Protein 8H39 (pdb70)

Organism: Pseudomonas phage PaMx33 (NCBI:txid1815974)

B-factor: mean 44.81, std 13.88, range [17.38, 98.76]

Solvent-accessible surface area: 38962 Å² total; per-residue (Å²): 162,90,125,52,124,162,86,173,14,131,88,89,55,57,123,121,32,68,77,81,33,66,180,23,102,110,108,9,66,121,88,122,125,97,30,77,62,55,34,49,110,32,116,37,51,88,46,91,11,45,137,76,160,67,49,37,61,114,13,66,98,52,80,36,45,123,144,36,57,65,30,100,76,89,58,88,72,30,40,129,64,95,23,125,68,25,19,105,46,126,38,232,190,58,152,194,80,176,14,129,92,91,53,59,120,112,35,59,74,82,32,78,184,22,106,116,116,9,61,111,86,104,122,99,30,90,61,53,45,44,112,33,72,27,55,90,32,92,12,38,128,69,178,89,57,42,78,119,14,67,114,52,80,37,42,122,142,37,55,64,31,100,74,88,57,89,69,30,40,132,63,94,21,124,69,30,20,103,53,124,37,230,56,38,90,102,6,68,16,76,81,114,22,55,94,129,36,1,76,78,5,33,182,21,19,89,112,2,15,106,84,82,137,98,25,104,91,54,39,84,115,31,161,36,48,105,77,96,12,90,180,77,203,112,53,36,68,115,12,68,115,51,82,36,43,117,143,37,55,66,30,88,76,91,51,31,66,31,15,36,53,94,15,64,69,26,18,105,38,121,22,16,105,19,18,83,115,8,66,11,77,80,76,28,58,90,124,33,6,72,73,3,31,184,22,22,93,114,2,30,126,85,82,125,97,24,96,65,54,35,82,115,33,173,38,52,117,104,85,10,75,182,76,203,119,49,44,61,114,15,67,116,50,80,38,42,121,142,37,58,67,30,88,76,92,51,31,62,30,17,36,57,95,15,59,66,26,17,105,39,117,23,14,106,18,18,152,96,8,91,16,80,85,89,24,62,96,120,33,5,74,82,4,24,181,22,20,86,115,2,11,111,87,66,106,96,26,98,90,53,21,74,112,31,153,38,48,120,102,88,11,79,145,76,165,124,46,39,81,115,13,68,121,52,80,38,42,121,143,36,58,62,29,85,76,89,53,31,61,29,16,34,56,94,16,59,66,24,18,107,37,139,14,17,76,32,88,98,10,69,11,74,83,114,25,57,103,127,36,0,74,90,4,38,180,20,17,83,109,2,26,104,87,78,122,90,20,106,63,53,43,86,112,32,171,39,47,116,92,96,15,90,167,81,197,115,53,40,67,114,12,67,113,48,81,36,41,122,143,36,58,66,31,88,78,92,53,31,63,31,17,35,54,95,13,60,70,29,18,109,44,121,27,13

Secondary structure (DSSP, 8-state):
--GGGGSTT--PPPHHHHHHHHHHHHHHHHHHHHHHHHHHHHHHHHHHTTT-HHHHHHHHHH-HHHHHHHHHHHHHHHHHHHHHHHH--S--/-GGGSTT-----HHHHHHHHHHHHHHHHHHHHHHHHHHHHHHHHHHTTT-HHHHHHHHHH-HHHHHHHHHHHHHHHHHHHHHHHH--S--/--TTSTT-----HHHHHHHHHHHHHHHHHHHHHHHHHHHHHHHHHHTTT-HHHHHHHHHH-HHHHHHHHHHHHHHHHHHHHHHHH--S--/-GGGGSTT-----HHHHHHHHHHHHHHHHHHHHHHHHHHHHHHHHHHHTT-HHHHHHHHHH-HHHHHHHHHHHHHHHHHHHHHHHH--S--/-GGGTSTT--PPPHHHHHHHHHHHHHHHHHHHHHHHHHHHHHHHHHHTTT-HHHHHHHHHH-HHHHHHHHHHHHHHHHHHHHHHHH--S--/-GGGSTT--PPPHHHHHHHHHHHHHHHHHHHHHHHHHHHHHHHHHHTTT-HHHHHHHHHH-HHHHHHHHHHHHHHHHHHHHHHHH--S--

InterPro domains:
  IPR056098 Acb2/Tad1, hairpin domain [PF24729] (7-88)

Radius of gyration: 40.85 Å; Cα contacts (8 Å, |Δi|>4): 364; chains: 6; bounding box: 98×84×109 Å

Nearest PDB structures (foldseek):
  8h2j-assembly1_A  TM=1.008E+00  e=3.589E-13  Pseudomonas phage PaP2
  8h2j-assembly3_C  TM=1.008E+00  e=5.368E-13  Pseudomonas phage PaP2
  8iy2-assembly2_B  TM=1.006E+00  e=2.688E-12  Pseudomonas phage PaP2
  8h2x-assembly4_E  TM=1.002E+00  e=3.516E-12  Pseudomonas phage PaP2
  5fi4-assembly1_B  TM=4.941E-01  e=2.102E+00  Homo sapiens

Sequence (544 aa):
DNQHKKIKGYRDLSQEEIDMMNRVKELGSQFEKLIQDVSDHLRGQYNASLHNRDEITRIANAEPGRWLAIGKTDIQTGMMAIIRAIAQPDSFQHKKIKGYRDLSQEEIDMMNRVKELGSQFEKLIQDVSDHLRGQYNASLHNRDEITRIANAEPGRWLAIGKTDIQTGMMAIIRAIAQPDSFQHKKIKGYRDLSQEEIDMMNRVKELGSQFEKLIQDVSDHLRGQYNASLHNRDEITRIANAEPGRWLAIGKTDIQTGMMAIIRAIAQPDSFNQHKKIKGYRDLSQEEIDMMNRVKELGSQFEKLIQDVSDHLRGQYNASLHNRDEITRIANAEPGRWLAIGKTDIQTGMMAIIRAIAQPDSFNQHKKIKGYRDLSQEEIDMMNRVKELGSQFEKLIQDVSDHLRGQYNASLHNRDEITRIANAEPGRWLAIGKTDIQTGMMAIIRAIAQPDSFQHKKIKGYRDLSQEEIDMMNRVKELGSQFEKLIQDVSDHLRGQYNASLHNRDEITRIANAEPGRWLAIGKTDIQTGMMAIIRAIAQPDSF

Structure (mmCIF, N/CA/C/O backbone):
data_8H39
#
_entry.id   8H39
#
_cell.length_a   104.142
_cell.length_b   104.142
_cell.length_c   102.043
_cell.angle_alpha   90.000
_cell.angle_beta   90.000
_cell.angle_gamma   120.000
#
_symmetry.space_group_name_H-M   'P 3 2 1'
#
loop_
_entity.id
_entity.type
_entity.pdbx_description
1 polymer p26
2 non-polymer "(2R,3R,3aS,5R,7aR,9R,10R,10aS,12R,14aR)-2,9-bis(6-amino-9H-purin-9-yl)octahydro-2H,7H-difuro[3,2-d:3',2'-j][1,3,7,9,2,8 ]tetraoxadiphosphacyclododecine-3,5,10,12-tetrol 5,12-dioxide"
3 non-polymer 1,2-ETHANEDIOL
4 water water
#
loop_
_atom_site.group_PDB
_atom_site.id
_atom_site.type_symbol
_atom_site.label_atom_id
_atom_site.label_alt_id
_atom_site.label_comp_id
_atom_site.label_asym_id
_atom_site.label_entity_id
_atom_site.label_seq_id
_atom_site.pdbx_PDB_ins_code
_atom_site.Cartn_x
_atom_site.Cartn_y
_atom_site.Cartn_z
_atom_site.occupancy
_atom_site.B_iso_or_equiv
_atom_site.auth_seq_id
_atom_site.auth_comp_id
_atom_site.auth_asym_id
_atom_site.auth_atom_id
_atom_site.pdbx_PDB_model_num
ATOM 1 N N . ASP A 1 2 ? -20.084 28.225 46.539 1.00 55.57 2 ASP A N 1
ATOM 2 C CA . ASP A 1 2 ? -19.805 29.070 47.697 1.00 59.85 2 ASP A CA 1
ATOM 3 C C . ASP A 1 2 ? -19.901 28.278 48.995 1.00 55.63 2 ASP A C 1
ATOM 4 O O . ASP A 1 2 ? -20.894 27.589 49.233 1.00 54.64 2 ASP A O 1
ATOM 9 N N . ASN A 1 3 ? -18.864 28.400 49.829 1.00 53.73 3 ASN A N 1
ATOM 10 C CA . ASN A 1 3 ? -18.748 27.657 51.086 1.00 54.31 3 ASN A CA 1
ATOM 11 C C . ASN A 1 3 ? -19.065 26.176 50.878 1.00 39.70 3 ASN A C 1
ATOM 12 O O . ASN A 1 3 ? -19.844 25.567 51.614 1.00 35.14 3 ASN A O 1
ATOM 17 N N . GLN A 1 4 ? -18.437 25.593 49.854 1.00 35.61 4 GLN A N 1
ATOM 18 C CA . GLN A 1 4 ? -18.742 24.221 49.479 1.00 38.79 4 GLN A CA 1
ATOM 19 C C . GLN A 1 4 ? -18.390 23.217 50.570 1.00 29.36 4 GLN A C 1
ATOM 20 O O . GLN A 1 4 ? -18.959 22.119 50.579 1.00 34.66 4 GLN A O 1
ATOM 26 N N . HIS A 1 5 ? -17.497 23.564 51.510 1.00 29.92 5 HIS A N 1
ATOM 27 C CA . HIS A 1 5 ? -17.126 22.588 52.536 1.00 35.39 5 HIS A CA 1
ATOM 28 C C . HIS A 1 5 ? -18.293 22.247 53.447 1.00 36.45 5 HIS A C 1
ATOM 29 O O . HIS A 1 5 ? -18.356 21.127 53.970 1.00 32.54 5 HIS A O 1
ATOM 36 N N . LYS A 1 6 ? -19.229 23.176 53.632 1.00 30.90 6 LYS A N 1
ATOM 37 C CA . LYS A 1 6 ? -20.404 22.887 54.442 1.00 31.18 6 LYS A CA 1
ATOM 38 C C . LYS A 1 6 ? -21.330 21.882 53.776 1.00 27.58 6 LYS A C 1
ATOM 39 O O . LYS A 1 6 ? -22.244 21.380 54.440 1.00 31.43 6 LYS A O 1
ATOM 45 N N . LYS A 1 7 ? -21.114 21.579 52.493 1.00 26.36 7 LYS A N 1
ATOM 46 C CA . LYS A 1 7 ? -21.937 20.628 51.756 1.00 26.75 7 LYS A CA 1
ATOM 47 C C . LYS A 1 7 ? -21.350 19.224 51.719 1.00 35.21 7 LYS A C 1
ATOM 48 O O . LYS A 1 7 ? -22.047 18.291 51.309 1.00 31.29 7 LYS A O 1
ATOM 54 N N . ILE A 1 8 ? -20.096 19.049 52.124 1.00 28.55 8 ILE A N 1
ATOM 55 C CA . ILE A 1 8 ? -19.402 17.772 52.001 1.00 25.91 8 ILE A CA 1
ATOM 56 C C . ILE A 1 8 ? -19.336 17.100 53.366 1.00 28.67 8 ILE A C 1
ATOM 57 O O . ILE A 1 8 ? -18.902 17.708 54.354 1.00 28.40 8 ILE A O 1
ATOM 62 N N . LYS A 1 9 ? -19.773 15.844 53.416 1.00 26.75 9 LYS A N 1
ATOM 63 C CA . LYS A 1 9 ? -19.928 15.138 54.678 1.00 25.37 9 LYS A CA 1
ATOM 64 C C . LYS A 1 9 ? -18.599 15.039 55.417 1.00 29.46 9 LYS A C 1
ATOM 65 O O . LYS A 1 9 ? -17.576 14.655 54.841 1.00 28.38 9 LYS A O 1
ATOM 71 N N . GLY A 1 10 ? -18.616 15.404 56.699 1.00 32.13 10 GLY A N 1
ATOM 72 C CA . GLY A 1 10 ? -17.464 15.275 57.559 1.00 32.50 10 GLY A CA 1
ATOM 73 C C . GLY A 1 10 ? -16.510 16.451 57.559 1.00 27.10 10 GLY A C 1
ATOM 74 O O . GLY A 1 10 ? -15.696 16.564 58.480 1.00 29.84 10 GLY A O 1
ATOM 75 N N . TYR A 1 11 ? -16.577 17.327 56.561 1.00 24.45 11 TYR A N 1
ATOM 76 C CA . TYR A 1 11 ? -15.673 18.469 56.514 1.00 30.17 11 TYR A CA 1
ATOM 77 C C . TYR A 1 11 ? -16.099 19.531 57.521 1.00 32.32 11 TYR A C 1
ATOM 78 O O . TYR A 1 11 ? -17.276 19.647 57.873 1.00 32.25 11 TYR A O 1
ATOM 87 N N . ARG A 1 12 ? -15.130 20.321 57.977 1.00 27.30 12 ARG A N 1
ATOM 88 C CA . ARG A 1 12 ? -15.408 21.334 58.983 1.00 34.74 12 ARG A CA 1
ATOM 89 C C . ARG A 1 12 ? -14.687 22.634 58.644 1.00 33.13 12 ARG A C 1
ATOM 90 O O . ARG A 1 12 ? -13.864 22.705 57.724 1.00 27.37 12 ARG A O 1
ATOM 98 N N . ASP A 1 13 ? -15.032 23.678 59.394 1.00 30.02 13 ASP A N 1
ATOM 99 C CA . ASP A 1 13 ? -14.375 24.968 59.248 1.00 31.96 13 ASP A CA 1
ATOM 100 C C . ASP A 1 13 ? -12.962 24.887 59.801 1.00 30.50 13 ASP A C 1
ATOM 101 O O . ASP A 1 13 ? -12.755 24.455 60.939 1.00 32.12 13 ASP A O 1
ATOM 106 N N . LEU A 1 14 ? -11.991 25.311 59.002 1.00 29.32 14 LEU A N 1
ATOM 107 C CA . LEU A 1 14 ? -10.588 25.230 59.378 1.00 30.72 14 LEU A CA 1
ATOM 108 C C . LEU A 1 14 ? -10.081 26.592 59.829 1.00 34.79 14 LEU A C 1
ATOM 109 O O . LEU A 1 14 ? -10.455 27.624 59.264 1.00 32.50 14 LEU A O 1
ATOM 114 N N . SER A 1 15 ? -9.229 26.583 60.850 1.00 30.68 15 SER A N 1
ATOM 115 C CA . SER A 1 15 ? -8.555 27.794 61.285 1.00 33.80 15 SER A CA 1
ATOM 116 C C . SER A 1 15 ? -7.438 28.151 60.309 1.00 37.08 15 SER A C 1
ATOM 117 O O . SER A 1 15 ? -7.020 27.345 59.471 1.00 30.87 15 SER A O 1
ATOM 120 N N . GLN A 1 16 ? -6.945 29.385 60.425 1.00 31.72 16 GLN A N 1
ATOM 121 C CA . GLN A 1 16 ? -5.839 29.802 59.571 1.00 31.52 16 GLN A CA 1
ATOM 122 C C . GLN A 1 16 ? -4.602 28.950 59.823 1.00 31.00 16 GLN A C 1
ATOM 123 O O . GLN A 1 16 ? -3.853 28.635 58.890 1.00 31.49 16 GLN A O 1
ATOM 129 N N . GLU A 1 17 ? -4.384 28.552 61.078 1.00 31.27 17 GLU A N 1
ATOM 130 C CA . GLU A 1 17 ? -3.227 27.728 61.416 1.00 34.49 17 GLU A CA 1
ATOM 131 C C . GLU A 1 17 ? -3.303 26.364 60.735 1.00 33.08 17 GLU A C 1
ATOM 132 O O . GLU A 1 17 ? -2.299 25.863 60.203 1.00 29.86 17 GLU A O 1
ATOM 138 N N . GLU A 1 18 ? -4.492 25.754 60.730 1.00 29.16 18 GLU A N 1
ATOM 139 C CA . GLU A 1 18 ? -4.662 24.462 60.072 1.00 31.66 18 GLU A CA 1
ATOM 140 C C . GLU A 1 18 ? -4.430 24.574 58.570 1.00 29.72 18 GLU A C 1
ATOM 141 O O . GLU A 1 18 ? -3.742 23.732 57.976 1.00 29.60 18 GLU A O 1
ATOM 147 N N . ILE A 1 19 ? -4.994 25.610 57.940 1.00 24.12 19 ILE A N 1
ATOM 148 C CA . ILE A 1 19 ? -4.787 25.824 56.510 1.00 25.75 19 ILE A CA 1
ATOM 149 C C . ILE A 1 19 ? -3.305 26.010 56.205 1.00 28.90 19 ILE A C 1
ATOM 150 O O . ILE A 1 19 ? -2.785 25.472 55.217 1.00 30.46 19 ILE A O 1
ATOM 155 N N . ASP A 1 20 ? -2.605 26.778 57.045 1.00 28.39 20 ASP A N 1
ATOM 156 C CA . ASP A 1 20 ? -1.177 27.001 56.836 1.00 29.34 20 ASP A CA 1
ATOM 157 C C . ASP A 1 20 ? -0.391 25.696 56.911 1.00 26.02 20 ASP A C 1
ATOM 158 O O . ASP A 1 20 ? 0.502 25.451 56.090 1.00 27.51 20 ASP A O 1
ATOM 163 N N . MET A 1 21 ? -0.700 24.847 57.894 1.00 29.36 21 MET A N 1
ATOM 164 C CA . MET A 1 21 ? -0.001 23.566 57.998 1.00 28.76 21 MET A CA 1
ATOM 165 C C . MET A 1 21 ? -0.284 22.676 56.792 1.00 26.09 21 MET A C 1
ATOM 166 O O . MET A 1 21 ? 0.624 22.013 56.259 1.00 27.37 21 MET A O 1
ATOM 171 N N . MET A 1 22 ? -1.543 22.646 56.348 1.00 26.32 22 MET A N 1
ATOM 172 C CA . MET A 1 22 ? -1.877 21.865 55.162 1.00 24.25 22 MET A CA 1
ATOM 173 C C . MET A 1 22 ? -1.087 22.348 53.952 1.00 30.60 22 MET A C 1
ATOM 174 O O . MET A 1 22 ? -0.548 21.541 53.181 1.00 25.69 22 MET A O 1
ATOM 179 N N . ASN A 1 23 ? -1.012 23.670 53.770 1.00 25.94 23 ASN A N 1
ATOM 180 C CA . ASN A 1 23 ? -0.269 24.212 52.640 1.00 29.18 23 ASN A CA 1
ATOM 181 C C . ASN A 1 23 ? 1.221 23.925 52.757 1.00 27.43 23 ASN A C 1
ATOM 182 O O . ASN A 1 23 ? 1.891 23.737 51.737 1.00 29.79 23 ASN A O 1
ATOM 187 N N . ARG A 1 24 ? 1.759 23.891 53.977 1.00 24.75 24 ARG A N 1
ATOM 188 C CA . ARG A 1 24 ? 3.155 23.487 54.149 1.00 29.49 24 ARG A CA 1
ATOM 189 C C . ARG A 1 24 ? 3.374 22.061 53.649 1.00 29.50 24 ARG A C 1
ATOM 190 O O . ARG A 1 24 ? 4.355 21.776 52.943 1.00 29.76 24 ARG A O 1
ATOM 198 N N . VAL A 1 25 ? 2.455 21.155 53.996 1.00 26.47 25 VAL A N 1
ATOM 199 C CA . VAL A 1 25 ? 2.532 19.784 53.487 1.00 25.78 25 VAL A CA 1
ATOM 200 C C . VAL A 1 25 ? 2.509 19.781 51.961 1.00 29.66 25 VAL A C 1
ATOM 201 O O . VAL A 1 25 ? 3.318 19.110 51.304 1.00 23.81 25 VAL A O 1
ATOM 205 N N . LYS A 1 26 ? 1.589 20.548 51.372 1.00 27.81 26 LYS A N 1
ATOM 206 C CA . LYS A 1 26 ? 1.451 20.531 49.916 1.00 26.59 26 LYS A CA 1
ATOM 207 C C . LYS A 1 26 ? 2.662 21.150 49.210 1.00 30.73 26 LYS A C 1
ATOM 208 O O . LYS A 1 26 ? 3.042 20.702 48.120 1.00 27.45 26 LYS A O 1
ATOM 214 N N . GLU A 1 27 ? 3.305 22.145 49.826 1.00 31.46 27 GLU A N 1
ATOM 215 C CA . GLU A 1 27 ? 4.485 22.757 49.215 1.00 32.30 27 GLU A CA 1
ATOM 216 C C . GLU A 1 27 ? 5.695 21.827 49.285 1.00 29.22 27 GLU A C 1
ATOM 217 O O . GLU A 1 27 ? 6.449 21.692 48.305 1.00 30.56 27 GLU A O 1
ATOM 223 N N . LEU A 1 28 ? 5.902 21.179 50.438 1.00 28.80 28 LEU A N 1
ATOM 224 C CA . LEU A 1 28 ? 6.919 20.131 50.507 1.00 33.64 28 LEU A CA 1
ATOM 225 C C . LEU A 1 28 ? 6.655 19.048 49.464 1.00 32.02 28 LEU A C 1
ATOM 226 O O . LEU A 1 28 ? 7.590 18.530 48.831 1.00 33.99 28 LEU A O 1
ATOM 231 N N . GLY A 1 29 ? 5.379 18.706 49.257 1.00 34.30 29 GLY A N 1
ATOM 232 C CA . GLY A 1 29 ? 5.040 17.749 48.218 1.00 29.21 29 GLY A CA 1
ATOM 233 C C . GLY A 1 29 ? 5.428 18.227 46.832 1.00 33.85 29 GLY A C 1
ATOM 234 O O . GLY A 1 29 ? 5.864 17.437 45.993 1.00 32.50 29 GLY A O 1
ATOM 235 N N . SER A 1 30 ? 5.256 19.523 46.566 1.00 30.40 30 SER A N 1
ATOM 236 C CA . SER A 1 30 ? 5.695 20.068 45.282 1.00 33.96 30 SER A CA 1
ATOM 237 C C . SER A 1 30 ? 7.203 19.899 45.101 1.00 31.37 30 SER A C 1
ATOM 238 O O . SER A 1 30 ? 7.685 19.595 43.997 1.00 33.18 30 SER A O 1
ATOM 241 N N . GLN A 1 31 ? 7.965 20.095 46.179 1.00 29.73 31 GLN A N 1
ATOM 242 C CA . GLN A 1 31 ? 9.407 19.847 46.103 1.00 29.21 31 GLN A CA 1
ATOM 243 C C . GLN A 1 31 ? 9.700 18.388 45.757 1.00 34.37 31 GLN A C 1
ATOM 244 O O . GLN A 1 31 ? 10.602 18.088 44.955 1.00 30.41 31 GLN A O 1
ATOM 250 N N . PHE A 1 32 ? 8.948 17.463 46.358 1.00 28.60 32 PHE A N 1
ATOM 251 C CA . PHE A 1 32 ? 9.126 16.052 46.020 1.00 26.79 32 PHE A CA 1
ATOM 252 C C . PHE A 1 32 ? 8.759 15.782 44.564 1.00 28.54 32 PHE A C 1
ATOM 253 O O . PHE A 1 32 ? 9.380 14.941 43.904 1.00 28.57 32 PHE A O 1
ATOM 261 N N . GLU A 1 33 ? 7.739 16.474 44.052 1.00 26.88 33 GLU A N 1
ATOM 262 C CA . GLU A 1 33 ? 7.379 16.327 42.644 1.00 24.89 33 GLU A CA 1
ATOM 263 C C . GLU A 1 33 ? 8.540 16.715 41.741 1.00 26.18 33 GLU A C 1
ATOM 264 O O . GLU A 1 33 ? 8.845 16.016 40.764 1.00 27.24 33 GLU A O 1
ATOM 270 N N . LYS A 1 34 ? 9.197 17.834 42.057 1.00 29.00 34 LYS A N 1
ATOM 271 C CA . LYS A 1 34 ? 10.366 18.245 41.282 1.00 31.61 34 LYS A CA 1
ATOM 272 C C . LYS A 1 34 ? 11.460 17.180 41.332 1.00 29.25 34 LYS A C 1
ATOM 273 O O . LYS A 1 34 ? 12.050 16.824 40.300 1.00 29.57 34 LYS A O 1
ATOM 279 N N . LEU A 1 35 ? 11.747 16.662 42.531 1.00 28.54 35 LEU A N 1
ATOM 280 C CA . LEU A 1 35 ? 12.772 15.624 42.664 1.00 26.50 35 LEU A CA 1
ATOM 281 C C . LEU A 1 35 ? 12.435 14.386 41.834 1.00 27.06 35 LEU A C 1
ATOM 282 O O . LEU A 1 35 ? 13.309 13.810 41.170 1.00 27.58 35 LEU A O 1
ATOM 287 N N . ILE A 1 36 ? 11.172 13.958 41.867 1.00 26.31 36 ILE A N 1
ATOM 288 C CA . ILE A 1 36 ? 10.764 12.776 41.111 1.00 23.23 36 ILE A CA 1
ATOM 289 C C . ILE A 1 36 ? 10.918 13.022 39.615 1.00 25.88 36 ILE A C 1
ATOM 290 O O . ILE A 1 36 ? 11.335 12.131 38.861 1.00 24.22 36 ILE A O 1
ATOM 295 N N . GLN A 1 37 ? 10.604 14.241 39.160 1.00 26.40 37 GLN A N 1
ATOM 296 C CA . GLN A 1 37 ? 10.813 14.559 37.748 1.00 27.14 37 GLN A CA 1
ATOM 297 C C . GLN A 1 37 ? 12.292 14.485 37.381 1.00 30.45 37 GLN A C 1
ATOM 298 O O . GLN A 1 37 ? 12.653 13.994 36.301 1.00 34.44 37 GLN A O 1
ATOM 304 N N . ASP A 1 38 ? 13.163 14.958 38.275 1.00 30.75 38 ASP A N 1
ATOM 305 C CA . ASP A 1 38 ? 14.600 14.873 38.018 1.00 31.89 38 ASP A CA 1
ATOM 306 C C . ASP A 1 38 ? 15.065 13.423 37.920 1.00 32.07 38 ASP A C 1
ATOM 307 O O . ASP A 1 38 ? 15.885 13.078 37.056 1.00 31.24 38 ASP A O 1
ATOM 312 N N . VAL A 1 39 ? 14.557 12.560 38.803 1.00 28.89 39 VAL A N 1
ATOM 313 C CA . VAL A 1 39 ? 14.930 11.145 38.748 1.00 27.12 39 VAL A CA 1
ATOM 314 C C . VAL A 1 39 ? 14.445 10.517 37.446 1.00 27.99 39 VAL A C 1
ATOM 315 O O . VAL A 1 39 ? 15.148 9.708 36.825 1.00 27.45 39 VAL A O 1
ATOM 319 N N . SER A 1 40 ? 13.233 10.876 37.015 1.00 26.53 40 SER A N 1
ATOM 320 C CA . SER A 1 40 ? 12.711 10.340 35.762 1.00 28.68 40 SER A CA 1
ATOM 321 C C . SER A 1 40 ? 13.570 10.779 34.578 1.00 31.65 40 SER A C 1
ATOM 322 O O . SER A 1 40 ? 13.835 9.988 33.662 1.00 32.52 40 SER A O 1
ATOM 325 N N . ASP A 1 41 ? 14.021 12.037 34.586 1.00 28.77 41 ASP A N 1
ATOM 326 C CA . ASP A 1 41 ? 14.936 12.500 33.544 1.00 29.11 41 ASP A CA 1
ATOM 327 C C . ASP A 1 41 ? 16.239 11.711 33.571 1.00 30.64 41 ASP A C 1
ATOM 328 O O . ASP A 1 41 ? 16.784 11.353 32.517 1.00 34.24 41 ASP A O 1
ATOM 333 N N . HIS A 1 42 ? 16.759 11.442 34.770 1.00 32.11 42 HIS A N 1
ATOM 334 C CA . HIS A 1 42 ? 17.953 10.610 34.882 1.00 31.33 42 HIS A CA 1
ATOM 335 C C . HIS A 1 42 ? 17.730 9.238 34.263 1.00 34.15 42 HIS A C 1
ATOM 336 O O . HIS A 1 42 ? 18.596 8.723 33.548 1.00 33.04 42 HIS A O 1
ATOM 343 N N . LEU A 1 43 ? 16.583 8.621 34.547 1.00 25.51 43 LEU A N 1
ATOM 344 C CA . LEU A 1 43 ? 16.301 7.297 34.002 1.00 25.82 43 LEU A CA 1
ATOM 345 C C . LEU A 1 43 ? 16.229 7.332 32.481 1.00 34.29 43 LEU A C 1
ATOM 346 O O . LEU A 1 43 ? 16.754 6.437 31.802 1.00 30.00 43 LEU A O 1
ATOM 351 N N . ARG A 1 44 ? 15.581 8.359 31.927 1.00 31.31 44 ARG A N 1
ATOM 352 C CA . ARG A 1 44 ? 15.512 8.491 30.473 1.00 34.57 44 ARG A CA 1
ATOM 353 C C . ARG A 1 44 ? 16.905 8.623 29.871 1.00 32.33 44 ARG A C 1
ATOM 354 O O . ARG A 1 44 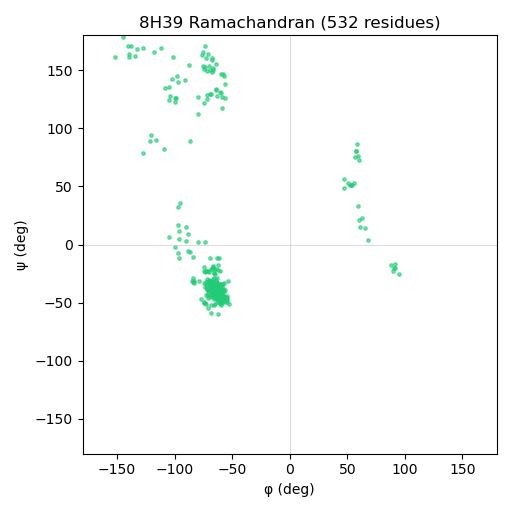? 17.227 7.974 28.867 1.00 39.35 44 ARG A O 1
ATOM 362 N N . GLY A 1 45 ? 17.747 9.468 30.471 1.00 33.92 45 GLY A N 1
ATOM 363 C CA . GLY A 1 45 ? 19.096 9.643 29.953 1.00 33.60 45 GLY A CA 1
ATOM 364 C C . GLY A 1 45 ? 19.936 8.385 30.067 1.00 41.38 45 GLY A C 1
ATOM 365 O O . GLY A 1 45 ? 20.714 8.062 29.167 1.00 38.25 45 GLY A O 1
ATOM 366 N N . GLN A 1 46 ? 19.792 7.660 31.176 1.00 38.38 46 GLN A N 1
ATOM 367 C CA . GLN A 1 46 ? 20.511 6.406 31.366 1.00 34.37 46 GLN A CA 1
ATOM 368 C C . GLN A 1 46 ? 20.108 5.382 30.309 1.00 39.57 46 GLN A C 1
ATOM 369 O O . GLN A 1 46 ? 20.964 4.748 29.671 1.00 42.55 46 GLN A O 1
ATOM 375 N N . TYR A 1 47 ? 18.798 5.231 30.090 1.00 38.18 47 TYR A N 1
ATOM 376 C CA . TYR A 1 47 ? 18.319 4.319 29.057 1.00 46.54 47 TYR A CA 1
ATOM 377 C C . TYR A 1 47 ? 18.833 4.723 27.680 1.00 49.71 47 TYR A C 1
ATOM 378 O O . TYR A 1 47 ? 19.250 3.864 26.892 1.00 55.19 47 TYR A O 1
ATOM 387 N N . ASN A 1 48 ? 18.812 6.024 27.370 1.00 51.28 48 ASN A N 1
ATOM 388 C CA . ASN A 1 48 ? 19.290 6.485 26.068 1.00 50.60 48 ASN A CA 1
ATOM 389 C C . ASN A 1 48 ? 20.769 6.181 25.888 1.00 51.83 48 ASN A C 1
ATOM 390 O O . ASN A 1 48 ? 21.182 5.621 24.866 1.00 55.52 48 ASN A O 1
ATOM 395 N N . ALA A 1 49 ? 21.586 6.548 26.876 1.00 46.57 49 ALA A N 1
ATOM 396 C CA . ALA A 1 49 ? 23.014 6.278 26.802 1.00 52.79 49 ALA A CA 1
ATOM 397 C C . ALA A 1 49 ? 23.315 4.789 26.748 1.00 54.72 49 ALA A C 1
ATOM 398 O O . ALA A 1 49 ? 24.421 4.407 26.354 1.00 61.30 49 ALA A O 1
ATOM 400 N N . SER A 1 50 ? 22.365 3.939 27.128 1.00 55.47 50 SER A N 1
ATOM 401 C CA . SER A 1 50 ? 22.596 2.504 27.124 1.00 56.02 50 SER A CA 1
ATOM 402 C C . SER A 1 50 ? 22.081 1.811 25.865 1.00 55.86 50 SER A C 1
ATOM 403 O O . SER A 1 50 ? 22.138 0.579 25.789 1.00 53.06 50 SER A O 1
ATOM 406 N N . LEU A 1 51 ? 21.580 2.563 24.884 1.00 55.03 51 LEU A N 1
ATOM 407 C CA . LEU A 1 51 ? 21.048 1.952 23.669 1.00 60.32 51 LEU A CA 1
ATOM 408 C C . LEU A 1 51 ? 22.092 1.063 23.002 1.00 60.68 51 LEU A C 1
ATOM 409 O O . LEU A 1 51 ? 23.272 1.416 22.914 1.00 60.15 51 LEU A O 1
ATOM 414 N N . HIS A 1 52 ? 21.644 -0.105 22.535 1.00 57.37 52 HIS A N 1
ATOM 415 C CA . HIS A 1 52 ? 22.501 -1.076 21.852 1.00 63.95 52 HIS A CA 1
ATOM 416 C C . HIS A 1 52 ? 23.657 -1.539 22.739 1.00 63.14 52 HIS A C 1
ATOM 417 O O . HIS A 1 52 ? 24.760 -1.814 22.258 1.00 65.48 52 HIS A O 1
ATOM 424 N N . ASN A 1 53 ? 23.408 -1.610 24.043 1.00 55.31 53 ASN A N 1
ATOM 425 C CA . ASN A 1 53 ? 24.247 -2.315 25.009 1.00 48.82 53 ASN A CA 1
ATOM 426 C C . ASN A 1 53 ? 23.308 -3.338 25.638 1.00 53.94 53 ASN A C 1
ATOM 427 O O . ASN A 1 53 ? 22.655 -3.052 26.644 1.00 51.62 53 ASN A O 1
ATOM 432 N N . ARG A 1 54 ? 23.240 -4.525 25.027 1.00 47.51 54 ARG A N 1
ATOM 433 C CA . ARG A 1 54 ? 22.214 -5.502 25.384 1.00 55.26 54 ARG A CA 1
ATOM 434 C C . ARG A 1 54 ? 22.222 -5.820 26.875 1.00 49.07 54 ARG A C 1
ATOM 435 O O . ARG A 1 54 ? 21.162 -5.870 27.512 1.00 47.74 54 ARG A O 1
ATOM 443 N N . ASP A 1 55 ? 23.410 -6.023 27.451 1.00 49.45 55 ASP A N 1
ATOM 444 C CA . ASP A 1 55 ? 23.500 -6.404 28.858 1.00 43.03 55 ASP A CA 1
ATOM 445 C C . ASP A 1 55 ? 22.993 -5.295 29.773 1.00 43.32 55 ASP A C 1
ATOM 446 O O . ASP A 1 55 ? 22.273 -5.562 30.742 1.00 40.71 55 ASP A O 1
ATOM 451 N N . GLU A 1 56 ? 23.346 -4.043 29.481 1.00 39.39 56 GLU A N 1
ATOM 452 C CA . GLU A 1 56 ? 22.928 -2.957 30.360 1.00 43.81 56 GLU A CA 1
ATOM 453 C C . GLU A 1 56 ? 21.442 -2.650 30.197 1.00 46.48 56 GLU A C 1
ATOM 454 O O . GLU A 1 56 ? 20.758 -2.330 31.180 1.00 41.19 56 GLU A O 1
ATOM 460 N N . ILE A 1 57 ? 20.922 -2.746 28.970 1.00 37.90 57 ILE A N 1
ATOM 461 C CA . ILE A 1 57 ? 19.483 -2.596 28.768 1.00 41.71 57 ILE A CA 1
ATOM 462 C C . ILE A 1 57 ? 18.726 -3.677 29.527 1.00 41.57 57 ILE A C 1
ATOM 463 O O . ILE A 1 57 ? 17.689 -3.411 30.150 1.00 36.61 57 ILE A O 1
ATOM 468 N N . THR A 1 58 ? 19.234 -4.912 29.492 1.00 36.93 58 THR A N 1
ATOM 469 C CA . THR A 1 58 ? 18.596 -5.996 30.233 1.00 38.29 58 THR A CA 1
ATOM 470 C C . THR A 1 58 ? 18.660 -5.749 31.736 1.00 32.03 58 THR A C 1
ATOM 471 O O . THR A 1 58 ? 17.692 -6.018 32.458 1.00 32.84 58 THR A O 1
ATOM 475 N N . ARG A 1 59 ? 19.792 -5.234 32.225 1.00 33.37 59 ARG A N 1
ATOM 476 C CA . ARG A 1 59 ? 19.905 -4.898 33.643 1.00 33.31 59 ARG A CA 1
ATOM 477 C C . ARG A 1 59 ? 18.870 -3.853 34.046 1.00 32.12 59 ARG A C 1
ATOM 478 O O . ARG A 1 59 ? 18.190 -3.993 35.073 1.00 31.29 59 ARG A O 1
ATOM 486 N N . ILE A 1 60 ? 18.745 -2.789 33.249 1.00 32.94 60 ILE A N 1
ATOM 487 C CA . ILE A 1 60 ? 17.763 -1.748 33.547 1.00 34.39 60 ILE A CA 1
ATOM 488 C C . ILE A 1 60 ? 16.358 -2.333 33.551 1.00 32.40 60 ILE A C 1
ATOM 489 O O . ILE A 1 60 ? 15.570 -2.096 34.474 1.00 35.85 60 ILE A O 1
ATOM 494 N N . ALA A 1 61 ? 16.024 -3.112 32.517 1.00 35.08 61 ALA A N 1
ATOM 495 C CA . ALA A 1 61 ? 14.694 -3.709 32.437 1.00 34.61 61 ALA A CA 1
ATOM 496 C C . ALA A 1 61 ? 14.410 -4.595 33.642 1.00 36.88 61 ALA A C 1
ATOM 497 O O . ALA A 1 61 ? 13.295 -4.589 34.180 1.00 32.54 61 ALA A O 1
ATOM 499 N N . ASN A 1 62 ? 15.409 -5.358 34.088 1.00 31.70 62 ASN A N 1
ATOM 500 C CA . ASN A 1 62 ? 15.212 -6.230 35.238 1.00 35.44 62 ASN A CA 1
ATOM 501 C C . ASN A 1 62 ? 15.036 -5.432 36.522 1.00 33.44 62 ASN A C 1
ATOM 502 O O . ASN A 1 62 ? 14.286 -5.853 37.410 1.00 33.21 62 ASN A O 1
ATOM 507 N N . ALA A 1 63 ? 15.714 -4.287 36.642 1.00 29.01 63 ALA A N 1
ATOM 508 C CA . ALA A 1 63 ? 15.584 -3.482 37.852 1.00 30.39 63 ALA A CA 1
ATOM 509 C C . ALA A 1 63 ? 14.232 -2.780 37.945 1.00 28.53 63 ALA A C 1
ATOM 510 O O . ALA A 1 63 ? 13.805 -2.423 39.049 1.00 29.34 63 ALA A O 1
ATOM 512 N N . GLU A 1 64 ? 13.558 -2.569 36.818 1.00 24.41 64 GLU A N 1
ATOM 513 C CA . GLU A 1 64 ? 12.252 -1.915 36.755 1.00 29.19 64 GLU A CA 1
ATOM 514 C C . GLU A 1 64 ? 12.247 -0.541 37.428 1.00 27.70 64 GLU A C 1
ATOM 515 O O . GLU A 1 64 ? 11.365 -0.272 38.254 1.00 26.58 64 GLU A O 1
ATOM 521 N N . PRO A 1 65 ? 13.176 0.362 37.096 1.00 26.38 65 PRO A N 1
ATOM 522 C CA . PRO A 1 65 ? 13.255 1.616 37.862 1.00 25.29 65 PRO A CA 1
ATOM 523 C C . PRO A 1 65 ? 12.054 2.536 37.684 1.00 26.30 65 PRO A C 1
ATOM 524 O O . PRO A 1 65 ? 11.707 3.258 38.625 1.00 25.24 65 PRO A O 1
ATOM 528 N N . GLY A 1 66 ? 11.424 2.555 36.509 1.00 23.51 66 GLY A N 1
ATOM 529 C CA . GLY A 1 66 ? 10.260 3.409 36.331 1.00 29.68 66 GLY A CA 1
ATOM 530 C C . GLY A 1 66 ? 9.081 2.964 37.177 1.00 26.56 66 GLY A C 1
ATOM 531 O O . GLY A 1 66 ? 8.335 3.791 37.713 1.00 24.60 66 GLY A O 1
ATOM 532 N N . ARG A 1 67 ? 8.907 1.649 37.323 1.00 25.42 67 ARG A N 1
ATOM 533 C CA . ARG A 1 67 ? 7.855 1.138 38.193 1.00 26.04 67 ARG A CA 1
ATOM 534 C C . ARG A 1 67 ? 8.128 1.498 39.650 1.00 23.06 67 ARG A C 1
ATOM 535 O O . ARG A 1 67 ? 7.207 1.876 40.386 1.00 26.00 67 ARG A O 1
ATOM 543 N N . TRP A 1 68 ? 9.390 1.415 40.080 1.00 24.33 68 TRP A N 1
ATOM 544 C CA . TRP A 1 68 ? 9.715 1.777 41.457 1.00 23.52 68 TRP A CA 1
ATOM 545 C C . TRP A 1 68 ? 9.543 3.273 41.693 1.00 20.07 68 TRP A C 1
ATOM 546 O O . TRP A 1 68 ? 9.103 3.692 42.772 1.00 21.50 68 TRP A O 1
ATOM 557 N N . LEU A 1 69 ? 9.858 4.094 40.690 1.00 20.58 69 LEU A N 1
ATOM 558 C CA . LEU A 1 69 ? 9.619 5.527 40.822 1.00 21.25 69 LEU A CA 1
ATOM 559 C C . LEU A 1 69 ? 8.125 5.829 40.925 1.00 21.92 69 LEU A C 1
ATOM 560 O O . LEU A 1 69 ? 7.713 6.698 41.702 1.00 24.60 69 LEU A O 1
ATOM 565 N N . ALA A 1 70 ? 7.294 5.107 40.163 1.00 22.97 70 ALA A N 1
ATOM 566 C CA . ALA A 1 70 ? 5.848 5.316 40.269 1.00 24.40 70 ALA A CA 1
ATOM 567 C C . ALA A 1 70 ? 5.317 4.884 41.635 1.00 22.26 70 ALA A C 1
ATOM 568 O O . ALA A 1 70 ? 4.457 5.563 42.220 1.00 21.22 70 ALA A O 1
ATOM 570 N N . ILE A 1 71 ? 5.809 3.756 42.157 1.00 22.45 71 ILE A N 1
ATOM 571 C CA . ILE A 1 71 ? 5.427 3.332 43.506 1.00 23.04 71 ILE A CA 1
ATOM 572 C C . ILE A 1 71 ? 5.802 4.403 44.527 1.00 20.94 71 ILE A C 1
ATOM 573 O O . ILE A 1 71 ? 5.013 4.747 45.420 1.00 23.23 71 ILE A O 1
ATOM 578 N N . GLY A 1 72 ? 7.024 4.932 44.422 1.00 23.76 72 GLY A N 1
ATOM 579 C CA . GLY A 1 72 ? 7.455 5.960 45.357 1.00 23.71 72 GLY A CA 1
ATOM 580 C C . GLY A 1 72 ? 6.610 7.218 45.280 1.00 20.84 72 GLY A C 1
ATOM 581 O O . GLY A 1 72 ? 6.253 7.802 46.307 1.00 22.11 72 GLY A O 1
ATOM 582 N N . LYS A 1 73 ? 6.286 7.656 44.061 1.00 23.02 73 LYS A N 1
ATOM 583 C CA . LYS A 1 73 ? 5.427 8.827 43.896 1.00 23.27 73 LYS A CA 1
ATOM 584 C C . LYS A 1 73 ? 4.074 8.608 44.565 1.00 24.21 73 LYS A C 1
ATOM 585 O O . LYS A 1 73 ? 3.577 9.476 45.300 1.00 24.27 73 LYS A O 1
ATOM 591 N N . THR A 1 74 ? 3.465 7.442 44.328 1.00 22.07 74 THR A N 1
ATOM 592 C CA . THR A 1 74 ? 2.169 7.162 44.946 1.00 24.17 74 THR A CA 1
ATOM 593 C C . THR A 1 74 ? 2.264 7.193 46.467 1.00 27.66 74 THR A C 1
ATOM 594 O O . THR A 1 74 ? 1.401 7.779 47.138 1.00 24.12 74 THR A O 1
ATOM 598 N N . ASP A 1 75 ? 3.310 6.573 47.028 1.00 22.30 75 ASP A N 1
ATOM 599 C CA . ASP A 1 75 ? 3.475 6.570 48.481 1.00 23.97 75 ASP A CA 1
ATOM 600 C C . ASP A 1 75 ? 3.641 7.981 49.034 1.00 24.80 75 ASP A C 1
ATOM 601 O O . ASP A 1 75 ? 3.078 8.311 50.085 1.00 23.54 75 ASP A O 1
ATOM 606 N N . ILE A 1 76 ? 4.427 8.823 48.358 1.00 23.59 76 ILE A N 1
ATOM 607 C CA . ILE A 1 76 ? 4.598 10.193 48.844 1.00 22.11 76 ILE A CA 1
ATOM 608 C C . ILE A 1 76 ? 3.259 10.924 48.839 1.00 24.57 76 ILE A C 1
ATOM 609 O O . ILE A 1 76 ? 2.910 11.631 49.798 1.00 24.25 76 ILE A O 1
ATOM 614 N N . GLN A 1 77 ? 2.483 10.758 47.766 1.00 20.07 77 GLN A N 1
ATOM 615 C CA . GLN A 1 77 ? 1.211 11.468 47.667 1.00 25.71 77 GLN A CA 1
ATOM 616 C C . GLN A 1 77 ? 0.219 11.004 48.732 1.00 22.30 77 GLN A C 1
ATOM 617 O O . GLN A 1 77 ? -0.443 11.830 49.379 1.00 23.76 77 GLN A O 1
ATOM 623 N N . THR A 1 78 ? 0.106 9.690 48.944 1.00 21.66 78 THR A N 1
ATOM 624 C CA . THR A 1 78 ? -0.832 9.206 49.956 1.00 20.17 78 THR A CA 1
ATOM 625 C C . THR A 1 78 ? -0.357 9.532 51.369 1.00 22.38 78 THR A C 1
ATOM 626 O O . THR A 1 78 ? -1.185 9.753 52.262 1.00 23.02 78 THR A O 1
ATOM 630 N N . GLY A 1 79 ? 0.961 9.580 51.598 1.00 20.47 79 GLY A N 1
ATOM 631 C CA . GLY A 1 79 ? 1.449 10.050 52.884 1.00 22.07 79 GLY A CA 1
ATOM 632 C C . GLY A 1 79 ? 1.073 11.494 53.143 1.00 21.94 79 GLY A C 1
ATOM 633 O O . GLY A 1 79 ? 0.674 11.858 54.255 1.00 22.11 79 GLY A O 1
ATOM 634 N N . MET A 1 80 ? 1.217 12.337 52.121 1.00 21.32 80 MET A N 1
ATOM 635 C CA . MET A 1 80 ? 0.759 13.716 52.214 1.00 22.51 80 MET A CA 1
ATOM 636 C C . MET A 1 80 ? -0.710 13.766 52.609 1.00 23.16 80 MET A C 1
ATOM 637 O O . MET A 1 80 ? -1.099 14.516 53.513 1.00 25.11 80 MET A O 1
ATOM 642 N N . MET A 1 81 ? -1.547 12.988 51.910 1.00 25.37 81 MET A N 1
ATOM 643 C CA . MET A 1 81 ? -2.977 12.988 52.212 1.00 21.16 81 MET A CA 1
ATOM 644 C C . MET A 1 81 ? -3.249 12.553 53.646 1.00 24.35 81 MET A C 1
ATOM 645 O O . MET A 1 81 ? -4.114 13.123 54.317 1.00 20.79 81 MET A O 1
ATOM 650 N N . ALA A 1 82 ? -2.505 11.561 54.146 1.00 20.55 82 ALA A N 1
ATOM 651 C CA . ALA A 1 82 ? -2.711 11.131 55.528 1.00 23.95 82 ALA A CA 1
ATOM 652 C C . ALA A 1 82 ? -2.312 12.222 56.525 1.00 24.15 82 ALA A C 1
ATOM 653 O O . ALA A 1 82 ? -2.997 12.431 57.537 1.00 23.14 82 ALA A O 1
ATOM 655 N N . ILE A 1 83 ? -1.215 12.938 56.259 1.00 21.17 83 ILE A N 1
ATOM 656 C CA . ILE A 1 83 ? -0.819 14.016 57.168 1.00 25.27 83 ILE A CA 1
ATOM 657 C C . ILE A 1 83 ? -1.845 15.147 57.138 1.00 23.46 83 ILE A C 1
ATOM 658 O O . ILE A 1 83 ? -2.201 15.723 58.180 1.00 25.51 83 ILE A O 1
ATOM 663 N N . ILE A 1 84 ? -2.335 15.483 55.944 1.00 21.51 84 ILE A N 1
ATOM 664 C CA . ILE A 1 84 ? -3.350 16.524 55.825 1.00 22.57 84 ILE A CA 1
ATOM 665 C C . ILE A 1 84 ? -4.624 16.106 56.549 1.00 26.27 84 ILE A C 1
ATOM 666 O O . ILE A 1 84 ? -5.308 16.937 57.155 1.00 24.62 84 ILE A O 1
ATOM 671 N N . ARG A 1 85 ? -4.953 14.810 56.522 1.00 23.43 85 ARG A N 1
ATOM 672 C CA . ARG A 1 85 ? -6.109 14.345 57.284 1.00 22.98 85 ARG A CA 1
ATOM 673 C C . ARG A 1 85 ? -5.865 14.470 58.784 1.00 22.21 85 ARG A C 1
ATOM 674 O O . ARG A 1 85 ? -6.783 14.804 59.543 1.00 22.35 85 ARG A O 1
ATOM 682 N N . ALA A 1 86 ? -4.635 14.195 59.229 1.00 19.48 86 ALA A N 1
ATOM 683 C CA . ALA A 1 86 ? -4.303 14.391 60.639 1.00 22.43 86 ALA A CA 1
ATOM 684 C C . ALA A 1 86 ? -4.499 15.844 61.058 1.00 23.71 86 ALA A C 1
ATOM 685 O O . ALA A 1 86 ? -4.919 16.127 62.187 1.00 24.18 86 ALA A O 1
ATOM 687 N N . ILE A 1 87 ? -4.190 16.781 60.165 1.00 20.66 87 ILE A N 1
ATOM 688 C CA . ILE A 1 87 ? -4.377 18.199 60.486 1.00 20.34 87 ILE A CA 1
ATOM 689 C C . ILE A 1 87 ? -5.858 18.581 60.446 1.00 27.20 87 ILE A C 1
ATOM 690 O O . ILE A 1 87 ? -6.381 19.210 61.373 1.00 28.90 87 ILE A O 1
ATOM 695 N N . ALA A 1 88 ? -6.554 18.211 59.372 1.00 24.38 88 ALA A N 1
ATOM 696 C CA . ALA A 1 88 ? -7.888 18.743 59.112 1.00 26.78 88 ALA A CA 1
ATOM 697 C C . ALA A 1 88 ? -8.978 17.994 59.866 1.00 28.50 88 ALA A C 1
ATOM 698 O O . ALA A 1 88 ? -10.007 18.592 60.205 1.00 26.44 88 ALA A O 1
ATOM 700 N N . GLN A 1 89 ? -8.792 16.693 60.108 1.00 21.71 89 GLN A N 1
ATOM 701 C CA . GLN A 1 89 ? -9.632 15.930 61.026 1.00 21.46 89 GLN A CA 1
ATOM 702 C C . GLN A 1 89 ? -11.099 15.921 60.605 1.00 25.51 89 GLN A C 1
ATOM 703 O O . GLN A 1 89 ? -11.937 16.576 61.242 1.00 25.75 89 GLN A O 1
ATOM 709 N N . PRO A 1 90 ? -11.452 15.186 59.553 1.00 24.13 90 PRO A N 1
ATOM 710 C CA . PRO A 1 90 ? -12.859 15.111 59.155 1.00 23.54 90 PRO A CA 1
ATOM 711 C C . PRO A 1 90 ? -13.698 14.447 60.233 1.00 28.79 90 PRO A C 1
ATOM 712 O O . PRO A 1 90 ? -13.210 13.675 61.062 1.00 28.40 90 PRO A O 1
ATOM 716 N N . ASP A 1 91 ? -14.983 14.781 60.216 1.00 30.11 91 ASP A N 1
ATOM 717 C CA . ASP A 1 91 ? -15.950 14.316 61.196 1.00 31.79 91 ASP A CA 1
ATOM 718 C C . ASP A 1 91 ? -16.629 13.018 60.786 1.00 37.35 91 ASP A C 1
ATOM 719 O O . ASP A 1 91 ? -17.660 12.660 61.368 1.00 39.10 91 ASP A O 1
ATOM 724 N N . SER A 1 92 ? -16.086 12.314 59.799 1.00 31.28 92 SER A N 1
ATOM 725 C CA . SER A 1 92 ? -16.743 11.153 59.222 1.00 31.06 92 SER A CA 1
ATOM 726 C C . SER A 1 92 ? -15.715 10.063 58.956 1.00 36.05 92 SER A C 1
ATOM 727 O O . SER A 1 92 ? -14.507 10.309 58.932 1.00 35.57 92 SER A O 1
ATOM 730 N N . PHE A 1 93 ? -16.215 8.850 58.754 1.00 32.09 93 PHE A N 1
ATOM 731 C CA . PHE A 1 93 ? -15.369 7.715 58.412 1.00 30.31 93 PHE A CA 1
ATOM 732 C C . PHE A 1 93 ? -14.674 7.937 57.065 1.00 35.78 93 PHE A C 1
ATOM 733 O O . PHE A 1 93 ? -13.470 7.707 56.932 1.00 31.78 93 PHE A O 1
ATOM 741 N N . GLN B 1 4 ? 13.642 -28.632 0.507 1.00 96.16 4 GLN B N 1
ATOM 742 C CA . GLN B 1 4 ? 12.338 -28.612 1.147 1.00 90.09 4 GLN B CA 1
ATOM 743 C C . GLN B 1 4 ? 11.347 -27.789 0.323 1.00 88.35 4 GLN B C 1
ATOM 744 O O . GLN B 1 4 ? 10.137 -27.869 0.529 1.00 82.24 4 GLN B O 1
ATOM 750 N N . HIS B 1 5 ? 11.886 -27.001 -0.621 1.00 88.58 5 HIS B N 1
ATOM 751 C CA . HIS B 1 5 ? 11.061 -26.119 -1.447 1.00 80.49 5 HIS B CA 1
ATOM 752 C C . HIS B 1 5 ? 10.031 -26.878 -2.277 1.00 80.13 5 HIS B C 1
ATOM 753 O O . HIS B 1 5 ? 9.036 -26.280 -2.697 1.00 76.51 5 HIS B O 1
ATOM 760 N N . LYS B 1 6 ? 10.252 -28.170 -2.541 1.00 84.88 6 LYS B N 1
ATOM 761 C CA . LYS B 1 6 ? 9.273 -28.954 -3.288 1.00 81.21 6 LYS B CA 1
ATOM 762 C C . LYS B 1 6 ? 7.985 -29.168 -2.503 1.00 81.22 6 LYS B C 1
ATOM 763 O O . LYS B 1 6 ? 6.946 -29.460 -3.108 1.00 79.11 6 LYS B O 1
ATOM 769 N N . LYS B 1 7 ? 8.029 -29.030 -1.177 1.00 76.87 7 LYS B N 1
ATOM 770 C CA . LYS B 1 7 ? 6.837 -29.156 -0.349 1.00 75.75 7 LYS B CA 1
ATOM 771 C C . LYS B 1 7 ? 6.037 -27.862 -0.260 1.00 70.21 7 LYS B C 1
ATOM 772 O O . LYS B 1 7 ? 4.909 -27.884 0.244 1.00 67.71 7 LYS B O 1
ATOM 778 N N . ILE B 1 8 ? 6.584 -26.747 -0.736 1.00 70.28 8 ILE B N 1
ATOM 779 C CA . ILE B 1 8 ? 5.893 -25.463 -0.739 1.00 62.14 8 ILE B CA 1
ATOM 780 C C . ILE B 1 8 ? 5.316 -25.245 -2.128 1.00 61.16 8 ILE B C 1
ATOM 781 O O . ILE B 1 8 ? 6.042 -25.322 -3.126 1.00 67.06 8 ILE B O 1
ATOM 786 N N . LYS B 1 9 ? 4.015 -24.974 -2.194 1.00 56.81 9 LYS B N 1
ATOM 787 C CA . LYS B 1 9 ? 3.339 -24.834 -3.479 1.00 53.80 9 LYS B CA 1
ATOM 788 C C . LYS B 1 9 ? 3.890 -23.648 -4.261 1.00 57.69 9 LYS B C 1
ATOM 789 O O . LYS B 1 9 ? 3.966 -22.528 -3.747 1.00 56.13 9 LYS B O 1
ATOM 795 N N . GLY B 1 10 ? 4.274 -23.900 -5.513 1.00 59.17 10 GLY B N 1
ATOM 796 C CA . GLY B 1 10 ? 4.738 -22.878 -6.419 1.00 57.49 10 GLY B CA 1
ATOM 797 C C . GLY B 1 10 ? 6.244 -22.714 -6.470 1.00 54.67 10 GLY B C 1
ATOM 798 O O . GLY B 1 10 ? 6.770 -22.245 -7.485 1.00 57.12 10 GLY B O 1
ATOM 799 N N . TYR B 1 11 ? 6.950 -23.085 -5.404 1.00 54.04 11 TYR B N 1
ATOM 800 C CA . TYR B 1 11 ? 8.393 -22.888 -5.365 1.00 56.13 11 TYR B CA 1
ATOM 801 C C . TYR B 1 11 ? 9.079 -23.829 -6.348 1.00 62.44 11 TYR B C 1
ATOM 802 O O . TYR B 1 11 ? 8.824 -25.038 -6.353 1.00 66.17 11 TYR B O 1
ATOM 811 N N . ARG B 1 12 ? 9.947 -23.272 -7.182 1.00 57.75 12 ARG B N 1
ATOM 812 C CA . ARG B 1 12 ? 10.673 -24.028 -8.189 1.00 60.55 12 ARG B CA 1
ATOM 813 C C . ARG B 1 12 ? 12.154 -24.085 -7.837 1.00 61.55 12 ARG B C 1
ATOM 814 O O . ARG B 1 12 ? 12.635 -23.388 -6.939 1.00 57.99 12 ARG B O 1
ATOM 822 N N . ASP B 1 13 ? 12.876 -24.943 -8.555 1.00 66.68 13 ASP B N 1
ATOM 823 C CA . ASP B 1 13 ? 14.320 -25.028 -8.391 1.00 65.86 13 ASP B CA 1
ATOM 824 C C . ASP B 1 13 ? 14.969 -23.753 -8.912 1.00 63.96 13 ASP B C 1
ATOM 825 O O . ASP B 1 13 ? 14.695 -23.320 -10.035 1.00 62.37 13 ASP B O 1
ATOM 830 N N . LEU B 1 14 ? 15.829 -23.152 -8.097 1.00 61.35 14 LEU B N 1
ATOM 831 C CA . LEU B 1 14 ? 16.414 -21.853 -8.394 1.00 64.42 14 LEU B CA 1
ATOM 832 C C . LEU B 1 14 ? 17.885 -22.011 -8.751 1.00 66.06 14 LEU B C 1
ATOM 833 O O . LEU B 1 14 ? 18.620 -22.734 -8.070 1.00 64.20 14 LEU B O 1
ATOM 838 N N . SER B 1 15 ? 18.306 -21.334 -9.817 1.00 62.74 15 SER B N 1
ATOM 839 C CA . SER B 1 15 ? 19.708 -21.317 -10.200 1.00 62.64 15 SER B CA 1
ATOM 840 C C . SER B 1 15 ? 20.515 -20.460 -9.229 1.00 61.15 15 SER B C 1
ATOM 841 O O . SER B 1 15 ? 19.979 -19.610 -8.516 1.00 63.04 15 SER B O 1
ATOM 844 N N . GLN B 1 16 ? 21.832 -20.689 -9.218 1.00 58.86 16 GLN B N 1
ATOM 845 C CA . GLN B 1 16 ? 22.704 -19.948 -8.313 1.00 62.18 16 GLN B CA 1
ATOM 846 C C . GLN B 1 16 ? 22.694 -18.455 -8.616 1.00 62.50 16 GLN B C 1
ATOM 847 O O . GLN B 1 16 ? 22.891 -17.638 -7.711 1.00 64.08 16 GLN B O 1
ATOM 853 N N . GLU B 1 17 ? 22.460 -18.079 -9.874 1.00 63.27 17 GLU B N 1
A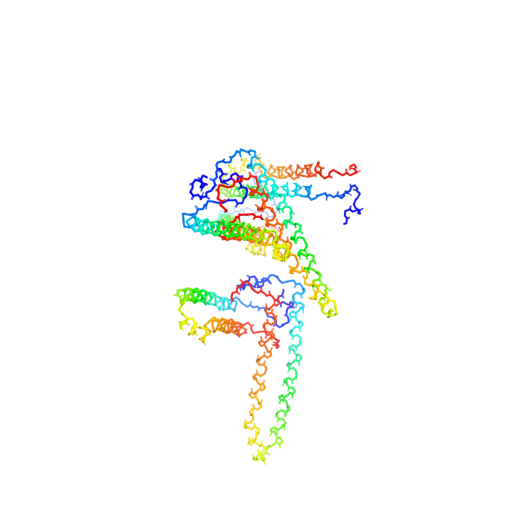TOM 854 C CA . GLU B 1 17 ? 22.381 -16.663 -10.221 1.00 62.97 17 GLU B CA 1
ATOM 855 C C . GLU B 1 17 ? 21.169 -16.003 -9.571 1.00 56.55 17 GLU B C 1
ATOM 856 O O . GLU B 1 17 ? 21.264 -14.885 -9.045 1.00 58.29 17 GLU B O 1
ATOM 862 N N . GLU B 1 18 ? 20.021 -16.683 -9.599 1.00 57.52 18 GLU B N 1
ATOM 863 C CA . GLU B 1 18 ? 18.830 -16.151 -8.946 1.00 57.10 18 GLU B CA 1
ATOM 864 C C . GLU B 1 18 ? 19.040 -16.035 -7.440 1.00 59.94 18 GLU B C 1
ATOM 865 O O . GLU B 1 18 ? 18.629 -15.042 -6.823 1.00 56.32 18 GLU B O 1
ATOM 871 N N . ILE B 1 19 ? 19.693 -17.032 -6.835 1.00 56.64 19 ILE B N 1
ATOM 872 C CA . ILE B 1 19 ? 20.002 -16.968 -5.409 1.00 55.19 19 ILE B CA 1
ATOM 873 C C . ILE B 1 19 ? 20.909 -15.781 -5.114 1.00 55.62 19 ILE B C 1
ATOM 874 O O . ILE B 1 19 ? 20.718 -15.068 -4.121 1.00 58.64 19 ILE B O 1
ATOM 879 N N . ASP B 1 20 ? 21.909 -15.550 -5.970 1.00 54.70 20 ASP B N 1
ATOM 880 C CA . ASP B 1 20 ? 22.817 -14.426 -5.765 1.00 56.99 20 ASP B CA 1
ATOM 881 C C . ASP B 1 20 ? 22.076 -13.097 -5.840 1.00 55.50 20 ASP B C 1
ATOM 882 O O . ASP B 1 20 ? 22.314 -12.195 -5.027 1.00 59.11 20 ASP B O 1
ATOM 887 N N . MET B 1 21 ? 21.169 -12.957 -6.808 1.00 51.57 21 MET B N 1
ATOM 888 C CA . MET B 1 21 ? 20.411 -11.713 -6.927 1.00 49.84 21 MET B CA 1
ATOM 889 C C . MET B 1 21 ? 19.510 -11.494 -5.714 1.00 48.26 21 MET B C 1
ATOM 890 O O . MET B 1 21 ? 19.431 -10.379 -5.171 1.00 47.92 21 MET B O 1
ATOM 895 N N . MET B 1 22 ? 18.821 -12.550 -5.274 1.00 52.94 22 MET B N 1
ATOM 896 C CA . MET B 1 22 ? 17.973 -12.434 -4.093 1.00 49.04 22 MET B CA 1
ATOM 897 C C . MET B 1 22 ? 18.792 -12.050 -2.867 1.00 48.41 22 MET B C 1
ATOM 898 O O . MET B 1 22 ? 18.378 -11.195 -2.073 1.00 47.73 22 MET B O 1
ATOM 903 N N . ASN B 1 23 ? 19.975 -12.651 -2.714 1.00 48.09 23 ASN B N 1
ATOM 904 C CA . ASN B 1 23 ? 20.835 -12.313 -1.587 1.00 52.01 23 ASN B CA 1
ATOM 905 C C . ASN B 1 23 ? 21.322 -10.873 -1.674 1.00 53.51 23 ASN B C 1
ATOM 906 O O . ASN B 1 23 ? 21.460 -10.200 -0.649 1.00 56.77 23 ASN B O 1
ATOM 911 N N . ARG B 1 24 ? 21.600 -10.387 -2.886 1.00 51.73 24 ARG B N 1
ATOM 912 C CA . ARG B 1 24 ? 21.950 -8.980 -3.059 1.00 46.74 24 ARG B CA 1
ATOM 913 C C . ARG B 1 24 ? 20.835 -8.082 -2.538 1.00 52.78 24 ARG B C 1
ATOM 914 O O . ARG B 1 24 ? 21.084 -7.099 -1.820 1.00 55.45 24 ARG B O 1
ATOM 922 N N . VAL B 1 25 ? 19.591 -8.413 -2.893 1.00 49.92 25 VAL B N 1
ATOM 923 C CA . VAL B 1 25 ? 18.451 -7.644 -2.396 1.00 51.15 25 VAL B CA 1
ATOM 924 C C . VAL B 1 25 ? 18.403 -7.685 -0.871 1.00 50.55 25 VAL B C 1
ATOM 925 O O . VAL B 1 25 ? 18.179 -6.660 -0.211 1.00 49.69 25 VAL B O 1
ATOM 929 N N . LYS B 1 26 ? 18.636 -8.864 -0.286 1.00 51.13 26 LYS B N 1
ATOM 930 C CA . LYS B 1 26 ? 18.559 -8.994 1.170 1.00 49.31 26 LYS B CA 1
ATOM 931 C C . LYS B 1 26 ? 19.651 -8.186 1.871 1.00 54.14 26 LYS B C 1
ATOM 932 O O . LYS B 1 26 ? 19.408 -7.585 2.925 1.00 51.88 26 LYS B O 1
ATOM 938 N N . GLU B 1 27 ? 20.861 -8.152 1.304 1.00 53.71 27 GLU B N 1
ATOM 939 C CA . GLU B 1 27 ? 21.943 -7.399 1.940 1.00 53.55 27 GLU B CA 1
ATOM 940 C C . GLU B 1 27 ? 21.722 -5.893 1.815 1.00 54.06 27 GLU B C 1
ATOM 941 O O . GLU B 1 27 ? 22.008 -5.136 2.758 1.00 51.66 27 GLU B O 1
ATOM 947 N N . LEU B 1 28 ? 21.216 -5.431 0.661 1.00 53.08 28 LEU B N 1
ATOM 948 C CA . LEU B 1 28 ? 20.794 -4.032 0.568 1.00 50.19 28 LEU B CA 1
ATOM 949 C C . LEU B 1 28 ? 19.726 -3.721 1.614 1.00 52.23 28 LEU B C 1
ATOM 950 O O . LEU B 1 28 ? 19.733 -2.644 2.231 1.00 51.02 28 LEU B O 1
ATOM 955 N N . GLY B 1 29 ? 18.808 -4.665 1.843 1.00 49.08 29 GLY B N 1
ATOM 956 C CA . GLY B 1 29 ? 17.820 -4.482 2.894 1.00 51.17 29 GLY B CA 1
ATOM 957 C C . GLY B 1 29 ? 18.442 -4.377 4.274 1.00 52.72 29 GLY B C 1
ATOM 958 O O . GLY B 1 29 ? 17.971 -3.617 5.119 1.00 51.44 29 GLY B O 1
ATOM 959 N N . SER B 1 30 ? 19.503 -5.147 4.524 1.00 50.77 30 SER B N 1
ATOM 960 C CA . SER B 1 30 ? 20.198 -5.050 5.807 1.00 50.38 30 SER B CA 1
ATOM 961 C C . SER B 1 30 ? 20.838 -3.675 5.988 1.00 51.32 30 SER B C 1
ATOM 962 O O . SER B 1 30 ? 20.825 -3.106 7.091 1.00 53.12 30 SER B O 1
ATOM 965 N N . GLN B 1 31 ? 21.417 -3.129 4.918 1.00 47.90 31 GLN B N 1
ATOM 966 C CA . GLN B 1 31 ? 21.923 -1.759 4.992 1.00 50.27 31 GLN B CA 1
ATOM 967 C C . GLN B 1 31 ? 20.802 -0.767 5.299 1.00 51.12 31 GLN B C 1
ATOM 968 O O . GLN B 1 31 ? 20.979 0.160 6.107 1.00 49.02 31 GLN B O 1
ATOM 974 N N . PHE B 1 32 ? 19.633 -0.958 4.682 1.00 50.06 32 PHE B N 1
ATOM 975 C CA . PHE B 1 32 ? 18.482 -0.122 5.023 1.00 46.36 32 PHE B CA 1
ATOM 976 C C . PHE B 1 32 ? 18.067 -0.297 6.481 1.00 45.51 32 PHE B C 1
ATOM 977 O O . PHE B 1 32 ? 17.608 0.658 7.117 1.00 45.89 32 PHE B O 1
ATOM 985 N N . GLU B 1 33 ? 18.206 -1.511 7.015 1.00 47.25 33 GLU B N 1
ATOM 986 C CA . GLU B 1 33 ? 17.907 -1.757 8.424 1.00 50.02 33 GLU B CA 1
ATOM 987 C C . GLU B 1 33 ? 18.819 -0.936 9.324 1.00 49.70 33 GLU B C 1
ATOM 988 O O . GLU B 1 33 ? 18.369 -0.326 10.303 1.00 48.66 33 GLU B O 1
ATOM 994 N N . LYS B 1 34 ? 20.116 -0.926 9.010 1.00 50.82 34 LYS B N 1
ATOM 995 C CA . LYS B 1 34 ? 21.056 -0.092 9.757 1.00 50.99 34 LYS B CA 1
ATOM 996 C C . LYS B 1 34 ? 20.649 1.379 9.695 1.00 52.13 34 LYS B C 1
ATOM 997 O O . LYS B 1 34 ? 20.652 2.085 10.715 1.00 50.49 34 LYS B O 1
ATOM 1003 N N . LEU B 1 35 ? 20.294 1.860 8.499 1.00 50.26 35 LEU B N 1
ATOM 1004 C CA . LEU B 1 35 ? 19.890 3.260 8.363 1.00 47.99 35 LEU B CA 1
ATOM 1005 C C . LEU B 1 35 ? 18.649 3.567 9.199 1.00 48.19 35 LEU B C 1
ATOM 1006 O O . LEU B 1 35 ? 18.575 4.613 9.858 1.00 44.52 35 LEU B O 1
ATOM 1011 N N . ILE B 1 36 ? 17.663 2.668 9.183 1.00 45.43 36 ILE B N 1
ATOM 1012 C CA . ILE B 1 36 ? 16.436 2.898 9.939 1.00 44.38 36 ILE B CA 1
ATOM 1013 C C . ILE B 1 36 ? 16.724 2.905 11.436 1.00 47.38 36 ILE B C 1
ATOM 1014 O O . ILE B 1 36 ? 16.156 3.708 12.186 1.00 44.73 36 ILE B O 1
ATOM 1019 N N . GLN B 1 37 ? 17.614 2.021 11.894 1.00 47.57 37 GLN B N 1
ATOM 1020 C CA . GLN B 1 37 ? 17.988 2.024 13.306 1.00 50.01 37 GLN B CA 1
ATOM 1021 C C . GLN B 1 37 ? 18.669 3.333 13.689 1.00 49.95 37 GLN B C 1
ATOM 1022 O O . GLN B 1 37 ? 18.420 3.883 14.770 1.00 52.14 37 GLN B O 1
ATOM 1028 N N . ASP B 1 38 ? 19.520 3.860 12.803 1.00 49.49 38 ASP B N 1
ATOM 1029 C CA . ASP B 1 38 ? 20.153 5.148 13.075 1.00 49.88 38 ASP B CA 1
ATOM 1030 C C . ASP B 1 38 ? 19.119 6.268 13.152 1.00 51.35 38 ASP B C 1
ATOM 1031 O O . ASP B 1 38 ? 19.210 7.154 14.014 1.00 47.58 38 ASP B O 1
ATOM 1036 N N . VAL B 1 39 ? 18.121 6.240 12.265 1.00 47.77 39 VAL B N 1
ATOM 1037 C CA . VAL B 1 39 ? 17.074 7.262 12.307 1.00 47.20 39 VAL B CA 1
ATOM 1038 C C . VAL B 1 39 ? 16.270 7.150 13.598 1.00 44.62 39 VAL B C 1
ATOM 1039 O O . VAL B 1 39 ? 15.884 8.161 14.199 1.00 43.20 39 VAL B O 1
ATOM 1043 N N . SER B 1 40 ? 16.007 5.921 14.045 1.00 43.87 40 SER B N 1
ATOM 1044 C CA . SER B 1 40 ? 15.284 5.732 15.299 1.00 47.17 40 SER B CA 1
ATOM 1045 C C . SER B 1 40 ? 16.084 6.273 16.478 1.00 44.89 40 SER B C 1
ATOM 1046 O O . SER B 1 40 ? 15.524 6.909 17.380 1.00 46.13 40 SER B O 1
ATOM 1049 N N . ASP B 1 41 ? 17.397 6.027 16.487 1.00 45.74 41 ASP B N 1
ATOM 1050 C CA . ASP B 1 41 ? 18.246 6.590 17.533 1.00 47.65 41 ASP B CA 1
ATOM 1051 C C . ASP B 1 41 ? 18.204 8.113 17.506 1.00 51.04 41 ASP B C 1
ATOM 1052 O O . ASP B 1 41 ? 18.163 8.763 18.560 1.00 47.74 41 ASP B O 1
ATOM 1057 N N . HIS B 1 42 ? 18.213 8.700 16.306 1.00 49.49 42 HIS B N 1
ATOM 1058 C CA . HIS B 1 42 ? 18.107 10.152 16.199 1.00 46.53 42 HIS B CA 1
ATOM 1059 C C . HIS B 1 42 ? 16.788 10.652 16.774 1.00 48.80 42 HIS B C 1
ATOM 1060 O O . HIS B 1 42 ? 16.753 11.675 17.467 1.00 49.32 42 HIS B O 1
ATOM 1067 N N . LEU B 1 43 ? 15.690 9.950 16.485 1.00 46.86 43 LEU B N 1
ATOM 1068 C CA . LEU B 1 43 ? 14.392 10.355 17.017 1.00 45.93 43 LEU B CA 1
ATOM 1069 C C . LEU B 1 43 ? 14.373 10.269 18.537 1.00 48.85 43 LEU B C 1
ATOM 1070 O O . LEU B 1 43 ? 13.819 11.146 19.211 1.00 48.95 43 LEU B O 1
ATOM 1075 N N . ARG B 1 44 ? 14.975 9.215 19.091 1.00 45.91 44 ARG B N 1
ATOM 1076 C CA . ARG B 1 44 ? 15.073 9.084 20.543 1.00 50.80 44 ARG B CA 1
ATOM 1077 C C . ARG B 1 44 ? 15.845 10.251 21.149 1.00 55.56 44 ARG B C 1
ATOM 1078 O O . ARG B 1 44 ? 15.391 10.884 22.114 1.00 56.81 44 ARG B O 1
ATOM 1086 N N . GLY B 1 45 ? 17.027 10.540 20.599 1.00 52.45 45 GLY B N 1
ATOM 1087 C CA . GLY B 1 45 ? 17.828 11.635 21.122 1.00 56.29 45 GLY B CA 1
ATOM 1088 C C . GLY B 1 45 ? 17.135 12.976 20.991 1.00 55.58 45 GLY B C 1
ATOM 1089 O O . GLY B 1 45 ? 17.256 13.837 21.864 1.00 57.81 45 GLY B O 1
ATOM 1090 N N . GLN B 1 46 ? 16.386 13.166 19.903 1.00 54.63 46 GLN B N 1
ATOM 1091 C CA . GLN B 1 46 ? 15.692 14.431 19.694 1.00 51.33 46 GLN B CA 1
ATOM 1092 C C . GLN B 1 46 ? 14.521 14.582 20.659 1.00 54.39 46 GLN B C 1
ATOM 1093 O O . GLN B 1 46 ? 14.261 15.682 21.163 1.00 53.80 46 GLN B O 1
ATOM 1099 N N . TYR B 1 47 ? 13.804 13.488 20.933 1.00 51.94 47 TYR B N 1
ATOM 1100 C CA . TYR B 1 47 ? 12.722 13.546 21.909 1.00 57.58 47 TYR B CA 1
ATOM 1101 C C . TYR B 1 47 ? 13.262 13.824 23.307 1.00 62.08 47 TYR B C 1
ATOM 1102 O O . TYR B 1 47 ? 12.716 14.657 24.040 1.00 62.66 47 TYR B O 1
ATOM 1111 N N . ASN B 1 48 ? 14.341 13.135 23.692 1.00 55.82 48 ASN B N 1
ATOM 1112 C CA . ASN B 1 48 ? 14.896 13.324 25.029 1.00 58.67 48 ASN B CA 1
ATOM 1113 C C . ASN B 1 48 ? 15.482 14.722 25.197 1.00 64.41 48 ASN B C 1
ATOM 1114 O O . ASN B 1 48 ? 15.252 15.376 26.221 1.00 68.98 48 ASN B O 1
ATOM 1119 N N . ALA B 1 49 ? 16.239 15.199 24.203 1.00 62.08 49 ALA B N 1
ATOM 1120 C CA . ALA B 1 49 ? 16.889 16.501 24.302 1.00 62.67 49 ALA B CA 1
ATOM 1121 C C . ALA B 1 49 ? 15.896 17.653 24.370 1.00 68.92 49 ALA B C 1
ATOM 1122 O O . ALA B 1 49 ? 16.237 18.716 24.900 1.00 79.79 49 ALA B O 1
ATOM 1124 N N . SER B 1 50 ? 14.689 17.478 23.837 1.00 62.11 50 SER B N 1
ATOM 1125 C CA . SER B 1 50 ? 13.678 18.522 23.858 1.00 66.14 50 SER B CA 1
ATOM 1126 C C . SER B 1 50 ? 12.701 18.373 25.016 1.00 68.91 50 SER B C 1
ATOM 1127 O O . SER B 1 50 ? 11.671 19.053 25.033 1.00 69.78 50 SER B O 1
ATOM 1130 N N . LEU B 1 51 ? 13.000 17.504 25.980 1.00 72.18 51 LEU B N 1
ATOM 1131 C CA . LEU B 1 51 ? 12.115 17.304 27.119 1.00 71.17 51 LEU B CA 1
ATOM 1132 C C . LEU B 1 51 ? 11.895 18.616 27.865 1.00 68.86 51 LEU B C 1
ATOM 1133 O O . LEU B 1 51 ? 12.775 19.480 27.924 1.00 68.88 51 LEU B O 1
ATOM 1135 N N . HIS B 1 52 ? 10.693 18.764 28.421 1.00 70.20 52 HIS B N 1
ATOM 1136 C CA . HIS B 1 52 ? 10.250 19.956 29.139 1.00 73.44 52 HIS B CA 1
ATOM 1137 C C . HIS B 1 52 ? 10.255 21.210 28.267 1.00 76.03 52 HIS B C 1
ATOM 1138 O O . HIS B 1 52 ? 10.172 22.327 28.794 1.00 72.84 52 HIS B O 1
ATOM 1145 N N . ASN B 1 53 ? 10.349 21.052 26.948 1.00 74.67 53 ASN B N 1
ATOM 1146 C CA . ASN B 1 53 ? 10.161 22.128 25.976 1.00 66.16 53 ASN B CA 1
ATOM 1147 C C . ASN B 1 53 ? 8.832 21.845 25.278 1.00 70.07 53 ASN B C 1
ATOM 1148 O O . ASN B 1 53 ? 8.790 21.288 24.180 1.00 68.96 53 ASN B O 1
ATOM 1153 N N . ARG B 1 54 ? 7.735 22.253 25.932 1.00 66.67 54 ARG B N 1
ATOM 1154 C CA . ARG B 1 54 ? 6.392 21.825 25.535 1.00 70.35 54 ARG B CA 1
ATOM 1155 C C . ARG B 1 54 ? 6.094 22.103 24.065 1.00 68.59 54 ARG B C 1
ATOM 1156 O O . ARG B 1 54 ? 5.367 21.336 23.423 1.00 66.22 54 ARG B O 1
ATOM 1164 N N . ASP B 1 55 ? 6.678 23.161 23.502 1.00 69.30 55 ASP B N 1
ATOM 1165 C CA . ASP B 1 55 ? 6.409 23.506 22.112 1.00 69.10 55 ASP B CA 1
ATOM 1166 C C . ASP B 1 55 ? 7.055 22.501 21.168 1.00 63.11 55 ASP B C 1
ATOM 1167 O O . ASP B 1 55 ? 6.417 22.017 20.224 1.00 64.37 55 ASP B O 1
ATOM 1172 N N . GLU B 1 56 ? 8.322 22.163 21.418 1.00 59.20 56 GLU B N 1
ATOM 1173 C CA . GLU B 1 56 ? 8.998 21.183 20.576 1.00 62.35 56 GLU B CA 1
ATOM 1174 C C . GLU B 1 56 ? 8.412 19.790 20.771 1.00 61.99 56 GLU B C 1
ATOM 1175 O O . GLU B 1 56 ? 8.321 19.013 19.814 1.00 61.30 56 GLU B O 1
ATOM 1181 N N . ILE B 1 57 ? 8.001 19.460 22.000 1.00 63.46 57 ILE B N 1
ATOM 1182 C CA . ILE B 1 57 ? 7.331 18.182 22.238 1.00 59.44 57 ILE B CA 1
ATOM 1183 C C . ILE B 1 57 ? 6.035 18.107 21.442 1.00 58.94 57 ILE B C 1
ATOM 1184 O O . ILE B 1 57 ? 5.727 17.079 20.824 1.00 57.86 57 ILE B O 1
ATOM 1189 N N . THR B 1 58 ? 5.252 19.189 21.452 1.00 55.32 58 THR B N 1
ATOM 1190 C CA . THR B 1 58 ? 4.005 19.208 20.696 1.00 58.96 58 THR B CA 1
ATOM 1191 C C . THR B 1 58 ? 4.267 19.094 19.199 1.00 57.85 58 THR B C 1
ATOM 1192 O O . THR B 1 58 ? 3.557 18.369 18.492 1.00 54.70 58 THR B O 1
ATOM 1196 N N . ARG B 1 59 ? 5.289 19.792 18.699 1.00 57.97 59 ARG B N 1
ATOM 1197 C CA . ARG B 1 59 ? 5.620 19.702 17.279 1.00 59.37 59 ARG B CA 1
ATOM 1198 C C . ARG B 1 59 ? 6.012 18.279 16.896 1.00 59.02 59 ARG B C 1
ATOM 1199 O O . ARG B 1 59 ? 5.550 17.744 15.878 1.00 55.95 59 ARG B O 1
ATOM 1207 N N . ILE B 1 60 ? 6.866 17.650 17.707 1.00 53.93 60 ILE B N 1
ATOM 1208 C CA . ILE B 1 60 ? 7.275 16.272 17.447 1.00 53.92 60 ILE B CA 1
ATOM 1209 C C . ILE B 1 60 ? 6.062 15.352 17.445 1.00 52.92 60 ILE B C 1
ATOM 1210 O O . ILE B 1 60 ? 5.884 14.532 16.537 1.00 56.26 60 ILE B O 1
ATOM 1215 N N . ALA B 1 61 ? 5.207 15.478 18.463 1.00 53.42 61 ALA B N 1
ATOM 1216 C CA . ALA B 1 61 ? 4.037 14.613 18.558 1.00 53.04 61 ALA B CA 1
ATOM 1217 C C . ALA B 1 61 ? 3.109 14.804 17.366 1.00 58.90 61 ALA B C 1
ATOM 1218 O O . ALA B 1 61 ? 2.499 13.843 16.884 1.00 56.29 61 ALA B O 1
ATOM 1220 N N . ASN B 1 62 ? 2.995 16.040 16.872 1.00 56.00 62 ASN B N 1
ATOM 1221 C CA . ASN B 1 62 ? 2.123 16.301 15.733 1.00 57.43 62 ASN B CA 1
ATOM 1222 C C . ASN B 1 62 ? 2.712 15.758 14.437 1.00 56.47 62 ASN B C 1
ATOM 1223 O O . ASN B 1 62 ? 1.962 15.347 13.545 1.00 56.01 62 ASN B O 1
ATOM 1228 N N . ALA B 1 63 ? 4.041 15.748 14.311 1.00 53.50 63 ALA B N 1
ATOM 1229 C CA . ALA B 1 63 ? 4.670 15.213 13.109 1.00 51.13 63 ALA B CA 1
ATOM 1230 C C . ALA B 1 63 ? 4.634 13.689 13.045 1.00 51.75 63 ALA B C 1
ATOM 1231 O O . ALA B 1 63 ? 4.789 13.128 11.953 1.00 52.74 63 ALA B O 1
ATOM 1233 N N . GLU B 1 64 ? 4.435 13.018 14.176 1.00 49.79 64 GLU B N 1
ATOM 1234 C CA . GLU B 1 64 ? 4.434 11.561 14.260 1.00 49.86 64 GLU B CA 1
ATOM 1235 C C . GLU B 1 64 ? 5.614 10.905 13.538 1.00 51.29 64 GLU B C 1
ATOM 1236 O O . GLU B 1 64 ? 5.414 10.041 12.673 1.00 46.18 64 GLU B O 1
ATOM 1242 N N . PRO B 1 65 ? 6.856 11.269 13.876 1.00 50.80 65 PRO B N 1
ATOM 1243 C CA . PRO B 1 65 ? 7.999 10.713 13.129 1.00 45.71 65 PRO B CA 1
ATOM 1244 C C . PRO B 1 65 ? 8.181 9.215 13.302 1.00 46.40 65 PRO B C 1
ATOM 1245 O O . PRO B 1 65 ? 8.626 8.549 12.359 1.00 45.37 65 PRO B O 1
ATOM 1249 N N . GLY B 1 66 ? 7.864 8.660 14.473 1.00 45.21 66 GLY B N 1
ATOM 1250 C CA . GLY B 1 66 ? 8.010 7.222 14.655 1.00 42.99 66 GLY B CA 1
ATOM 1251 C C . GLY B 1 66 ? 7.049 6.428 13.792 1.00 43.50 66 GLY B C 1
ATOM 1252 O O . GLY B 1 66 ? 7.416 5.393 13.222 1.00 41.19 66 GLY B O 1
ATOM 1253 N N . ARG B 1 67 ? 5.809 6.907 13.673 1.00 42.78 67 ARG B N 1
ATOM 1254 C CA . ARG B 1 67 ? 4.840 6.262 12.795 1.00 44.52 67 ARG B CA 1
ATOM 1255 C C . ARG B 1 67 ? 5.310 6.284 11.344 1.00 39.56 67 ARG B C 1
ATOM 1256 O O . ARG B 1 67 ? 5.185 5.283 10.625 1.00 43.95 67 ARG B O 1
ATOM 1264 N N . TRP B 1 68 ? 5.871 7.411 10.899 1.00 39.37 68 TRP B N 1
ATOM 1265 C CA . TRP B 1 68 ? 6.338 7.501 9.518 1.00 43.43 68 TRP B CA 1
ATOM 1266 C C . TRP B 1 68 ? 7.556 6.616 9.286 1.00 40.71 68 TRP B C 1
ATOM 1267 O O . TRP B 1 68 ? 7.690 6.001 8.221 1.00 39.59 68 TRP B O 1
ATOM 1278 N N . LEU B 1 69 ? 8.447 6.525 10.275 1.00 43.68 69 LEU B N 1
ATOM 1279 C CA . LEU B 1 69 ? 9.582 5.615 10.156 1.00 41.35 69 LEU B CA 1
ATOM 1280 C C . LEU B 1 69 ? 9.113 4.167 10.052 1.00 40.88 69 LEU B C 1
ATOM 1281 O O . LEU B 1 69 ? 9.674 3.376 9.281 1.00 41.34 69 LEU B O 1
ATOM 1286 N N . ALA B 1 70 ? 8.072 3.806 10.811 1.00 40.83 70 ALA B N 1
ATOM 1287 C CA . ALA B 1 70 ? 7.530 2.452 10.719 1.00 41.58 70 ALA B CA 1
ATOM 1288 C C . ALA B 1 70 ? 6.905 2.193 9.351 1.00 40.75 70 ALA B C 1
ATOM 1289 O O . ALA B 1 70 ? 7.093 1.116 8.765 1.00 44.17 70 ALA B O 1
ATOM 1291 N N . ILE B 1 71 ? 6.146 3.165 8.833 1.00 38.18 71 ILE B N 1
ATOM 1292 C CA . ILE B 1 71 ? 5.598 3.044 7.482 1.00 43.29 71 ILE B CA 1
ATOM 1293 C C . ILE B 1 71 ? 6.717 2.815 6.472 1.00 37.89 71 ILE B C 1
ATOM 1294 O O . ILE B 1 71 ? 6.615 1.949 5.590 1.00 40.89 71 ILE B O 1
ATOM 1299 N N . GLY B 1 72 ? 7.803 3.580 6.592 1.00 43.91 72 GLY B N 1
ATOM 1300 C CA . GLY B 1 72 ? 8.904 3.438 5.653 1.00 39.55 72 GLY B CA 1
ATOM 1301 C C . GLY B 1 72 ? 9.574 2.081 5.731 1.00 43.71 72 GLY B C 1
ATOM 1302 O O . GLY B 1 72 ? 9.896 1.478 4.703 1.00 45.47 72 GLY B O 1
ATOM 1303 N N . LYS B 1 73 ? 9.808 1.589 6.951 1.00 41.81 73 LYS B N 1
ATOM 1304 C CA . LYS B 1 73 ? 10.385 0.256 7.104 1.00 44.92 73 LYS B CA 1
ATOM 1305 C C . LYS B 1 73 ? 9.498 -0.801 6.456 1.00 42.01 73 LYS B C 1
ATOM 1306 O O . LYS B 1 73 ? 9.991 -1.694 5.751 1.00 40.94 73 LYS B O 1
ATOM 1312 N N . THR B 1 74 ? 8.183 -0.710 6.680 1.00 43.26 74 THR B N 1
ATOM 1313 C CA . THR B 1 74 ? 7.266 -1.675 6.078 1.00 40.56 74 THR B CA 1
ATOM 1314 C C . THR B 1 74 ? 7.332 -1.624 4.555 1.00 45.14 74 THR B C 1
ATOM 1315 O O . THR B 1 74 ? 7.357 -2.670 3.890 1.00 45.05 74 THR B O 1
ATOM 1319 N N . ASP B 1 75 ? 7.364 -0.416 3.986 1.00 40.37 75 ASP B N 1
ATOM 1320 C CA . ASP B 1 75 ? 7.417 -0.294 2.532 1.00 41.73 75 ASP B CA 1
ATOM 1321 C C . ASP B 1 75 ? 8.721 -0.851 1.973 1.00 42.48 75 ASP B C 1
ATOM 1322 O O . ASP B 1 75 ? 8.722 -1.521 0.935 1.00 40.43 75 ASP B O 1
ATOM 1327 N N . ILE B 1 76 ? 9.844 -0.582 2.645 1.00 43.71 76 ILE B N 1
ATOM 1328 C CA . ILE B 1 76 ? 11.123 -1.120 2.188 1.00 41.08 76 ILE B CA 1
ATOM 1329 C C . ILE B 1 76 ? 11.094 -2.644 2.203 1.00 44.49 76 ILE B C 1
ATOM 1330 O O . ILE B 1 76 ? 11.541 -3.302 1.251 1.00 41.64 76 ILE B O 1
ATOM 1335 N N . GLN B 1 77 ? 10.547 -3.231 3.271 1.00 39.20 77 GLN B N 1
ATOM 1336 C CA . GLN B 1 77 ? 10.513 -4.689 3.356 1.00 41.91 77 GLN B CA 1
ATOM 1337 C C . GLN B 1 77 ? 9.608 -5.293 2.285 1.00 41.00 77 GLN B C 1
ATOM 1338 O O . GLN B 1 77 ? 9.981 -6.278 1.632 1.00 41.04 77 GLN B O 1
ATOM 1344 N N . THR B 1 78 ? 8.421 -4.716 2.080 1.00 40.31 78 THR B N 1
ATOM 1345 C CA . THR B 1 78 ? 7.524 -5.261 1.064 1.00 39.57 78 THR B CA 1
ATOM 1346 C C . THR B 1 78 ? 8.080 -5.065 -0.344 1.00 40.72 78 THR B C 1
ATOM 1347 O O . THR B 1 78 ? 7.862 -5.915 -1.216 1.00 42.83 78 THR B O 1
ATOM 1351 N N . GLY B 1 79 ? 8.808 -3.972 -0.585 1.00 40.18 79 GLY B N 1
ATOM 1352 C CA . GLY B 1 79 ? 9.452 -3.799 -1.877 1.00 43.24 79 GLY B CA 1
ATOM 1353 C C . GLY B 1 79 ? 10.549 -4.817 -2.112 1.00 44.15 79 GLY B C 1
ATOM 1354 O O . GLY B 1 79 ? 10.697 -5.341 -3.222 1.00 44.21 79 GLY B O 1
ATOM 1355 N N . MET B 1 80 ? 11.338 -5.102 -1.074 1.00 43.94 80 MET B N 1
ATOM 1356 C CA . MET B 1 80 ? 12.288 -6.206 -1.145 1.00 43.27 80 MET B CA 1
ATOM 1357 C C . MET B 1 80 ? 11.584 -7.500 -1.533 1.00 43.96 80 MET B C 1
ATOM 1358 O O . MET B 1 80 ? 12.042 -8.237 -2.416 1.00 40.39 80 MET B O 1
ATOM 1363 N N . MET B 1 81 ? 10.466 -7.794 -0.862 1.00 44.32 81 MET B N 1
ATOM 1364 C CA . MET B 1 81 ? 9.735 -9.026 -1.146 1.00 42.46 81 MET B CA 1
ATOM 1365 C C . MET B 1 81 ? 9.248 -9.061 -2.590 1.00 44.22 81 MET B C 1
ATOM 1366 O O . MET B 1 81 ? 9.298 -10.109 -3.245 1.00 40.58 81 MET B O 1
ATOM 1371 N N . ALA B 1 82 ? 8.788 -7.920 -3.111 1.00 40.37 82 ALA B N 1
ATOM 1372 C CA . ALA B 1 82 ? 8.295 -7.882 -4.486 1.00 41.28 82 ALA B CA 1
ATOM 1373 C C . ALA B 1 82 ? 9.426 -8.075 -5.494 1.00 37.47 82 ALA B C 1
ATOM 1374 O O . ALA B 1 82 ? 9.253 -8.771 -6.503 1.00 43.21 82 ALA B O 1
ATOM 1376 N N . ILE B 1 83 ? 10.589 -7.468 -5.244 1.00 42.69 83 ILE B N 1
ATOM 1377 C CA . ILE B 1 83 ? 11.723 -7.663 -6.148 1.00 42.48 83 ILE B CA 1
ATOM 1378 C C . ILE B 1 83 ? 12.175 -9.119 -6.124 1.00 45.03 83 ILE B C 1
ATOM 1379 O O . ILE B 1 83 ? 12.468 -9.718 -7.170 1.00 43.62 83 ILE B O 1
ATOM 1384 N N . ILE B 1 84 ? 12.231 -9.714 -4.930 1.00 43.41 84 ILE B N 1
ATOM 1385 C CA . ILE B 1 84 ? 12.624 -11.114 -4.829 1.00 39.34 84 ILE B CA 1
ATOM 1386 C C . ILE B 1 84 ? 11.608 -12.010 -5.526 1.00 46.97 84 ILE B C 1
ATOM 1387 O O . ILE B 1 84 ? 11.976 -13.025 -6.126 1.00 45.77 84 ILE B O 1
ATOM 1392 N N . ARG B 1 85 ? 10.322 -11.650 -5.481 1.00 44.81 85 ARG B N 1
ATOM 1393 C CA . ARG B 1 85 ? 9.329 -12.410 -6.235 1.00 43.41 85 ARG B CA 1
ATOM 1394 C C . ARG B 1 85 ? 9.546 -12.267 -7.738 1.00 45.10 85 ARG B C 1
ATOM 1395 O O . ARG B 1 85 ? 9.400 -13.240 -8.489 1.00 42.43 85 ARG B O 1
ATOM 1403 N N . ALA B 1 86 ? 9.878 -11.058 -8.196 1.00 44.57 86 ALA B N 1
ATOM 1404 C CA . ALA B 1 86 ? 10.195 -10.870 -9.608 1.00 44.05 86 ALA B CA 1
ATOM 1405 C C . ALA B 1 86 ? 11.376 -11.734 -10.031 1.00 47.43 86 ALA B C 1
ATOM 1406 O O . ALA B 1 86 ? 11.417 -12.223 -11.166 1.00 44.74 86 ALA B O 1
ATOM 1408 N N . ILE B 1 87 ? 12.337 -11.937 -9.130 1.00 43.83 87 ILE B N 1
ATOM 1409 C CA . ILE B 1 87 ? 13.506 -12.752 -9.456 1.00 43.00 87 ILE B CA 1
ATOM 1410 C C . ILE B 1 87 ? 13.163 -14.240 -9.428 1.00 48.92 87 ILE B C 1
ATOM 1411 O O . ILE B 1 87 ? 13.516 -14.991 -10.345 1.00 50.90 87 ILE B O 1
ATOM 1416 N N . ALA B 1 88 ? 12.473 -14.689 -8.379 1.00 48.79 88 ALA B N 1
ATOM 1417 C CA . ALA B 1 88 ? 12.246 -16.110 -8.136 1.00 50.18 88 ALA B CA 1
ATOM 1418 C C . ALA B 1 88 ? 11.042 -16.666 -8.882 1.00 49.86 88 ALA B C 1
ATOM 1419 O O . ALA B 1 88 ? 11.042 -17.854 -9.229 1.00 48.11 88 ALA B O 1
ATOM 1421 N N . GLN B 1 89 ? 10.013 -15.849 -9.110 1.00 46.73 89 GLN B N 1
ATOM 1422 C CA . GLN B 1 89 ? 8.896 -16.181 -9.988 1.00 48.18 89 GLN B CA 1
ATOM 1423 C C . GLN B 1 89 ? 8.173 -17.448 -9.536 1.00 52.42 89 GLN B C 1
ATOM 1424 O O . GLN B 1 89 ? 8.479 -18.545 -10.018 1.00 55.85 89 GLN B O 1
ATOM 1430 N N . PRO B 1 90 ? 7.207 -17.336 -8.626 1.00 51.82 90 PRO B N 1
ATOM 1431 C CA . PRO B 1 90 ? 6.480 -18.523 -8.167 1.00 47.87 90 PRO B CA 1
ATOM 1432 C C . PRO B 1 90 ? 5.620 -19.114 -9.270 1.00 54.63 90 PRO B C 1
ATOM 1433 O O . PRO B 1 90 ? 5.253 -18.454 -10.245 1.00 54.89 90 PRO B O 1
ATOM 1437 N N . ASP B 1 91 ? 5.288 -20.389 -9.088 1.00 60.07 91 ASP B N 1
ATOM 1438 C CA . ASP B 1 91 ? 4.396 -21.113 -9.985 1.00 59.72 91 ASP B CA 1
ATOM 1439 C C . ASP B 1 91 ? 2.933 -21.019 -9.566 1.00 61.19 91 ASP B C 1
ATOM 1440 O O . ASP B 1 91 ? 2.078 -21.630 -10.212 1.00 59.36 91 ASP B O 1
ATOM 1445 N N . SER B 1 92 ? 2.627 -20.268 -8.508 1.00 60.10 92 SER B N 1
ATOM 1446 C CA . SER B 1 92 ? 1.276 -20.167 -7.974 1.00 56.97 92 SER B CA 1
ATOM 1447 C C . SER B 1 92 ? 0.874 -18.701 -7.858 1.00 55.78 92 SER B C 1
ATOM 1448 O O . SER B 1 92 ? 1.695 -17.790 -7.997 1.00 56.44 92 SER B O 1
ATOM 1451 N N . PHE B 1 93 ? -0.412 -18.487 -7.594 1.00 50.55 93 PHE B N 1
ATOM 1452 C CA . PHE B 1 93 ? -0.981 -17.149 -7.466 1.00 50.08 93 PHE B CA 1
ATOM 1453 C C . PHE B 1 93 ? -0.352 -16.364 -6.316 1.00 50.90 93 PHE B C 1
ATOM 1454 O O . PHE B 1 93 ? -0.005 -16.933 -5.282 1.00 52.06 93 PHE B O 1
ATOM 1462 N N . GLN C 1 4 ? 21.854 -20.591 34.894 1.00 68.92 4 GLN C N 1
ATOM 1463 C CA . GLN C 1 4 ? 22.826 -21.374 34.095 1.00 68.04 4 GLN C CA 1
ATOM 1464 C C . GLN C 1 4 ? 23.879 -21.932 35.049 1.00 72.08 4 GLN C C 1
ATOM 1465 O O . GLN C 1 4 ? 24.304 -23.066 34.851 1.00 72.33 4 GLN C O 1
ATOM 1471 N N . HIS C 1 5 ? 24.266 -21.159 36.067 1.00 75.23 5 HIS C N 1
ATOM 1472 C CA . HIS C 1 5 ? 25.203 -21.645 37.117 1.00 62.56 5 HIS C CA 1
ATOM 1473 C C . HIS C 1 5 ? 24.503 -22.748 37.914 1.00 68.13 5 HIS C C 1
ATOM 1474 O O . HIS C 1 5 ? 25.156 -23.706 38.300 1.00 62.63 5 HIS C O 1
ATOM 1481 N N . LYS C 1 6 ? 23.187 -22.612 38.124 1.00 77.22 6 LYS C N 1
ATOM 1482 C CA . LYS C 1 6 ? 22.354 -23.632 38.811 1.00 71.25 6 LYS C CA 1
ATOM 1483 C C . LYS C 1 6 ? 22.412 -24.934 38.006 1.00 64.52 6 LYS C C 1
ATOM 1484 O O . LYS C 1 6 ? 22.462 -25.984 38.630 1.00 71.22 6 LYS C O 1
ATOM 1486 N N . LYS C 1 7 ? 22.400 -24.848 36.676 1.00 61.49 7 LYS C N 1
ATOM 1487 C CA . LYS C 1 7 ? 22.474 -26.027 35.790 1.00 54.95 7 LYS C CA 1
ATOM 1488 C C . LYS C 1 7 ? 23.834 -26.741 35.895 1.00 47.16 7 LYS C C 1
ATOM 1489 O O . LYS C 1 7 ? 23.890 -27.873 35.491 1.00 46.56 7 LYS C O 1
ATOM 1495 N N . ILE C 1 8 ? 24.894 -26.105 36.392 1.00 48.48 8 ILE C N 1
ATOM 1496 C CA . ILE C 1 8 ? 26.222 -26.712 36.399 1.00 43.29 8 ILE C CA 1
ATOM 1497 C C . ILE C 1 8 ? 26.508 -27.272 37.784 1.00 38.92 8 ILE C C 1
ATOM 1498 O O . ILE C 1 8 ? 26.424 -26.549 38.786 1.00 39.48 8 ILE C O 1
ATOM 1503 N N . LYS C 1 9 ? 26.861 -28.555 37.838 1.00 35.31 9 LYS C N 1
ATOM 1504 C CA . LYS C 1 9 ? 27.072 -29.233 39.111 1.00 30.14 9 LYS C CA 1
ATOM 1505 C C . LYS C 1 9 ? 28.166 -28.546 39.921 1.00 37.84 9 LYS C C 1
ATOM 1506 O O . LYS C 1 9 ? 29.273 -28.314 39.424 1.00 32.68 9 LYS C O 1
ATOM 1512 N N . GLY C 1 10 ? 27.843 -28.202 41.170 1.00 31.29 10 GLY C N 1
ATOM 1513 C CA . GLY C 1 10 ? 28.809 -27.669 42.102 1.00 34.79 10 GLY C CA 1
ATOM 1514 C C . GLY C 1 10 ? 28.923 -26.161 42.127 1.00 33.11 10 GLY C C 1
ATOM 1515 O O . GLY C 1 10 ? 29.471 -25.615 43.092 1.00 32.10 10 GLY C O 1
ATOM 1516 N N . TYR C 1 11 ? 28.420 -25.469 41.107 1.00 31.82 11 TYR C N 1
ATOM 1517 C CA . TYR C 1 11 ? 28.571 -24.020 41.060 1.00 33.05 11 TYR C CA 1
ATOM 1518 C C . TYR C 1 11 ? 27.683 -23.352 42.101 1.00 35.31 11 TYR C C 1
ATOM 1519 O O . TYR C 1 11 ? 26.613 -23.854 42.458 1.00 34.58 11 TYR C O 1
ATOM 1528 N N . ARG C 1 12 ? 28.142 -22.208 42.593 1.00 35.71 12 ARG C N 1
ATOM 1529 C CA . ARG C 1 12 ? 27.480 -21.496 43.676 1.00 34.37 12 ARG C CA 1
ATOM 1530 C C . ARG C 1 12 ? 27.026 -20.121 43.209 1.00 33.81 12 ARG C C 1
ATOM 1531 O O . ARG C 1 12 ? 27.490 -19.602 42.190 1.00 33.74 12 ARG C O 1
ATOM 1539 N N . ASP C 1 13 ? 26.151 -19.508 44.006 1.00 33.48 13 ASP C N 1
ATOM 1540 C CA . ASP C 1 13 ? 25.742 -18.123 43.797 1.00 36.51 13 ASP C CA 1
ATOM 1541 C C . ASP C 1 13 ? 26.836 -17.229 44.362 1.00 35.31 13 ASP C C 1
ATOM 1542 O O . ASP C 1 13 ? 27.041 -17.183 45.578 1.00 36.67 13 ASP C O 1
ATOM 1547 N N . LEU C 1 14 ? 27.537 -16.508 43.485 1.00 26.90 14 LEU C N 1
ATOM 1548 C CA . LEU C 1 14 ? 28.717 -15.738 43.879 1.00 33.51 14 LEU C CA 1
ATOM 1549 C C . LEU C 1 14 ? 28.356 -14.311 44.282 1.00 34.76 14 LEU C C 1
ATOM 1550 O O . LEU C 1 14 ? 27.498 -13.670 43.665 1.00 33.63 14 LEU C O 1
ATOM 1555 N N . SER C 1 15 ? 29.038 -13.816 45.306 1.00 29.88 15 SER C N 1
ATOM 1556 C CA . SER C 1 15 ? 28.954 -12.417 45.688 1.00 32.34 15 SER C CA 1
ATOM 1557 C C . SER C 1 15 ? 29.759 -11.555 44.720 1.00 34.34 15 SER C C 1
ATOM 1558 O O . SER C 1 15 ? 30.617 -12.042 43.978 1.00 29.20 15 SER C O 1
ATOM 1561 N N . GLN C 1 16 ? 29.477 -10.250 44.745 1.00 31.31 16 GLN C N 1
ATOM 1562 C CA . GLN C 1 16 ? 30.229 -9.322 43.910 1.00 32.13 16 GLN C CA 1
ATOM 1563 C C . GLN C 1 16 ? 31.686 -9.225 44.346 1.00 31.63 16 GLN C C 1
ATOM 1564 O O . GLN C 1 16 ? 32.559 -8.963 43.515 1.00 31.25 16 GLN C O 1
ATOM 1570 N N . GLU C 1 17 ? 31.966 -9.422 45.636 1.00 31.51 17 GLU C N 1
ATOM 1571 C CA . GLU C 1 17 ? 33.349 -9.468 46.107 1.00 34.45 17 GLU C CA 1
ATOM 1572 C C . GLU C 1 17 ? 34.128 -10.583 45.410 1.00 29.43 17 GLU C C 1
ATOM 1573 O O . GLU C 1 17 ? 35.227 -10.363 44.871 1.00 32.57 17 GLU C O 1
ATOM 1579 N N . GLU C 1 18 ? 33.559 -11.792 45.405 1.00 29.98 18 GLU C N 1
ATOM 1580 C CA . GLU C 1 18 ? 34.217 -12.929 44.771 1.00 31.32 18 GLU C CA 1
ATOM 1581 C C . GLU C 1 18 ? 34.382 -12.704 43.272 1.00 31.77 18 GLU C C 1
ATOM 1582 O O . GLU C 1 18 ? 35.446 -12.989 42.706 1.00 30.28 18 GLU C O 1
ATOM 1588 N N . ILE C 1 19 ? 33.340 -12.180 42.616 1.00 28.33 19 ILE C N 1
ATOM 1589 C CA . ILE C 1 19 ? 33.405 -11.923 41.178 1.00 27.73 19 ILE C CA 1
ATOM 1590 C C . ILE C 1 19 ? 34.475 -10.885 40.866 1.00 30.18 19 ILE C C 1
ATOM 1591 O O . ILE C 1 19 ? 35.205 -11.000 39.872 1.00 29.96 19 ILE C O 1
ATOM 1596 N N . ASP C 1 20 ? 34.581 -9.850 41.703 1.00 29.66 20 ASP C N 1
ATOM 1597 C CA . ASP C 1 20 ? 35.611 -8.838 41.500 1.00 29.02 20 ASP C CA 1
ATOM 1598 C C . ASP C 1 20 ? 37.005 -9.449 41.585 1.00 30.64 20 ASP C C 1
ATOM 1599 O O . ASP C 1 20 ? 37.875 -9.144 40.760 1.00 29.43 20 ASP C O 1
ATOM 1604 N N . MET C 1 21 ? 37.235 -10.322 42.571 1.00 28.64 21 MET C N 1
ATOM 1605 C CA . MET C 1 21 ? 38.544 -10.976 42.658 1.00 30.96 21 MET C CA 1
ATOM 1606 C C . MET C 1 21 ? 38.820 -11.845 41.430 1.00 29.45 21 MET C C 1
ATOM 1607 O O . MET C 1 21 ? 39.940 -11.846 40.888 1.00 30.00 21 MET C O 1
ATOM 1612 N N . MET C 1 22 ? 37.810 -12.599 40.983 1.00 27.16 22 MET C N 1
ATOM 1613 C CA . MET C 1 22 ? 37.973 -13.433 39.794 1.00 24.60 22 MET C CA 1
ATOM 1614 C C . MET C 1 22 ? 38.356 -12.590 38.580 1.00 30.18 22 MET C C 1
ATOM 1615 O O . MET C 1 22 ? 39.265 -12.942 37.811 1.00 29.91 22 MET C O 1
ATOM 1620 N N . ASN C 1 23 ? 37.665 -11.463 38.391 1.00 25.98 23 ASN C N 1
ATOM 1621 C CA . ASN C 1 23 ? 37.963 -10.602 37.251 1.00 30.21 23 ASN C CA 1
ATOM 1622 C C . ASN C 1 23 ? 39.331 -9.946 37.384 1.00 27.38 23 ASN C C 1
ATOM 1623 O O . ASN C 1 23 ? 39.978 -9.670 36.370 1.00 30.27 23 ASN C O 1
ATOM 1628 N N . ARG C 1 24 ? 39.780 -9.674 38.612 1.00 27.70 24 ARG C N 1
ATOM 1629 C CA . ARG C 1 24 ? 41.154 -9.218 38.817 1.00 30.39 24 ARG C CA 1
ATOM 1630 C C . ARG C 1 24 ? 42.145 -10.239 38.268 1.00 29.98 24 ARG C C 1
ATOM 1631 O O . ARG C 1 24 ? 43.111 -9.891 37.565 1.00 29.85 24 ARG C O 1
ATOM 1639 N N . VAL C 1 25 ? 41.919 -11.514 38.596 1.00 26.67 25 VAL C N 1
ATOM 1640 C CA . VAL C 1 25 ? 42.764 -12.578 38.051 1.00 27.78 25 VAL C CA 1
ATOM 1641 C C . VAL C 1 25 ? 42.742 -12.547 36.525 1.00 27.74 25 VAL C C 1
ATOM 1642 O O . VAL C 1 25 ? 43.789 -12.610 35.865 1.00 28.04 25 VAL C O 1
ATOM 1646 N N . LYS C 1 26 ? 41.546 -12.452 35.943 1.00 25.51 26 LYS C N 1
ATOM 1647 C CA . LYS C 1 26 ? 41.431 -12.536 34.485 1.00 27.14 26 LYS C CA 1
ATOM 1648 C C . LYS C 1 26 ? 42.061 -11.326 33.785 1.00 30.80 26 LYS C C 1
ATOM 1649 O O . LYS C 1 26 ? 42.641 -11.463 32.696 1.00 28.80 26 LYS C O 1
ATOM 1655 N N . GLU C 1 27 ? 42.002 -10.149 34.412 1.00 28.60 27 GLU C N 1
ATOM 1656 C CA . GLU C 1 27 ? 42.643 -8.958 33.855 1.00 38.29 27 GLU C CA 1
ATOM 1657 C C . GLU C 1 27 ? 44.165 -9.081 33.888 1.00 33.95 27 GLU C C 1
ATOM 1658 O O . GLU C 1 27 ? 44.856 -8.747 32.909 1.00 34.65 27 GLU C O 1
ATOM 1664 N N . LEU C 1 28 ? 44.711 -9.534 35.023 1.00 32.23 28 LEU C N 1
ATOM 1665 C CA . LEU C 1 28 ? 46.147 -9.796 35.072 1.00 34.07 28 LEU C CA 1
ATOM 1666 C C . LEU C 1 28 ? 46.547 -10.815 34.010 1.00 33.90 28 LEU C C 1
ATOM 1667 O O . LEU C 1 28 ? 47.601 -10.684 33.365 1.00 37.47 28 LEU C O 1
ATOM 1672 N N . GLY C 1 29 ? 45.704 -11.828 33.800 1.00 31.57 29 GLY C N 1
ATOM 1673 C CA . GLY C 1 29 ? 45.963 -12.783 32.736 1.00 35.25 29 GLY C CA 1
ATOM 1674 C C . GLY C 1 29 ? 46.014 -12.137 31.365 1.00 36.70 29 GLY C C 1
ATOM 1675 O O . GLY C 1 29 ? 46.842 -12.499 30.528 1.00 31.80 29 GLY C O 1
ATOM 1676 N N . SER C 1 30 ? 45.122 -11.178 31.111 1.00 31.90 30 SER C N 1
ATOM 1677 C CA . SER C 1 30 ? 45.156 -10.473 29.830 1.00 35.40 30 SER C CA 1
ATOM 1678 C C . SER C 1 30 ? 46.463 -9.701 29.656 1.00 36.40 30 SER C C 1
ATOM 1679 O O . SER C 1 30 ? 47.025 -9.635 28.548 1.00 35.07 30 SER C O 1
ATOM 1682 N N . GLN C 1 31 ? 46.965 -9.109 30.742 1.00 32.21 31 GLN C N 1
ATOM 1683 C CA . GLN C 1 31 ? 48.271 -8.454 30.662 1.00 37.07 31 GLN C CA 1
ATOM 1684 C C . GLN C 1 31 ? 49.367 -9.459 30.309 1.00 37.36 31 GLN C C 1
ATOM 1685 O O . GLN C 1 31 ? 50.251 -9.177 29.482 1.00 33.79 31 GLN C O 1
ATOM 1691 N N . PHE C 1 32 ? 49.316 -10.645 30.920 1.00 32.14 32 PHE C N 1
ATOM 1692 C CA . PHE C 1 32 ? 50.270 -11.690 30.557 1.00 34.07 32 PHE C CA 1
ATOM 1693 C C . PHE C 1 32 ? 50.122 -12.108 29.097 1.00 34.82 32 PHE C C 1
ATOM 1694 O O . PHE C 1 32 ? 51.115 -12.440 28.441 1.00 33.84 32 PHE C O 1
ATOM 1702 N N . GLU C 1 33 ? 48.891 -12.108 28.579 1.00 33.27 33 GLU C N 1
ATOM 1703 C CA . GLU C 1 33 ? 48.669 -12.439 27.175 1.00 33.92 33 GLU C CA 1
ATOM 1704 C C . GLU C 1 33 ? 49.383 -11.446 26.267 1.00 34.01 33 GLU C C 1
ATOM 1705 O O . GLU C 1 33 ? 50.016 -11.835 25.274 1.00 33.19 33 GLU C O 1
ATOM 1711 N N . LYS C 1 34 ? 49.291 -10.157 26.600 1.00 32.74 34 LYS C N 1
ATOM 1712 C CA . LYS C 1 34 ? 50.027 -9.145 25.842 1.00 35.56 34 LYS C CA 1
ATOM 1713 C C . LYS C 1 34 ? 51.531 -9.409 25.890 1.00 36.36 34 LYS C C 1
ATOM 1714 O O . LYS C 1 34 ? 52.221 -9.364 24.858 1.00 34.85 34 LYS C O 1
ATOM 1720 N N . LEU C 1 35 ? 52.058 -9.685 27.089 1.00 33.68 35 LEU C N 1
ATOM 1721 C CA . LEU C 1 35 ? 53.494 -9.946 27.214 1.00 31.91 35 LEU C CA 1
ATOM 1722 C C . LEU C 1 35 ? 53.919 -11.153 26.376 1.00 38.24 35 LEU C C 1
ATOM 1723 O O . LEU C 1 35 ? 54.973 -11.134 25.722 1.00 33.37 35 LEU C O 1
ATOM 1728 N N . ILE C 1 36 ? 53.108 -12.212 26.384 1.00 30.31 36 ILE C N 1
ATOM 1729 C CA . ILE C 1 36 ? 53.436 -13.421 25.634 1.00 30.10 36 ILE C CA 1
ATOM 1730 C C . ILE C 1 36 ? 53.410 -13.148 24.133 1.00 36.58 36 ILE C C 1
ATOM 1731 O O . ILE C 1 36 ? 54.244 -13.670 23.379 1.00 32.13 36 ILE C O 1
ATOM 1736 N N . GLN C 1 37 ? 52.458 -12.327 23.672 1.00 32.85 37 GLN C N 1
ATOM 1737 C CA . GLN C 1 37 ? 52.445 -11.949 22.260 1.00 35.54 37 GLN C CA 1
ATOM 1738 C C . GLN C 1 37 ? 53.704 -11.172 21.891 1.00 33.88 37 GLN C C 1
ATOM 1739 O O . GLN C 1 37 ? 54.260 -11.350 20.798 1.00 36.82 37 GLN C O 1
ATOM 1745 N N . ASP C 1 38 ? 54.168 -10.304 22.793 1.00 33.52 38 ASP C N 1
ATOM 1746 C CA . ASP C 1 38 ? 55.404 -9.565 22.534 1.00 35.40 38 ASP C CA 1
ATOM 1747 C C . ASP C 1 38 ? 56.603 -10.505 22.440 1.00 36.89 38 ASP C C 1
ATOM 1748 O O . ASP C 1 38 ? 57.471 -10.339 21.570 1.00 34.36 38 ASP C O 1
ATOM 1753 N N . VAL C 1 39 ? 56.673 -11.495 23.334 1.00 31.21 39 VAL C N 1
ATOM 1754 C CA . VAL C 1 39 ? 57.773 -12.457 23.280 1.00 29.90 39 VAL C CA 1
ATOM 1755 C C . VAL C 1 39 ? 57.716 -13.257 21.983 1.00 34.51 39 VAL C C 1
ATOM 1756 O O . VAL C 1 39 ? 58.751 -13.548 21.365 1.00 32.81 39 VAL C O 1
ATOM 1760 N N . SER C 1 40 ? 56.505 -13.618 21.546 1.00 33.30 40 SER C N 1
ATOM 1761 C CA . SER C 1 40 ? 56.346 -14.335 20.283 1.00 34.20 40 SER C CA 1
ATOM 1762 C C . SER C 1 40 ? 56.835 -13.503 19.104 1.00 36.45 40 SER C C 1
ATOM 1763 O O . SER C 1 40 ? 57.529 -14.017 18.216 1.00 37.63 40 SER C O 1
ATOM 1766 N N . ASP C 1 41 ? 56.470 -12.217 19.071 1.00 37.07 41 ASP C N 1
ATOM 1767 C CA . ASP C 1 41 ? 56.971 -11.335 18.022 1.00 37.59 41 ASP C CA 1
ATOM 1768 C C . ASP C 1 41 ? 58.492 -11.265 18.046 1.00 38.47 41 ASP C C 1
ATOM 1769 O O . ASP C 1 41 ? 59.142 -11.289 16.991 1.00 39.90 41 ASP C O 1
ATOM 1774 N N . HIS C 1 42 ? 59.076 -11.169 19.245 1.00 37.87 42 HIS C N 1
ATOM 1775 C CA . HIS C 1 42 ? 60.531 -11.145 19.362 1.00 37.55 42 HIS C CA 1
ATOM 1776 C C . HIS C 1 42 ? 61.155 -12.408 18.781 1.00 39.78 42 HIS C C 1
ATOM 1777 O O . HIS C 1 42 ? 62.158 -12.340 18.061 1.00 38.87 42 HIS C O 1
ATOM 1784 N N . LEU C 1 43 ? 60.573 -13.570 19.084 1.00 39.56 43 LEU C N 1
ATOM 1785 C CA . LEU C 1 43 ? 61.111 -14.828 18.572 1.00 34.97 43 LEU C CA 1
ATOM 1786 C C . LEU C 1 43 ? 61.012 -14.892 17.052 1.00 42.36 43 LEU C C 1
ATOM 1787 O O . LEU C 1 43 ? 61.941 -15.357 16.375 1.00 35.27 43 LEU C O 1
ATOM 1792 N N . ARG C 1 44 ? 59.888 -14.430 16.501 1.00 37.16 44 ARG C N 1
ATOM 1793 C CA . ARG C 1 44 ? 59.729 -14.410 15.051 1.00 44.53 44 ARG C CA 1
ATOM 1794 C C . ARG C 1 44 ? 60.775 -13.517 14.396 1.00 42.32 44 ARG C C 1
ATOM 1795 O O . ARG C 1 44 ? 61.393 -13.901 13.396 1.00 42.26 44 ARG C O 1
ATOM 1803 N N . GLY C 1 45 ? 60.998 -12.326 14.957 1.00 37.19 45 GLY C N 1
ATOM 1804 C CA . GLY C 1 45 ? 61.984 -11.423 14.383 1.00 42.83 45 GLY C CA 1
ATOM 1805 C C . GLY C 1 45 ? 63.403 -11.944 14.517 1.00 47.80 45 GLY C C 1
ATOM 1806 O O . GLY C 1 45 ? 64.239 -11.736 13.632 1.00 44.84 45 GLY C O 1
ATOM 1807 N N . GLN C 1 46 ? 63.694 -12.627 15.625 1.00 41.77 46 GLN C N 1
ATOM 1808 C CA . GLN C 1 46 ? 65.008 -13.231 15.809 1.00 39.37 46 GLN C CA 1
ATOM 1809 C C . GLN C 1 46 ? 65.254 -14.321 14.769 1.00 42.03 46 GLN C C 1
ATOM 1810 O O . GLN C 1 46 ? 66.314 -14.363 14.126 1.00 45.86 46 GLN C O 1
ATOM 1816 N N . TYR C 1 47 ? 64.263 -15.197 14.568 1.00 42.96 47 TYR C N 1
ATOM 1817 C CA . TYR C 1 47 ? 64.372 -16.224 13.536 1.00 45.45 47 TYR C CA 1
ATOM 1818 C C . TYR C 1 47 ? 64.513 -15.605 12.150 1.00 51.52 47 TYR C C 1
ATOM 1819 O O . TYR C 1 47 ? 65.232 -16.138 11.294 1.00 52.50 47 TYR C O 1
ATOM 1828 N N . ASN C 1 48 ? 63.822 -14.485 11.909 1.00 54.23 48 ASN C N 1
ATOM 1829 C CA . ASN C 1 48 ? 63.940 -13.783 10.633 1.00 52.73 48 ASN C CA 1
ATOM 1830 C C . ASN C 1 48 ? 65.363 -13.284 10.413 1.00 54.17 48 ASN C C 1
ATOM 1831 O O . ASN C 1 48 ? 66.023 -13.657 9.437 1.00 56.11 48 ASN C O 1
ATOM 1836 N N . ALA C 1 49 ? 65.855 -12.438 11.322 1.00 49.91 49 ALA C N 1
ATOM 1837 C CA . ALA C 1 49 ? 67.193 -11.869 11.198 1.00 52.85 49 ALA C CA 1
ATOM 1838 C C . ALA C 1 49 ? 68.294 -12.921 11.251 1.00 56.24 49 ALA C C 1
ATOM 1839 O O . ALA C 1 49 ? 69.445 -12.598 10.944 1.00 62.65 49 ALA C O 1
ATOM 1841 N N . SER C 1 50 ? 67.981 -14.154 11.636 1.00 51.98 50 SER C N 1
ATOM 1842 C CA . SER C 1 50 ? 68.979 -15.207 11.678 1.00 54.62 50 SER C CA 1
ATOM 1843 C C . SER C 1 50 ? 68.944 -16.136 10.474 1.00 57.83 50 SER C C 1
ATOM 1844 O O . SER C 1 50 ? 69.775 -17.047 10.385 1.00 57.83 50 SER C O 1
ATOM 1847 N N . LEU C 1 51 ? 68.009 -15.940 9.543 1.00 61.19 51 LEU C N 1
ATOM 1848 C CA . LEU C 1 51 ? 67.948 -16.783 8.344 1.00 61.35 51 LEU C CA 1
ATOM 1849 C C . LEU C 1 51 ? 69.271 -16.725 7.582 1.00 61.94 51 LEU C C 1
ATOM 1850 O O . LEU C 1 51 ? 69.951 -15.693 7.550 1.00 62.57 51 LEU C O 1
ATOM 1855 N N . HIS C 1 52 ? 69.641 -17.859 6.987 1.00 60.89 52 HIS C N 1
ATOM 1856 C CA . HIS C 1 52 ? 70.880 -18.048 6.239 1.00 66.11 52 HIS C CA 1
ATOM 1857 C C . HIS C 1 52 ? 72.123 -17.939 7.110 1.00 61.56 52 HIS C C 1
ATOM 1858 O O . HIS C 1 52 ? 73.235 -17.806 6.582 1.00 64.92 52 HIS C O 1
ATOM 1865 N N . ASN C 1 53 ? 71.968 -17.985 8.428 1.00 56.68 53 ASN C N 1
ATOM 1866 C CA . ASN C 1 53 ? 73.074 -18.118 9.372 1.00 52.65 53 ASN C CA 1
ATOM 1867 C C . ASN C 1 53 ? 72.849 -19.460 10.063 1.00 60.37 53 ASN C C 1
ATOM 1868 O O . ASN C 1 53 ? 72.183 -19.531 11.099 1.00 53.51 53 ASN C O 1
ATOM 1873 N N . ARG C 1 54 ? 73.411 -20.524 9.479 1.00 53.06 54 ARG C N 1
ATOM 1874 C CA . ARG C 1 54 ? 73.086 -21.876 9.923 1.00 58.30 54 ARG C CA 1
ATOM 1875 C C . ARG C 1 54 ? 73.435 -22.097 11.389 1.00 52.09 54 ARG C C 1
ATOM 1876 O O . ARG C 1 54 ? 72.724 -22.826 12.088 1.00 49.09 54 ARG C O 1
ATOM 1884 N N . ASP C 1 55 ? 74.503 -21.465 11.879 1.00 54.72 55 ASP C N 1
ATOM 1885 C CA . ASP C 1 55 ? 74.900 -21.655 13.271 1.00 51.96 55 ASP C CA 1
ATOM 1886 C C . ASP C 1 55 ? 73.853 -21.091 14.227 1.00 51.28 55 ASP C C 1
ATOM 1887 O O . ASP C 1 55 ? 73.457 -21.750 15.196 1.00 48.33 55 ASP C O 1
ATOM 1892 N N . GLU C 1 56 ? 73.382 -19.871 13.964 1.00 49.55 56 GLU C N 1
ATOM 1893 C CA . GLU C 1 56 ? 72.405 -19.259 14.859 1.00 50.82 56 GLU C CA 1
ATOM 1894 C C . GLU C 1 56 ? 71.040 -19.925 14.720 1.00 49.92 56 GLU C C 1
ATOM 1895 O O . GLU C 1 56 ? 70.306 -20.063 15.707 1.00 48.12 56 GLU C O 1
ATOM 1901 N N . ILE C 1 57 ? 70.680 -20.346 13.505 1.00 48.09 57 ILE C N 1
ATOM 1902 C CA . ILE C 1 57 ? 69.438 -21.097 13.328 1.00 49.97 57 ILE C CA 1
ATOM 1903 C C . ILE C 1 57 ? 69.498 -22.406 14.103 1.00 47.22 57 ILE C C 1
ATOM 1904 O O . ILE C 1 57 ? 68.514 -22.823 14.728 1.00 43.89 57 ILE C O 1
ATOM 1909 N N . THR C 1 58 ? 70.658 -23.066 14.087 1.00 41.92 58 THR C N 1
ATOM 1910 C CA . THR C 1 58 ? 70.833 -24.290 14.861 1.00 45.04 58 THR C CA 1
ATOM 1911 C C . THR C 1 58 ? 70.705 -24.018 16.354 1.00 40.68 58 THR C C 1
ATOM 1912 O O . THR C 1 58 ? 70.052 -24.781 17.076 1.00 37.68 58 THR C O 1
ATOM 1916 N N . ARG C 1 59 ? 71.335 -22.943 16.837 1.00 40.65 59 ARG C N 1
ATOM 1917 C CA . ARG C 1 59 ? 71.225 -22.595 18.251 1.00 43.96 59 ARG C CA 1
ATOM 1918 C C . ARG C 1 59 ? 69.768 -22.374 18.644 1.00 40.36 59 ARG C C 1
ATOM 1919 O O . ARG C 1 59 ? 69.293 -22.907 19.657 1.00 36.97 59 ARG C O 1
ATOM 1927 N N . ILE C 1 60 ? 69.040 -21.602 17.833 1.00 41.09 60 ILE C N 1
ATOM 1928 C CA . ILE C 1 60 ? 67.631 -21.331 18.111 1.00 41.39 60 ILE C CA 1
ATOM 1929 C C . ILE C 1 60 ? 66.832 -22.629 18.136 1.00 41.13 60 ILE C C 1
ATOM 1930 O O . ILE C 1 60 ? 66.041 -22.873 19.055 1.00 40.22 60 ILE C O 1
ATOM 1935 N N . ALA C 1 61 ? 67.030 -23.482 17.127 1.00 36.51 61 ALA C N 1
ATOM 1936 C CA . ALA C 1 61 ? 66.276 -24.729 17.053 1.00 35.36 61 ALA C CA 1
ATOM 1937 C C . ALA C 1 61 ? 66.571 -25.624 18.249 1.00 40.71 61 ALA C C 1
ATOM 1938 O O . ALA C 1 61 ? 65.677 -26.315 18.751 1.00 42.02 61 ALA C O 1
ATOM 1940 N N . ASN C 1 62 ? 67.818 -25.621 18.724 1.00 37.77 62 ASN C N 1
ATOM 1941 C CA . ASN C 1 62 ? 68.168 -26.426 19.888 1.00 40.35 62 ASN C CA 1
ATOM 1942 C C . ASN C 1 62 ? 67.563 -25.862 21.167 1.00 39.25 62 ASN C C 1
ATOM 1943 O O . ASN C 1 62 ? 67.238 -26.624 22.086 1.00 40.30 62 ASN C O 1
ATOM 1948 N N . ALA C 1 63 ? 67.408 -24.538 21.251 1.00 35.93 63 ALA C N 1
ATOM 1949 C CA . ALA C 1 63 ? 66.813 -23.943 22.446 1.00 37.01 63 ALA C CA 1
ATOM 1950 C C . ALA C 1 63 ? 65.304 -24.161 22.529 1.00 35.41 63 ALA C C 1
ATOM 1951 O O . ALA C 1 63 ? 64.745 -24.106 23.630 1.00 37.00 63 ALA C O 1
ATOM 1953 N N . GLU C 1 64 ? 64.639 -24.400 21.400 1.00 31.84 64 GLU C N 1
ATOM 1954 C CA . GLU C 1 64 ? 63.194 -24.599 21.343 1.00 37.45 64 GLU C CA 1
ATOM 1955 C C . GLU C 1 64 ? 62.394 -23.485 22.026 1.00 35.03 64 GLU C C 1
ATOM 1956 O O . GLU C 1 64 ? 61.506 -23.763 22.838 1.00 34.59 64 GLU C O 1
ATOM 1962 N N . PRO C 1 65 ? 62.660 -22.214 21.702 1.00 34.49 65 PRO C N 1
ATOM 1963 C CA . PRO C 1 65 ? 62.008 -21.129 22.459 1.00 31.67 65 PRO C CA 1
ATOM 1964 C C . PRO C 1 65 ? 60.499 -21.057 22.269 1.00 33.69 65 PRO C C 1
ATOM 1965 O O . PRO C 1 65 ? 59.791 -20.685 23.212 1.00 29.00 65 PRO C O 1
ATOM 1969 N N . GLY C 1 66 ? 59.982 -21.383 21.083 1.00 31.58 66 GLY C N 1
ATOM 1970 C CA . GLY C 1 66 ? 58.541 -21.362 20.895 1.00 35.01 66 GLY C CA 1
ATOM 1971 C C . GLY C 1 66 ? 57.833 -22.400 21.744 1.00 30.11 66 GLY C C 1
ATOM 1972 O O . GLY C 1 66 ? 56.763 -22.140 22.304 1.00 30.46 66 GLY C O 1
ATOM 1973 N N . ARG C 1 67 ? 58.431 -23.586 21.866 1.00 28.24 67 ARG C N 1
ATOM 1974 C CA . ARG C 1 67 ? 57.866 -24.619 22.728 1.00 28.48 67 ARG C CA 1
ATOM 1975 C C . ARG C 1 67 ? 57.854 -24.171 24.186 1.00 29.81 67 ARG C C 1
ATOM 1976 O O . ARG C 1 67 ? 56.873 -24.397 24.908 1.00 28.86 67 ARG C O 1
ATOM 1984 N N . TRP C 1 68 ? 58.928 -23.512 24.634 1.00 29.44 68 TRP C N 1
ATOM 1985 C CA . TRP C 1 68 ? 58.982 -23.048 26.017 1.00 29.06 68 TRP C CA 1
ATOM 1986 C C . TRP C 1 68 ? 57.982 -21.926 26.262 1.00 27.15 68 TRP C C 1
ATOM 1987 O O . TRP C 1 68 ? 57.373 -21.850 27.338 1.00 27.52 68 TRP C O 1
ATOM 1998 N N . LEU C 1 69 ? 57.788 -21.055 25.270 1.00 25.61 69 LEU C N 1
ATOM 1999 C CA . LEU C 1 69 ? 56.756 -20.030 25.380 1.00 26.93 69 LEU C CA 1
ATOM 2000 C C . LEU C 1 69 ? 55.372 -20.656 25.500 1.00 30.88 69 LEU C C 1
ATOM 2001 O O . LEU C 1 69 ? 54.545 -20.203 26.302 1.00 27.69 69 LEU C O 1
ATOM 2006 N N . ALA C 1 70 ? 55.100 -21.700 24.709 1.00 28.55 70 ALA C N 1
ATOM 2007 C CA . ALA C 1 70 ? 53.811 -22.383 24.810 1.00 31.60 70 ALA C CA 1
ATOM 2008 C C . ALA C 1 70 ? 53.624 -23.009 26.189 1.00 27.48 70 ALA C C 1
ATOM 2009 O O . ALA C 1 70 ? 52.534 -22.931 26.779 1.00 27.31 70 ALA C O 1
ATOM 2011 N N . ILE C 1 71 ? 54.680 -23.637 26.716 1.00 26.68 71 ILE C N 1
ATOM 2012 C CA . ILE C 1 71 ? 54.613 -24.223 28.055 1.00 26.89 71 ILE C CA 1
ATOM 2013 C C . ILE C 1 71 ? 54.277 -23.152 29.084 1.00 25.10 71 ILE C C 1
ATOM 2014 O O . ILE C 1 71 ? 53.407 -23.340 29.948 1.00 27.05 71 ILE C O 1
ATOM 2019 N N . GLY C 1 72 ? 54.965 -22.010 29.005 1.00 25.13 72 GLY C N 1
ATOM 2020 C CA . GLY C 1 72 ? 54.716 -20.940 29.957 1.00 27.81 72 GLY C CA 1
ATOM 2021 C C . GLY C 1 72 ? 53.305 -20.392 29.866 1.00 29.66 72 GLY C C 1
ATOM 2022 O O . GLY C 1 72 ? 52.670 -20.119 30.888 1.00 27.37 72 GLY C O 1
ATOM 2023 N N . LYS C 1 73 ? 52.803 -20.206 28.643 1.00 27.21 73 LYS C N 1
ATOM 2024 C CA . LYS C 1 73 ? 51.429 -19.744 28.470 1.00 28.54 73 LYS C CA 1
ATOM 2025 C C . LYS C 1 73 ? 50.447 -20.697 29.139 1.00 28.50 73 LYS C C 1
ATOM 2026 O O . LYS C 1 73 ? 49.544 -20.268 29.874 1.00 26.35 73 LYS C O 1
ATOM 2032 N N . THR C 1 74 ? 50.612 -22.001 28.893 1.00 28.01 74 THR C N 1
ATOM 2033 C CA . THR C 1 74 ? 49.711 -22.977 29.499 1.00 28.19 74 THR C CA 1
ATOM 2034 C C . THR C 1 74 ? 49.770 -22.911 31.022 1.00 29.59 74 THR C C 1
ATOM 2035 O O . THR C 1 74 ? 48.730 -22.959 31.697 1.00 23.27 74 THR C O 1
ATOM 2039 N N . ASP C 1 75 ? 50.981 -22.790 31.580 1.00 26.02 75 ASP C N 1
ATOM 2040 C CA . ASP C 1 75 ? 51.121 -22.720 33.034 1.00 27.14 75 ASP C CA 1
ATOM 2041 C C . ASP C 1 75 ? 50.449 -21.473 33.604 1.00 27.15 75 ASP C C 1
ATOM 2042 O O . ASP C 1 75 ? 49.793 -21.540 34.649 1.00 23.21 75 ASP C O 1
ATOM 2047 N N . ILE C 1 76 ? 50.620 -20.320 32.948 1.00 24.37 76 ILE C N 1
ATOM 2048 C CA . ILE C 1 76 ? 49.950 -19.102 33.410 1.00 27.76 76 ILE C CA 1
ATOM 2049 C C . ILE C 1 76 ? 48.438 -19.301 33.416 1.00 26.47 76 ILE C C 1
ATOM 2050 O O . ILE C 1 76 ? 47.744 -18.937 34.378 1.00 26.28 76 ILE C O 1
ATOM 2055 N N . GLN C 1 77 ? 47.903 -19.883 32.337 1.00 24.25 77 GLN C N 1
ATOM 2056 C CA . GLN C 1 77 ? 46.454 -20.041 32.236 1.00 25.77 77 GLN C CA 1
ATOM 2057 C C . GLN C 1 77 ? 45.914 -20.987 33.307 1.00 26.00 77 GLN C C 1
ATOM 2058 O O . GLN C 1 77 ? 44.906 -20.687 33.966 1.00 27.43 77 GLN C O 1
ATOM 2064 N N . THR C 1 78 ? 46.582 -22.124 33.516 1.00 25.68 78 THR C N 1
ATOM 2065 C CA . THR C 1 78 ? 46.098 -23.062 34.524 1.00 23.01 78 THR C CA 1
ATOM 2066 C C . THR C 1 78 ? 46.270 -22.509 35.935 1.00 24.37 78 THR C C 1
ATOM 2067 O O . THR C 1 78 ? 45.430 -22.768 36.806 1.00 25.75 78 THR C O 1
ATOM 2071 N N . GLY C 1 79 ? 47.331 -21.734 36.183 1.00 25.82 79 GLY C N 1
ATOM 2072 C CA . GLY C 1 79 ? 47.444 -21.057 37.466 1.00 24.29 79 GLY C CA 1
ATOM 2073 C C . GLY C 1 79 ? 46.307 -20.085 37.712 1.00 25.39 79 GLY C C 1
ATOM 2074 O O . GLY C 1 79 ? 45.769 -20.012 38.825 1.00 26.36 79 GLY C O 1
ATOM 2075 N N . MET C 1 80 ? 45.934 -19.316 36.683 1.00 24.01 80 MET C N 1
ATOM 2076 C CA . MET C 1 80 ? 44.756 -18.461 36.799 1.00 27.07 80 MET C CA 1
ATOM 2077 C C . MET C 1 80 ? 43.532 -19.280 37.174 1.00 28.07 80 MET C C 1
ATOM 2078 O O . MET C 1 80 ? 42.760 -18.895 38.063 1.00 28.08 80 MET C O 1
ATOM 2083 N N . MET C 1 81 ? 43.328 -20.409 36.486 1.00 25.48 81 MET C N 1
ATOM 2084 C CA . MET C 1 81 ? 42.144 -21.219 36.756 1.00 23.22 81 MET C CA 1
ATOM 2085 C C . MET C 1 81 ? 42.143 -21.727 38.192 1.00 26.39 81 MET C C 1
ATOM 2086 O O . MET C 1 81 ? 41.091 -21.789 38.840 1.00 26.17 81 MET C O 1
ATOM 2091 N N . ALA C 1 82 ? 43.321 -22.063 38.723 1.00 22.67 82 ALA C N 1
ATOM 2092 C CA . ALA C 1 82 ? 43.390 -22.553 40.097 1.00 25.05 82 ALA C CA 1
ATOM 2093 C C . ALA C 1 82 ? 43.101 -21.440 41.104 1.00 24.30 82 ALA C C 1
ATOM 2094 O O . ALA C 1 82 ? 42.431 -21.670 42.119 1.00 24.78 82 ALA C O 1
ATOM 2096 N N . ILE C 1 83 ? 43.602 -20.229 40.849 1.00 22.65 83 ILE C N 1
ATOM 2097 C CA . ILE C 1 83 ? 43.309 -19.121 41.760 1.00 25.52 83 ILE C CA 1
ATOM 2098 C C . ILE C 1 83 ? 41.820 -18.793 41.734 1.00 24.69 83 ILE C C 1
ATOM 2099 O O . ILE C 1 83 ? 41.193 -18.551 42.779 1.00 25.99 83 ILE C O 1
ATOM 2104 N N . ILE C 1 84 ? 41.226 -18.801 40.541 1.00 26.09 84 ILE C N 1
ATOM 2105 C CA . ILE C 1 84 ? 39.794 -18.547 40.426 1.00 20.56 84 ILE C CA 1
ATOM 2106 C C . ILE C 1 84 ? 39.006 -19.634 41.147 1.00 25.73 84 ILE C C 1
ATOM 2107 O O . ILE C 1 84 ? 37.984 -19.356 41.783 1.00 27.27 84 ILE C O 1
ATOM 2112 N N . ARG C 1 85 ? 39.481 -20.883 41.089 1.00 23.39 85 ARG C N 1
ATOM 2113 C CA . ARG C 1 85 ? 38.816 -21.949 41.832 1.00 25.63 85 ARG C CA 1
ATOM 2114 C C . ARG C 1 85 ? 38.921 -21.724 43.335 1.00 23.81 85 ARG C C 1
ATOM 2115 O O . ARG C 1 85 ? 37.963 -21.978 44.077 1.00 23.27 85 ARG C O 1
ATOM 2123 N N . ALA C 1 86 ? 40.085 -21.263 43.805 1.00 23.92 86 ALA C N 1
ATOM 2124 C CA . ALA C 1 86 ? 40.225 -20.937 45.222 1.00 23.89 86 ALA C CA 1
ATOM 2125 C C . ALA C 1 86 ? 39.244 -19.850 45.641 1.00 28.58 86 ALA C C 1
ATOM 2126 O O . ALA C 1 86 ? 38.733 -19.870 46.767 1.00 27.46 86 ALA C O 1
ATOM 2128 N N . ILE C 1 87 ? 38.959 -18.902 44.746 1.00 25.71 87 ILE C N 1
ATOM 2129 C CA . ILE C 1 87 ? 37.999 -17.845 45.074 1.00 24.10 87 ILE C CA 1
ATOM 2130 C C . ILE C 1 87 ? 36.564 -18.376 45.050 1.00 26.96 87 ILE C C 1
ATOM 2131 O O . ILE C 1 87 ? 35.787 -18.166 45.991 1.00 29.23 87 ILE C O 1
ATOM 2136 N N . ALA C 1 88 ? 36.187 -19.064 43.970 1.00 27.66 88 ALA C N 1
ATOM 2137 C CA . ALA C 1 88 ? 34.781 -19.362 43.709 1.00 29.16 88 ALA C CA 1
ATOM 2138 C C . ALA C 1 88 ? 34.299 -20.609 44.437 1.00 30.49 88 ALA C C 1
ATOM 2139 O O . ALA C 1 88 ? 33.104 -20.720 44.738 1.00 29.82 88 ALA C O 1
ATOM 2141 N N . GLN C 1 89 ? 35.195 -21.556 44.702 1.00 27.64 89 GLN C N 1
ATOM 2142 C CA . GLN C 1 89 ? 34.940 -22.693 45.580 1.00 24.92 89 GLN C CA 1
ATOM 2143 C C . GLN C 1 89 ? 33.727 -23.505 45.142 1.00 31.47 89 GLN C C 1
ATOM 2144 O O . GLN C 1 89 ? 32.662 -23.422 45.768 1.00 31.22 89 GLN C O 1
ATOM 2150 N N . PRO C 1 90 ? 33.848 -24.306 44.089 1.00 29.07 90 PRO C N 1
ATOM 2151 C CA . PRO C 1 90 ? 32.743 -25.190 43.715 1.00 26.60 90 PRO C CA 1
ATOM 2152 C C . PRO C 1 90 ? 32.522 -26.252 44.777 1.00 32.51 90 PRO C C 1
ATOM 2153 O O . PRO C 1 90 ? 33.449 -26.666 45.479 1.00 30.33 90 PRO C O 1
ATOM 2157 N N . ASP C 1 91 ? 31.268 -26.688 44.893 1.00 29.88 91 ASP C N 1
ATOM 2158 C CA . ASP C 1 91 ? 30.868 -27.676 45.885 1.00 36.98 91 ASP C CA 1
ATOM 2159 C C . ASP C 1 91 ? 30.858 -29.093 45.318 1.00 41.96 91 ASP C C 1
ATOM 2160 O O . ASP C 1 91 ? 30.005 -29.907 45.689 1.00 46.31 91 ASP C O 1
ATOM 2165 N N . SER C 1 92 ? 31.788 -29.406 44.419 1.00 35.73 92 SER C N 1
ATOM 2166 C CA . SER C 1 92 ? 31.910 -30.762 43.910 1.00 36.61 92 SER C CA 1
ATOM 2167 C C . SER C 1 92 ? 33.353 -31.012 43.497 1.00 37.80 92 SER C C 1
ATOM 2168 O O . SER C 1 92 ? 34.134 -30.078 43.291 1.00 33.69 92 SER C O 1
ATOM 2171 N N . PHE C 1 93 ? 33.697 -32.290 43.387 1.00 29.83 93 PHE C N 1
ATOM 2172 C CA . PHE C 1 93 ? 35.026 -32.707 42.953 1.00 32.95 93 PHE C CA 1
ATOM 2173 C C . PHE C 1 93 ? 35.388 -32.111 41.591 1.00 34.81 93 PHE C C 1
ATOM 2174 O O . PHE C 1 93 ? 36.491 -31.591 41.405 1.00 36.38 93 PHE C O 1
ATOM 2182 N N . ASN D 1 3 ? 22.499 -15.717 35.945 1.00 66.59 3 ASN D N 1
ATOM 2183 C CA . ASN D 1 3 ? 22.806 -14.534 35.145 1.00 70.45 3 ASN D CA 1
ATOM 2184 C C . ASN D 1 3 ? 24.179 -13.961 35.505 1.00 60.48 3 ASN D C 1
ATOM 2185 O O . ASN D 1 3 ? 24.670 -13.045 34.843 1.00 58.23 3 ASN D O 1
ATOM 2190 N N . GLN D 1 4 ? 24.794 -14.501 36.561 1.00 54.92 4 GLN D N 1
ATOM 2191 C CA . GLN D 1 4 ? 26.070 -13.980 37.040 1.00 52.80 4 GLN D CA 1
ATOM 2192 C C . GLN D 1 4 ? 27.209 -14.204 36.053 1.00 49.73 4 GLN D C 1
ATOM 2193 O O . GLN D 1 4 ? 28.242 -13.533 36.161 1.00 49.30 4 GLN D O 1
ATOM 2199 N N . HIS D 1 5 ? 27.050 -15.122 35.094 1.00 43.33 5 HIS D N 1
ATOM 2200 C CA . HIS D 1 5 ? 28.122 -15.376 34.139 1.00 44.58 5 HIS D CA 1
ATOM 2201 C C . HIS D 1 5 ? 28.393 -14.179 33.238 1.00 45.84 5 HIS D C 1
ATOM 2202 O O . HIS D 1 5 ? 29.508 -14.048 32.722 1.00 44.80 5 HIS D O 1
ATOM 2209 N N . LYS D 1 6 ? 27.410 -13.297 33.045 1.00 44.17 6 LYS D N 1
ATOM 2210 C CA . LYS D 1 6 ? 27.665 -12.066 32.306 1.00 37.02 6 LYS D CA 1
ATOM 2211 C C . LYS D 1 6 ? 28.625 -11.144 33.043 1.00 37.69 6 LYS D C 1
ATOM 2212 O O . LYS D 1 6 ? 29.235 -10.275 32.411 1.00 37.13 6 LYS D O 1
ATOM 2218 N N . LYS D 1 7 ? 28.767 -11.307 34.359 1.00 32.44 7 LYS D N 1
ATOM 2219 C CA . LYS D 1 7 ? 29.638 -10.458 35.157 1.00 32.01 7 LYS D CA 1
ATOM 2220 C C . LYS D 1 7 ? 31.081 -10.939 35.201 1.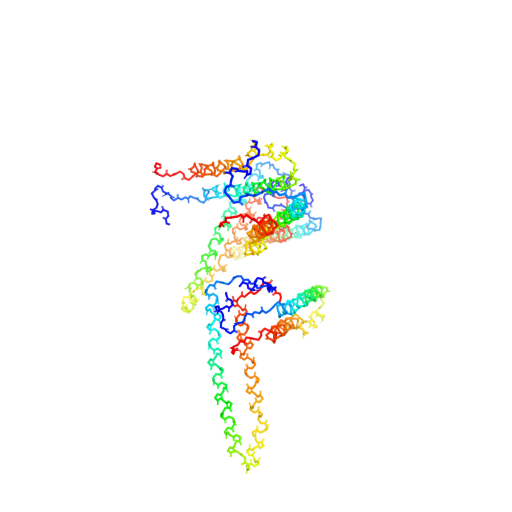00 36.06 7 LYS D C 1
ATOM 2221 O O . LYS D 1 7 ? 31.930 -10.237 35.761 1.00 34.69 7 LYS D O 1
ATOM 2227 N N . ILE D 1 8 ? 31.381 -12.109 34.644 1.00 33.79 8 ILE D N 1
ATOM 2228 C CA . ILE D 1 8 ? 32.724 -12.681 34.691 1.00 31.59 8 ILE D CA 1
ATOM 2229 C C . ILE D 1 8 ? 33.360 -12.513 33.320 1.00 31.88 8 ILE D C 1
ATOM 2230 O O . ILE D 1 8 ? 32.797 -12.950 32.309 1.00 29.98 8 ILE D O 1
ATOM 2235 N N . LYS D 1 9 ? 34.533 -11.877 33.289 1.00 30.13 9 LYS D N 1
ATOM 2236 C CA . LYS D 1 9 ? 35.222 -11.600 32.034 1.00 32.92 9 LYS D CA 1
ATOM 2237 C C . LYS D 1 9 ? 35.454 -12.878 31.237 1.00 35.03 9 LYS D C 1
ATOM 2238 O O . LYS D 1 9 ? 36.011 -13.854 31.748 1.00 34.74 9 LYS D O 1
ATOM 2244 N N . GLY D 1 10 ? 35.009 -12.872 29.984 1.00 34.89 10 GLY D N 1
ATOM 2245 C CA . GLY D 1 10 ? 35.224 -13.981 29.085 1.00 35.30 10 GLY D CA 1
ATOM 2246 C C . GLY D 1 10 ? 34.134 -15.032 29.074 1.00 38.32 10 GLY D C 1
ATOM 2247 O O . GLY D 1 10 ? 34.050 -15.802 28.110 1.00 34.27 10 GLY D O 1
ATOM 2248 N N . TYR D 1 11 ? 33.304 -15.100 30.114 1.00 31.96 11 TYR D N 1
ATOM 2249 C CA . TYR D 1 11 ? 32.245 -16.100 30.145 1.00 31.72 11 TYR D CA 1
ATOM 2250 C C . TYR D 1 11 ? 31.177 -15.761 29.111 1.00 41.91 11 TYR D C 1
ATOM 2251 O O . TYR D 1 11 ? 30.988 -14.599 28.739 1.00 35.43 11 TYR D O 1
ATOM 2260 N N . ARG D 1 12 ? 30.475 -16.788 28.638 1.00 37.84 12 ARG D N 1
ATOM 2261 C CA . ARG D 1 12 ? 29.493 -16.596 27.581 1.00 43.82 12 ARG D CA 1
ATOM 2262 C C . ARG D 1 12 ? 28.262 -17.451 27.849 1.00 42.18 12 ARG D C 1
ATOM 2263 O O . ARG D 1 12 ? 28.238 -18.291 28.753 1.00 36.84 12 ARG D O 1
ATOM 2271 N N . ASP D 1 13 ? 27.220 -17.206 27.054 1.00 43.19 13 ASP D N 1
ATOM 2272 C CA . ASP D 1 13 ? 25.976 -17.956 27.165 1.00 44.43 13 ASP D CA 1
ATOM 2273 C C . ASP D 1 13 ? 26.184 -19.372 26.649 1.00 39.91 13 ASP D C 1
ATOM 2274 O O . ASP D 1 13 ? 26.619 -19.566 25.509 1.00 46.85 13 ASP D O 1
ATOM 2279 N N . LEU D 1 14 ? 25.867 -20.358 27.480 1.00 38.01 14 LEU D N 1
ATOM 2280 C CA . LEU D 1 14 ? 26.116 -21.755 27.159 1.00 40.86 14 LEU D CA 1
ATOM 2281 C C . LEU D 1 14 ? 24.818 -22.451 26.779 1.00 45.25 14 LEU D C 1
ATOM 2282 O O . LEU D 1 14 ? 23.791 -22.273 27.439 1.00 41.67 14 LEU D O 1
ATOM 2287 N N . SER D 1 15 ? 24.874 -23.242 25.712 1.00 43.41 15 SER D N 1
ATOM 2288 C CA . SER D 1 15 ? 23.738 -24.052 25.305 1.00 45.91 15 SER D CA 1
ATOM 2289 C C . SER D 1 15 ? 23.520 -25.197 26.291 1.00 48.64 15 SER D C 1
ATOM 2290 O O . SER D 1 15 ? 24.392 -25.538 27.095 1.00 39.37 15 SER D O 1
ATOM 2293 N N . GLN D 1 16 ? 22.329 -25.798 26.223 1.00 45.21 16 GLN D N 1
ATOM 2294 C CA . GLN D 1 16 ? 22.032 -26.918 27.111 1.00 42.22 16 GLN D CA 1
ATOM 2295 C C . GLN D 1 16 ? 22.927 -28.114 26.813 1.00 39.36 16 GLN D C 1
ATOM 2296 O O . GLN D 1 16 ? 23.290 -28.860 27.731 1.00 45.58 16 GLN D O 1
ATOM 2302 N N . GLU D 1 17 ? 23.312 -28.293 25.549 1.00 40.81 17 GLU D N 1
ATOM 2303 C CA . GLU D 1 17 ? 24.215 -29.380 25.183 1.00 46.15 17 GLU D CA 1
ATOM 2304 C C . GLU D 1 17 ? 25.586 -29.214 25.837 1.00 40.18 17 GLU D C 1
ATOM 2305 O O . GLU D 1 17 ? 26.161 -30.182 26.361 1.00 43.07 17 GLU D O 1
ATOM 2311 N N . GLU D 1 18 ? 26.125 -27.991 25.820 1.00 40.61 18 GLU D N 1
ATOM 2312 C CA . GLU D 1 18 ? 27.417 -27.738 26.452 1.00 37.25 18 GLU D CA 1
ATOM 2313 C C . GLU D 1 18 ? 27.345 -27.956 27.960 1.00 38.80 18 GLU D C 1
ATOM 2314 O O . GLU D 1 18 ? 28.247 -28.564 28.553 1.00 39.48 18 GLU D O 1
ATOM 2320 N N . ILE D 1 19 ? 26.278 -27.466 28.597 1.00 33.76 19 ILE D N 1
ATOM 2321 C CA . ILE D 1 19 ? 26.095 -27.679 30.031 1.00 39.32 19 ILE D CA 1
ATOM 2322 C C . ILE D 1 19 ? 26.015 -29.168 30.345 1.00 40.51 19 ILE D C 1
ATOM 2323 O O . ILE D 1 19 ? 26.576 -29.639 31.342 1.00 35.56 19 ILE D O 1
ATOM 2328 N N . ASP D 1 20 ? 25.324 -29.934 29.496 1.00 42.46 20 ASP D N 1
ATOM 2329 C CA . ASP D 1 20 ? 25.204 -31.370 29.730 1.00 37.27 20 ASP D CA 1
ATOM 2330 C C . ASP D 1 20 ? 26.558 -32.065 29.628 1.00 32.89 20 ASP D C 1
ATOM 2331 O O . ASP D 1 20 ? 26.876 -32.945 30.437 1.00 39.55 20 ASP D O 1
ATOM 2336 N N . MET D 1 21 ? 27.374 -31.686 28.640 1.00 37.72 21 MET D N 1
ATOM 2337 C CA . MET D 1 21 ? 28.713 -32.270 28.541 1.00 38.38 21 MET D CA 1
ATOM 2338 C C . MET D 1 21 ? 29.570 -31.911 29.755 1.00 36.59 21 MET D C 1
ATOM 2339 O O . MET D 1 21 ? 30.303 -32.759 30.297 1.00 36.14 21 MET D O 1
ATOM 2344 N N . MET D 1 22 ? 29.482 -30.655 30.202 1.00 37.28 22 MET D N 1
ATOM 2345 C CA . MET D 1 22 ? 30.234 -30.237 31.380 1.00 35.28 22 MET D CA 1
ATOM 2346 C C . MET D 1 22 ? 29.821 -31.050 32.602 1.00 34.57 22 MET D C 1
ATOM 2347 O O . MET D 1 22 ? 30.671 -31.495 33.389 1.00 31.32 22 MET D O 1
ATOM 2352 N N . ASN D 1 23 ? 28.513 -31.272 32.766 1.00 33.81 23 ASN D N 1
ATOM 2353 C CA . ASN D 1 23 ? 28.028 -32.043 33.906 1.00 34.52 23 ASN D CA 1
ATOM 2354 C C . ASN D 1 23 ? 28.426 -33.509 33.803 1.00 35.20 23 ASN D C 1
ATOM 2355 O O . ASN D 1 23 ? 28.639 -34.162 34.830 1.00 36.63 23 ASN D O 1
ATOM 2360 N N . ARG D 1 24 ? 28.523 -34.045 32.584 1.00 33.06 24 ARG D N 1
ATOM 2361 C CA . ARG D 1 24 ? 29.066 -35.390 32.406 1.00 33.91 24 ARG D CA 1
ATOM 2362 C C . ARG D 1 24 ? 30.490 -35.472 32.948 1.00 38.99 24 ARG D C 1
ATOM 2363 O O . ARG D 1 24 ? 30.852 -36.423 33.664 1.00 36.42 24 ARG D O 1
ATOM 2371 N N . VAL D 1 25 ? 31.315 -34.477 32.604 1.00 37.45 25 VAL D N 1
ATOM 2372 C CA . VAL D 1 25 ? 32.674 -34.412 33.149 1.00 34.14 25 VAL D CA 1
ATOM 2373 C C . VAL D 1 25 ? 32.637 -34.389 34.675 1.00 33.95 25 VAL D C 1
ATOM 2374 O O . VAL D 1 25 ? 33.383 -35.113 35.350 1.00 31.83 25 VAL D O 1
ATOM 2378 N N . LYS D 1 26 ? 31.757 -33.558 35.241 1.00 33.77 26 LYS D N 1
ATOM 2379 C CA . LYS D 1 26 ? 31.685 -33.432 36.698 1.00 32.15 26 LYS D CA 1
ATOM 2380 C C . LYS D 1 26 ? 31.269 -34.744 37.365 1.00 33.13 26 LYS D C 1
ATOM 2381 O O . LYS D 1 26 ? 31.765 -35.091 38.448 1.00 30.12 26 LYS D O 1
ATOM 2387 N N . GLU D 1 27 ? 30.358 -35.490 36.736 1.00 34.56 27 GLU D N 1
ATOM 2388 C CA . GLU D 1 27 ? 29.903 -36.744 37.333 1.00 33.45 27 GLU D CA 1
ATOM 2389 C C . GLU D 1 27 ? 30.994 -37.809 37.291 1.00 33.55 27 GLU D C 1
ATOM 2390 O O . GLU D 1 27 ? 31.207 -38.535 38.278 1.00 34.94 27 GLU D O 1
ATOM 2396 N N . LEU D 1 28 ? 31.694 -37.925 36.156 1.00 34.47 28 LEU D N 1
ATOM 2397 C CA . LEU D 1 28 ? 32.845 -38.825 36.116 1.00 34.54 28 LEU D CA 1
ATOM 2398 C C . LEU D 1 28 ? 33.869 -38.440 37.179 1.00 36.41 28 LEU D C 1
ATOM 2399 O O . LEU D 1 28 ? 34.490 -39.310 37.812 1.00 36.76 28 LEU D O 1
ATOM 2404 N N . GLY D 1 29 ? 34.042 -37.135 37.404 1.00 35.36 29 GLY D N 1
ATOM 2405 C CA . GLY D 1 29 ? 34.922 -36.693 38.473 1.00 38.56 29 GLY D CA 1
ATOM 2406 C C . GLY D 1 29 ? 34.470 -37.169 39.841 1.00 36.32 29 GLY D C 1
ATOM 2407 O O . GLY D 1 29 ? 35.290 -37.552 40.676 1.00 36.83 29 GLY D O 1
ATOM 2408 N N . SER D 1 30 ? 33.160 -37.141 40.094 1.00 31.71 30 SER D N 1
ATOM 2409 C CA . SER D 1 30 ? 32.653 -37.638 41.375 1.00 35.48 30 SER D CA 1
ATOM 2410 C C . SER D 1 30 ? 32.944 -39.131 41.544 1.00 36.83 30 SER D C 1
ATOM 2411 O O . SER D 1 30 ? 33.251 -39.604 42.654 1.00 35.38 30 SER D O 1
ATOM 2414 N N . GLN D 1 31 ? 32.846 -39.889 40.450 1.00 30.57 31 GLN D N 1
ATOM 2415 C CA . GLN D 1 31 ? 33.238 -41.298 40.507 1.00 37.00 31 GLN D CA 1
ATOM 2416 C C . GLN D 1 31 ? 34.706 -41.443 40.899 1.00 36.85 31 GLN D C 1
ATOM 2417 O O . GLN D 1 31 ? 35.066 -42.288 41.738 1.00 34.44 31 GLN D O 1
ATOM 2423 N N . PHE D 1 32 ? 35.573 -40.626 40.295 1.00 34.02 32 PHE D N 1
ATOM 2424 C CA . PHE D 1 32 ? 36.983 -40.669 40.672 1.00 30.68 32 PHE D CA 1
ATOM 2425 C C . PHE D 1 32 ? 37.183 -40.267 42.129 1.00 30.40 32 PHE D C 1
ATOM 2426 O O . PHE D 1 32 ? 38.087 -40.780 42.798 1.00 32.65 32 PHE D O 1
ATOM 2434 N N . GLU D 1 33 ? 36.356 -39.354 42.636 1.00 34.98 33 GLU D N 1
ATOM 2435 C CA . GLU D 1 33 ? 36.450 -38.965 44.040 1.00 33.06 33 GLU D CA 1
ATOM 2436 C C . GLU D 1 33 ? 36.201 -40.163 44.948 1.00 35.41 33 GLU D C 1
ATOM 2437 O O . GLU D 1 33 ? 36.949 -40.402 45.907 1.00 30.72 33 GLU D O 1
ATOM 2443 N N . LYS D 1 34 ? 35.153 -40.936 44.651 1.00 33.46 34 LYS D N 1
ATOM 2444 C CA . LYS D 1 34 ? 34.901 -42.148 45.434 1.00 34.11 34 LYS D CA 1
ATOM 2445 C C . LYS D 1 34 ? 36.066 -43.134 45.338 1.00 32.56 34 LYS D C 1
ATOM 2446 O O . LYS D 1 34 ? 36.458 -43.750 46.342 1.00 30.44 34 LYS D O 1
ATOM 2452 N N . LEU D 1 35 ? 36.624 -43.309 44.135 1.00 30.47 35 LEU D N 1
ATOM 2453 C CA . LEU D 1 35 ? 37.743 -44.241 43.982 1.00 31.73 35 LEU D CA 1
ATOM 2454 C C . LEU D 1 35 ? 38.956 -43.798 44.800 1.00 31.75 35 LEU D C 1
ATOM 2455 O O . LEU D 1 35 ? 39.624 -44.620 45.444 1.00 27.62 35 LEU D O 1
ATOM 2460 N N . ILE D 1 36 ? 39.257 -42.499 44.782 1.00 28.20 36 ILE D N 1
ATOM 2461 C CA . ILE D 1 36 ? 40.389 -41.979 45.545 1.00 27.95 36 ILE D CA 1
ATOM 2462 C C . ILE D 1 36 ? 40.146 -42.147 47.041 1.00 30.86 36 ILE D C 1
ATOM 2463 O O . ILE D 1 36 ? 41.073 -42.445 47.808 1.00 28.09 36 ILE D O 1
ATOM 2468 N N . GLN D 1 37 ? 38.894 -41.976 47.479 1.00 29.09 37 GLN D N 1
ATOM 2469 C CA . GLN D 1 37 ? 38.559 -42.229 48.879 1.00 32.03 37 GLN D CA 1
ATOM 2470 C C . GLN D 1 37 ? 38.820 -43.686 49.260 1.00 29.74 37 GLN D C 1
ATOM 2471 O O . GLN D 1 37 ? 39.371 -43.971 50.333 1.00 28.31 37 GLN D O 1
ATOM 2477 N N . ASP D 1 38 ? 38.421 -44.623 48.397 1.00 31.50 38 ASP D N 1
ATOM 2478 C CA . ASP D 1 38 ? 38.689 -46.036 48.669 1.00 32.57 38 ASP D CA 1
ATOM 2479 C C . ASP D 1 38 ? 40.189 -46.318 48.741 1.00 31.76 38 ASP D C 1
ATOM 2480 O O . ASP D 1 38 ? 40.651 -47.077 49.607 1.00 31.39 38 ASP D O 1
ATOM 2485 N N . VAL D 1 39 ? 40.966 -45.722 47.833 1.00 27.73 39 VAL D N 1
ATOM 2486 C CA . VAL D 1 39 ? 42.415 -45.922 47.864 1.00 26.11 39 VAL D CA 1
ATOM 2487 C C . VAL D 1 39 ? 43.002 -45.369 49.159 1.00 27.98 39 VAL D C 1
ATOM 2488 O O . VAL D 1 39 ? 43.894 -45.977 49.769 1.00 26.60 39 VAL D O 1
ATOM 2492 N N . SER D 1 40 ? 42.510 -44.209 49.599 1.00 27.66 40 SER D N 1
ATOM 2493 C CA . SER D 1 40 ? 42.984 -43.632 50.852 1.00 31.89 40 SER D CA 1
ATOM 2494 C C . SER D 1 40 ? 42.674 -44.550 52.027 1.00 30.74 40 SER D C 1
ATOM 2495 O O . SER D 1 40 ? 43.507 -44.729 52.926 1.00 32.00 40 SER D O 1
ATOM 2498 N N . ASP D 1 41 ? 41.474 -45.137 52.038 1.00 33.82 41 ASP D N 1
ATOM 2499 C CA . ASP D 1 41 ? 41.131 -46.102 53.081 1.00 32.54 41 ASP D CA 1
ATOM 2500 C C . ASP D 1 41 ? 42.089 -47.289 53.068 1.00 34.28 41 ASP D C 1
ATOM 2501 O O . ASP D 1 41 ? 42.526 -47.762 54.129 1.00 33.76 41 ASP D O 1
ATOM 2506 N N . HIS D 1 42 ? 42.410 -47.793 51.872 1.00 28.96 42 HIS D N 1
ATOM 2507 C CA . HIS D 1 42 ? 43.353 -48.903 51.765 1.00 32.22 42 HIS D CA 1
ATOM 2508 C C . HIS D 1 42 ? 44.715 -48.524 52.333 1.00 31.72 42 HIS D C 1
ATOM 2509 O O . HIS D 1 42 ? 45.338 -49.315 53.051 1.00 34.67 42 HIS D O 1
ATOM 2516 N N . LEU D 1 43 ? 45.190 -47.314 52.025 1.00 27.69 43 LEU D N 1
ATOM 2517 C CA . LEU D 1 43 ? 46.479 -46.867 52.549 1.00 25.81 43 LEU D CA 1
ATOM 2518 C C . LEU D 1 43 ? 46.449 -46.752 54.068 1.00 31.97 43 LEU D C 1
ATOM 2519 O O . LEU D 1 43 ? 47.423 -47.104 54.747 1.00 28.33 43 LEU D O 1
ATOM 2524 N N . ARG D 1 44 ? 45.342 -46.253 54.619 1.00 32.67 44 ARG D N 1
ATOM 2525 C CA . ARG D 1 44 ? 45.238 -46.120 56.069 1.00 33.60 44 ARG D CA 1
ATOM 2526 C C . ARG D 1 44 ? 45.283 -47.487 56.742 1.00 37.64 44 ARG D C 1
ATOM 2527 O O . ARG D 1 44 ? 46.010 -47.690 57.723 1.00 37.72 44 ARG D O 1
ATOM 2535 N N . GLY D 1 45 ? 44.519 -48.445 56.212 1.00 34.25 45 GLY D N 1
ATOM 2536 C CA . GLY D 1 45 ? 44.544 -49.789 56.770 1.00 35.86 45 GLY D CA 1
ATOM 2537 C C . GLY D 1 45 ? 45.898 -50.460 56.629 1.00 42.85 45 GLY D C 1
ATOM 2538 O O . GLY D 1 45 ? 46.339 -51.187 57.523 1.00 39.08 45 GLY D O 1
ATOM 2539 N N . GLN D 1 46 ? 46.577 -50.228 55.504 1.00 34.81 46 GLN D N 1
ATOM 2540 C CA . GLN D 1 46 ? 47.900 -50.806 55.294 1.00 35.83 46 GLN D CA 1
ATOM 2541 C C . GLN D 1 46 ? 48.902 -50.247 56.299 1.00 39.70 46 GLN D C 1
ATOM 2542 O O . GLN D 1 46 ? 49.682 -50.996 56.904 1.00 38.07 46 GLN D O 1
ATOM 2548 N N . TYR D 1 47 ? 48.882 -48.927 56.502 1.00 38.49 47 TYR D N 1
ATOM 2549 C CA . TYR D 1 47 ? 49.740 -48.325 57.518 1.00 40.31 47 TYR D CA 1
ATOM 2550 C C . TYR D 1 47 ? 49.428 -48.888 58.897 1.00 46.44 47 TYR D C 1
ATOM 2551 O O . TYR D 1 47 ? 50.342 -49.210 59.665 1.00 42.46 47 TYR D O 1
ATOM 2560 N N . ASN D 1 48 ? 48.140 -49.026 59.221 1.00 41.12 48 ASN D N 1
ATOM 2561 C CA . ASN D 1 48 ? 47.746 -49.547 60.525 1.00 47.47 48 ASN D CA 1
ATOM 2562 C C . ASN D 1 48 ? 48.280 -50.955 60.733 1.00 51.93 48 ASN D C 1
ATOM 2563 O O . ASN D 1 48 ? 48.896 -51.256 61.761 1.00 53.30 48 ASN D O 1
ATOM 2568 N N . ALA D 1 49 ? 48.051 -51.834 59.757 1.00 48.77 49 ALA D N 1
ATOM 2569 C CA . ALA D 1 49 ? 48.497 -53.217 59.885 1.00 48.76 49 ALA D CA 1
ATOM 2570 C C . ALA D 1 49 ? 50.015 -53.311 59.901 1.00 51.36 49 ALA D C 1
ATOM 2571 O O . ALA D 1 49 ? 50.575 -54.264 60.454 1.00 58.40 49 ALA D O 1
ATOM 2573 N N . SER D 1 50 ? 50.694 -52.328 59.325 1.00 48.02 50 SER D N 1
ATOM 2574 C CA . SER D 1 50 ? 52.141 -52.392 59.183 1.00 52.04 50 SER D CA 1
ATOM 2575 C C . SER D 1 50 ? 52.898 -51.827 60.379 1.00 59.51 50 SER D C 1
ATOM 2576 O O . SER D 1 50 ? 54.129 -51.935 60.413 1.00 55.39 50 SER D O 1
ATOM 2579 N N . LEU D 1 51 ? 52.204 -51.238 61.352 1.00 55.84 51 LEU D N 1
ATOM 2580 C CA . LEU D 1 51 ? 52.878 -50.697 62.524 1.00 56.39 51 LEU D CA 1
ATOM 2581 C C . LEU D 1 51 ? 53.632 -51.795 63.265 1.00 64.97 51 LEU D C 1
ATOM 2582 O O . LEU D 1 51 ? 53.211 -52.957 63.298 1.00 62.71 51 LEU D O 1
ATOM 2587 N N . HIS D 1 52 ? 54.766 -51.412 63.857 1.00 63.31 52 HIS D N 1
ATOM 2588 C CA . HIS D 1 52 ? 55.650 -52.317 64.592 1.00 66.70 52 HIS D CA 1
ATOM 2589 C C . HIS D 1 52 ? 56.234 -53.404 63.700 1.00 59.31 52 HIS D C 1
ATOM 2590 O O . HIS D 1 52 ? 56.625 -54.474 64.182 1.00 68.32 52 HIS D O 1
ATOM 2597 N N . ASN D 1 53 ? 56.277 -53.142 62.398 1.00 52.13 53 ASN D N 1
ATOM 2598 C CA . ASN D 1 53 ? 57.103 -53.865 61.435 1.00 45.25 53 ASN D CA 1
ATOM 2599 C C . ASN D 1 53 ? 58.001 -52.789 60.838 1.00 51.29 53 ASN D C 1
ATOM 2600 O O . ASN D 1 53 ? 57.607 -52.095 59.896 1.00 45.51 53 ASN D O 1
ATOM 2605 N N . ARG D 1 54 ? 59.201 -52.644 61.407 1.00 43.50 54 ARG D N 1
ATOM 2606 C CA . ARG D 1 54 ? 60.098 -51.568 60.994 1.00 48.17 54 ARG D CA 1
ATOM 2607 C C . ARG D 1 54 ? 60.395 -51.634 59.502 1.00 48.79 54 ARG D C 1
ATOM 2608 O O . ARG D 1 54 ? 60.421 -50.601 58.818 1.00 50.18 54 ARG D O 1
ATOM 2616 N N . ASP D 1 55 ? 60.601 -52.842 58.976 1.00 46.22 55 ASP D N 1
ATOM 2617 C CA . ASP D 1 55 ? 60.884 -53.004 57.554 1.00 47.73 55 ASP D CA 1
ATOM 2618 C C . ASP D 1 55 ? 59.731 -52.486 56.699 1.00 45.74 55 ASP D C 1
ATOM 2619 O O . ASP D 1 55 ? 59.936 -51.695 55.769 1.00 44.45 55 ASP D O 1
ATOM 2624 N N . GLU D 1 56 ? 58.505 -52.914 57.008 1.00 39.74 56 GLU D N 1
ATOM 2625 C CA . GLU D 1 56 ? 57.366 -52.538 56.177 1.00 45.27 56 GLU D CA 1
ATOM 2626 C C . GLU D 1 56 ? 57.010 -51.065 56.346 1.00 42.66 56 GLU D C 1
ATOM 2627 O O . GLU D 1 56 ? 56.615 -50.402 55.378 1.00 41.96 56 GLU D O 1
ATOM 2633 N N . ILE D 1 57 ? 57.143 -50.531 57.562 1.00 43.93 57 ILE D N 1
ATOM 2634 C CA . ILE D 1 57 ? 56.895 -49.105 57.763 1.00 44.26 57 ILE D CA 1
ATOM 2635 C C . ILE D 1 57 ? 57.905 -48.278 56.979 1.00 42.30 57 ILE D C 1
ATOM 2636 O O . ILE D 1 57 ? 57.554 -47.262 56.364 1.00 37.25 57 ILE D O 1
ATOM 2641 N N . THR D 1 58 ? 59.170 -48.709 56.968 1.00 35.14 58 THR D N 1
ATOM 2642 C CA . THR D 1 58 ? 60.181 -48.004 56.185 1.00 37.71 58 THR D CA 1
ATOM 2643 C C . THR D 1 58 ? 59.879 -48.090 54.692 1.00 38.24 58 THR D C 1
ATOM 2644 O O . THR D 1 58 ? 60.046 -47.107 53.960 1.00 37.95 58 THR D O 1
ATOM 2648 N N . ARG D 1 59 ? 59.429 -49.259 54.224 1.00 37.03 59 ARG D N 1
ATOM 2649 C CA . ARG D 1 59 ? 59.050 -49.398 52.819 1.00 34.87 59 ARG D CA 1
ATOM 2650 C C . ARG D 1 59 ? 57.934 -48.426 52.455 1.00 34.56 59 ARG D C 1
ATOM 2651 O O . ARG D 1 59 ? 58.022 -47.699 51.456 1.00 33.21 59 ARG D O 1
ATOM 2659 N N . ILE D 1 60 ? 56.871 -48.401 53.263 1.00 32.49 60 ILE D N 1
ATOM 2660 C CA . ILE D 1 60 ? 55.744 -47.513 52.991 1.00 33.47 60 ILE D CA 1
ATOM 2661 C C . ILE D 1 60 ? 56.200 -46.058 52.991 1.00 31.81 60 ILE D C 1
ATOM 2662 O O . ILE D 1 60 ? 55.870 -45.287 52.082 1.00 30.49 60 ILE D O 1
ATOM 2667 N N . ALA D 1 61 ? 56.981 -45.664 54.001 1.00 33.48 61 ALA D N 1
ATOM 2668 C CA . ALA D 1 61 ? 57.436 -44.278 54.082 1.00 32.64 61 ALA D CA 1
ATOM 2669 C C . ALA D 1 61 ? 58.291 -43.899 52.878 1.00 34.73 61 ALA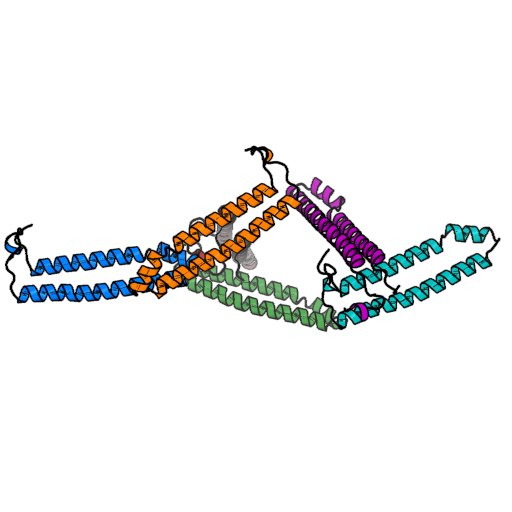 D C 1
ATOM 2670 O O . ALA D 1 61 ? 58.197 -42.775 52.369 1.00 34.34 61 ALA D O 1
ATOM 2672 N N . ASN D 1 62 ? 59.129 -44.823 52.403 1.00 31.59 62 ASN D N 1
ATOM 2673 C CA . ASN D 1 62 ? 59.944 -44.531 51.229 1.00 30.70 62 ASN D CA 1
ATOM 2674 C C . ASN D 1 62 ? 59.079 -44.410 49.979 1.00 35.77 62 ASN D C 1
ATOM 2675 O O . ASN D 1 62 ? 59.371 -43.598 49.092 1.00 34.73 62 ASN D O 1
ATOM 2680 N N . ALA D 1 63 ? 58.008 -45.202 49.891 1.00 31.27 63 ALA D N 1
ATOM 2681 C CA . ALA D 1 63 ? 57.155 -45.153 48.706 1.00 32.37 63 ALA D CA 1
ATOM 2682 C C . ALA D 1 63 ? 56.287 -43.897 48.653 1.00 31.09 63 ALA D C 1
ATOM 2683 O O . ALA D 1 63 ? 55.860 -43.501 47.562 1.00 33.20 63 ALA D O 1
ATOM 2685 N N . GLU D 1 64 ? 56.016 -43.272 49.796 1.00 27.58 64 GLU D N 1
ATOM 2686 C CA . GLU D 1 64 ? 55.220 -42.052 49.877 1.00 29.95 64 GLU D CA 1
ATOM 2687 C C . GLU D 1 64 ? 53.850 -42.166 49.199 1.00 30.58 64 GLU D C 1
ATOM 2688 O O . GLU D 1 64 ? 53.480 -41.307 48.393 1.00 30.62 64 GLU D O 1
ATOM 2694 N N . PRO D 1 65 ? 53.063 -43.206 49.512 1.00 27.72 65 PRO D N 1
ATOM 2695 C CA . PRO D 1 65 ? 51.815 -43.413 48.749 1.00 25.94 65 PRO D CA 1
ATOM 2696 C C . PRO D 1 65 ? 50.787 -42.306 48.917 1.00 27.02 65 PRO D C 1
ATOM 2697 O O . PRO D 1 65 ? 50.051 -42.008 47.968 1.00 28.42 65 PRO D O 1
ATOM 2701 N N . GLY D 1 66 ? 50.694 -41.694 50.098 1.00 28.13 66 GLY D N 1
ATOM 2702 C CA . GLY D 1 66 ? 49.737 -40.609 50.277 1.00 30.71 66 GLY D CA 1
ATOM 2703 C C . GLY D 1 66 ? 50.065 -39.401 49.418 1.00 28.30 66 GLY D C 1
ATOM 2704 O O . GLY D 1 66 ? 49.169 -38.756 48.861 1.00 26.76 66 GLY D O 1
ATOM 2705 N N . ARG D 1 67 ? 51.356 -39.086 49.291 1.00 29.74 67 ARG D N 1
ATOM 2706 C CA . ARG D 1 67 ? 51.772 -37.992 48.420 1.00 28.40 67 ARG D CA 1
ATOM 2707 C C . ARG D 1 67 ? 51.404 -38.278 46.968 1.00 29.25 67 ARG D C 1
ATOM 2708 O O . ARG D 1 67 ? 50.907 -37.396 46.255 1.00 26.99 67 ARG D O 1
ATOM 2716 N N . TRP D 1 68 ? 51.615 -39.517 46.517 1.00 27.50 68 TRP D N 1
ATOM 2717 C CA . TRP D 1 68 ? 51.275 -39.866 45.142 1.00 23.77 68 TRP D CA 1
ATOM 2718 C C . TRP D 1 68 ? 49.767 -39.838 44.920 1.00 24.02 68 TRP D C 1
ATOM 2719 O O . TRP D 1 68 ? 49.299 -39.436 43.846 1.00 25.58 68 TRP D O 1
ATOM 2730 N N . LEU D 1 69 ? 48.989 -40.239 45.927 1.00 24.61 69 LEU D N 1
ATOM 2731 C CA . LEU D 1 69 ? 47.537 -40.156 45.804 1.00 24.29 69 LEU D CA 1
ATOM 2732 C C . LEU D 1 69 ? 47.081 -38.704 45.684 1.00 23.30 69 LEU D C 1
ATOM 2733 O O . LEU D 1 69 ? 46.192 -38.388 44.882 1.00 25.35 69 LEU D O 1
ATOM 2738 N N . ALA D 1 70 ? 47.685 -37.806 46.469 1.00 23.71 70 ALA D N 1
ATOM 2739 C CA . ALA D 1 70 ? 47.341 -36.387 46.368 1.00 26.46 70 ALA D CA 1
ATOM 2740 C C . ALA D 1 70 ? 47.725 -35.814 45.005 1.00 26.37 70 ALA D C 1
ATOM 2741 O O . ALA D 1 70 ? 46.974 -35.017 44.417 1.00 25.77 70 ALA D O 1
ATOM 2743 N N . ILE D 1 71 ? 48.894 -36.209 44.488 1.00 23.44 71 ILE D N 1
ATOM 2744 C CA . ILE D 1 71 ? 49.309 -35.767 43.157 1.00 24.26 71 ILE D CA 1
ATOM 2745 C C . ILE D 1 71 ? 48.287 -36.205 42.114 1.00 28.98 71 ILE D C 1
ATOM 2746 O O . ILE D 1 71 ? 47.849 -35.412 41.266 1.00 26.52 71 ILE D O 1
ATOM 2751 N N . GLY D 1 72 ? 47.900 -37.484 42.158 1.00 24.34 72 GLY D N 1
ATOM 2752 C CA . GLY D 1 72 ? 46.920 -37.984 41.208 1.00 26.26 72 GLY D CA 1
ATOM 2753 C C . GLY D 1 72 ? 45.584 -37.273 41.308 1.00 25.32 72 GLY D C 1
ATOM 2754 O O . GLY D 1 72 ? 44.962 -36.960 40.289 1.00 26.89 72 GLY D O 1
ATOM 2755 N N . LYS D 1 73 ? 45.118 -37.022 42.535 1.00 25.32 73 LYS D N 1
ATOM 2756 C CA . LYS D 1 73 ? 43.854 -36.311 42.712 1.00 26.34 73 LYS D CA 1
ATOM 2757 C C . LYS D 1 73 ? 43.907 -34.935 42.056 1.00 27.24 73 LYS D C 1
ATOM 2758 O O . LYS D 1 73 ? 42.975 -34.532 41.341 1.00 26.25 73 LYS D O 1
ATOM 2764 N N . THR D 1 74 ? 45.000 -34.198 42.290 1.00 25.76 74 THR D N 1
ATOM 2765 C CA . THR D 1 74 ? 45.133 -32.877 41.681 1.00 24.43 74 THR D CA 1
ATOM 2766 C C . THR D 1 74 ? 45.140 -32.967 40.157 1.00 26.57 74 THR D C 1
ATOM 2767 O O . THR D 1 74 ? 44.509 -32.145 39.476 1.00 26.41 74 THR D O 1
ATOM 2771 N N . ASP D 1 75 ? 45.845 -33.961 39.602 1.00 26.31 75 ASP D N 1
ATOM 2772 C CA . ASP D 1 75 ? 45.879 -34.107 38.148 1.00 28.94 75 ASP D CA 1
ATOM 2773 C C . ASP D 1 75 ? 44.490 -34.407 37.585 1.00 30.68 75 ASP D C 1
ATOM 2774 O O . ASP D 1 75 ? 44.108 -33.871 36.539 1.00 26.55 75 ASP D O 1
ATOM 2779 N N . ILE D 1 76 ? 43.725 -35.272 38.257 1.00 27.16 76 ILE D N 1
ATOM 2780 C CA . ILE D 1 76 ? 42.373 -35.580 37.788 1.00 27.29 76 ILE D CA 1
ATOM 2781 C C . ILE D 1 76 ? 41.518 -34.320 37.779 1.00 29.17 76 ILE D C 1
ATOM 2782 O O . ILE D 1 76 ? 40.795 -34.036 36.810 1.00 25.29 76 ILE D O 1
ATOM 2787 N N . GLN D 1 77 ? 41.596 -33.536 38.859 1.00 30.28 77 GLN D N 1
ATOM 2788 C CA . GLN D 1 77 ? 40.766 -32.336 38.946 1.00 29.20 77 GLN D CA 1
ATOM 2789 C C . GLN D 1 77 ? 41.148 -31.302 37.884 1.00 26.69 77 GLN D C 1
ATOM 2790 O O . GLN D 1 77 ? 40.271 -30.711 37.236 1.00 28.58 77 GLN D O 1
ATOM 2796 N N . THR D 1 78 ? 42.448 -31.077 37.670 1.00 24.71 78 THR D N 1
ATOM 2797 C CA . THR D 1 78 ? 42.833 -30.097 36.654 1.00 26.09 78 THR D CA 1
ATOM 2798 C C . THR D 1 78 ? 42.532 -30.599 35.244 1.00 28.18 78 THR D C 1
ATOM 2799 O O . THR D 1 78 ? 42.213 -29.796 34.357 1.00 25.64 78 THR D O 1
ATOM 2803 N N . GLY D 1 79 ? 42.606 -31.914 35.014 1.00 24.58 79 GLY D N 1
ATOM 2804 C CA . GLY D 1 79 ? 42.186 -32.448 33.726 1.00 26.42 79 GLY D CA 1
ATOM 2805 C C . GLY D 1 79 ? 40.709 -32.237 33.462 1.00 29.63 79 GLY D C 1
ATOM 2806 O O . GLY D 1 79 ? 40.308 -31.889 32.343 1.00 30.70 79 GLY D O 1
ATOM 2807 N N . MET D 1 80 ? 39.877 -32.459 34.483 1.00 24.36 80 MET D N 1
ATOM 2808 C CA . MET D 1 80 ? 38.465 -32.105 34.376 1.00 28.21 80 MET D CA 1
ATOM 2809 C C . MET D 1 80 ? 38.310 -30.637 34.010 1.00 28.35 80 MET D C 1
ATOM 2810 O O . MET D 1 80 ? 37.507 -30.282 33.137 1.00 30.55 80 MET D O 1
ATOM 2815 N N . MET D 1 81 ? 39.067 -29.767 34.686 1.00 24.60 81 MET D N 1
ATOM 2816 C CA . MET D 1 81 ? 38.949 -28.334 34.437 1.00 25.23 81 MET D CA 1
ATOM 2817 C C . MET D 1 81 ? 39.289 -28.001 32.990 1.00 27.62 81 MET D C 1
ATOM 2818 O O . MET D 1 81 ? 38.628 -27.167 32.361 1.00 25.47 81 MET D O 1
ATOM 2823 N N . ALA D 1 82 ? 40.312 -28.661 32.438 1.00 26.46 82 ALA D N 1
ATOM 2824 C CA . ALA D 1 82 ? 40.714 -28.383 31.061 1.00 28.21 82 ALA D CA 1
ATOM 2825 C C . ALA D 1 82 ? 39.688 -28.907 30.058 1.00 30.13 82 ALA D C 1
ATOM 2826 O O . ALA D 1 82 ? 39.411 -28.248 29.049 1.00 27.06 82 ALA D O 1
ATOM 2828 N N . ILE D 1 83 ? 39.115 -30.089 30.305 1.00 27.58 83 ILE D N 1
ATOM 2829 C CA . ILE D 1 83 ? 38.071 -30.584 29.405 1.00 26.71 83 ILE D CA 1
ATOM 2830 C C . ILE D 1 83 ? 36.859 -29.658 29.437 1.00 26.73 83 ILE D C 1
ATOM 2831 O O . ILE D 1 83 ? 36.260 -29.341 28.396 1.00 32.93 83 ILE D O 1
ATOM 2836 N N . ILE D 1 84 ? 36.487 -29.198 30.632 1.00 27.00 84 ILE D N 1
ATOM 2837 C CA . ILE D 1 84 ? 35.361 -28.277 30.753 1.00 24.12 84 ILE D CA 1
ATOM 2838 C C . ILE D 1 84 ? 35.662 -26.972 30.029 1.00 30.38 84 ILE D C 1
ATOM 2839 O O . ILE D 1 84 ? 34.778 -26.379 29.404 1.00 30.44 84 ILE D O 1
ATOM 2844 N N . ARG D 1 85 ? 36.914 -26.509 30.086 1.00 27.08 85 ARG D N 1
ATOM 2845 C CA . ARG D 1 85 ? 37.271 -25.301 29.348 1.00 27.55 85 ARG D CA 1
ATOM 2846 C C . ARG D 1 85 ? 37.184 -25.530 27.843 1.00 29.98 85 ARG D C 1
ATOM 2847 O O . ARG D 1 85 ? 36.787 -24.629 27.094 1.00 29.33 85 ARG D O 1
ATOM 2855 N N . ALA D 1 86 ? 37.558 -26.725 27.382 1.00 28.16 86 ALA D N 1
ATOM 2856 C CA . ALA D 1 86 ? 37.407 -27.046 25.964 1.00 26.63 86 ALA D CA 1
ATOM 2857 C C . ALA D 1 86 ? 35.940 -27.015 25.548 1.00 30.51 86 ALA D C 1
ATOM 2858 O O . ALA D 1 86 ? 35.609 -26.622 24.422 1.00 32.01 86 ALA D O 1
ATOM 2860 N N . ILE D 1 87 ? 35.048 -27.434 26.444 1.00 28.97 87 ILE D N 1
ATOM 2861 C CA . ILE D 1 87 ? 33.619 -27.415 26.128 1.00 28.67 87 ILE D CA 1
ATOM 2862 C C . ILE D 1 87 ? 33.081 -25.986 26.144 1.00 33.92 87 ILE D C 1
ATOM 2863 O O . ILE D 1 87 ? 32.426 -25.540 25.195 1.00 32.63 87 ILE D O 1
ATOM 2868 N N . ALA D 1 88 ? 33.356 -25.246 27.220 1.00 32.33 88 ALA D N 1
ATOM 2869 C CA . ALA D 1 88 ? 32.676 -23.979 27.471 1.00 32.53 88 ALA D CA 1
ATOM 2870 C C . ALA D 1 88 ? 33.297 -22.813 26.710 1.00 32.43 88 ALA D C 1
ATOM 2871 O O . ALA D 1 88 ? 32.582 -21.871 26.345 1.00 29.33 88 ALA D O 1
ATOM 2873 N N . GLN D 1 89 ? 34.613 -22.837 26.495 1.00 27.75 89 GLN D N 1
ATOM 2874 C CA . GLN D 1 89 ? 35.302 -21.905 25.609 1.00 28.50 89 GLN D CA 1
ATOM 2875 C C . GLN D 1 89 ? 35.114 -20.445 26.018 1.00 35.65 89 GLN D C 1
ATOM 2876 O O . GLN D 1 89 ? 34.340 -19.718 25.380 1.00 32.42 89 GLN D O 1
ATOM 2882 N N . PRO D 1 90 ? 35.796 -19.975 27.062 1.00 31.07 90 PRO D N 1
ATOM 2883 C CA . PRO D 1 90 ? 35.792 -18.538 27.349 1.00 33.33 90 PRO D CA 1
ATOM 2884 C C . PRO D 1 90 ? 36.528 -17.775 26.259 1.00 33.80 90 PRO D C 1
ATOM 2885 O O . PRO D 1 90 ? 37.462 -18.287 25.637 1.00 37.02 90 PRO D O 1
ATOM 2889 N N . ASP D 1 91 ? 36.088 -16.539 26.014 1.00 38.19 91 ASP D N 1
ATOM 2890 C CA . ASP D 1 91 ? 36.723 -15.695 25.009 1.00 37.88 91 ASP D CA 1
ATOM 2891 C C . ASP D 1 91 ? 37.730 -14.725 25.622 1.00 46.38 91 ASP D C 1
ATOM 2892 O O . ASP D 1 91 ? 37.919 -13.612 25.116 1.00 48.23 91 ASP D O 1
ATOM 2897 N N . SER D 1 92 ? 38.385 -15.133 26.705 1.00 34.95 92 SER D N 1
ATOM 2898 C CA . SER D 1 92 ? 39.459 -14.368 27.312 1.00 35.56 92 SER D CA 1
ATOM 2899 C C . SER D 1 92 ? 40.616 -15.306 27.630 1.00 37.58 92 SER D C 1
ATOM 2900 O O . SER D 1 92 ? 40.455 -16.527 27.687 1.00 33.90 92 SER D O 1
ATOM 2903 N N . PHE D 1 93 ? 41.789 -14.715 27.833 1.00 35.40 93 PHE D N 1
ATOM 2904 C CA . PHE D 1 93 ? 43.005 -15.471 28.112 1.00 37.22 93 PHE D CA 1
ATOM 2905 C C . PHE D 1 93 ? 42.881 -16.304 29.388 1.00 40.09 93 PHE D C 1
ATOM 2906 O O . PHE D 1 93 ? 42.211 -15.901 30.340 1.00 37.85 93 PHE D O 1
ATOM 2914 N N . ASN E 1 3 ? 48.874 1.196 -15.379 1.00 90.78 3 ASN E N 1
ATOM 2915 C CA . ASN E 1 3 ? 49.883 1.967 -16.097 1.00 88.28 3 ASN E CA 1
ATOM 2916 C C . ASN E 1 3 ? 51.273 1.378 -15.853 1.00 85.98 3 ASN E C 1
ATOM 2917 O O . ASN E 1 3 ? 52.243 1.743 -16.519 1.00 80.12 3 ASN E O 1
ATOM 2922 N N . GLN E 1 4 ? 51.356 0.447 -14.902 1.00 86.01 4 GLN E N 1
ATOM 2923 C CA . GLN E 1 4 ? 52.626 -0.179 -14.548 1.00 80.58 4 GLN E CA 1
ATOM 2924 C C . GLN E 1 4 ? 53.115 -1.178 -15.588 1.00 77.54 4 GLN E C 1
ATOM 2925 O O . GLN E 1 4 ? 54.154 -1.811 -15.365 1.00 77.85 4 GLN E O 1
ATOM 2931 N N . HIS E 1 5 ? 52.404 -1.352 -16.704 1.00 77.53 5 HIS E N 1
ATOM 2932 C CA . HIS E 1 5 ? 52.903 -2.235 -17.751 1.00 72.12 5 HIS E CA 1
ATOM 2933 C C . HIS E 1 5 ? 54.105 -1.642 -18.471 1.00 74.38 5 HIS E C 1
ATOM 2934 O O . HIS E 1 5 ? 54.896 -2.392 -19.053 1.00 70.24 5 HIS E O 1
ATOM 2941 N N . LYS E 1 6 ? 54.264 -0.316 -18.439 1.00 75.84 6 LYS E N 1
ATOM 2942 C CA . LYS E 1 6 ? 55.443 0.306 -19.031 1.00 72.85 6 LYS E CA 1
ATOM 2943 C C . LYS E 1 6 ? 56.711 0.013 -18.237 1.00 69.32 6 LYS E C 1
ATOM 2944 O O . LYS E 1 6 ? 57.807 0.086 -18.801 1.00 73.26 6 LYS E O 1
ATOM 2950 N N . LYS E 1 7 ? 56.590 -0.312 -16.946 1.00 68.29 7 LYS E N 1
ATOM 2951 C CA . LYS E 1 7 ? 57.734 -0.707 -16.130 1.00 68.56 7 LYS E CA 1
ATOM 2952 C C . LYS E 1 7 ? 57.903 -2.215 -15.998 1.00 58.40 7 LYS E C 1
ATOM 2953 O O . LYS E 1 7 ? 58.923 -2.660 -15.463 1.00 61.55 7 LYS E O 1
ATOM 2959 N N . ILE E 1 8 ? 56.954 -3.006 -16.488 1.00 58.33 8 ILE E N 1
ATOM 2960 C CA . ILE E 1 8 ? 57.072 -4.458 -16.506 1.00 53.63 8 ILE E CA 1
ATOM 2961 C C . ILE E 1 8 ? 57.508 -4.872 -17.905 1.00 53.78 8 ILE E C 1
ATOM 2962 O O . ILE E 1 8 ? 56.834 -4.555 -18.892 1.00 56.92 8 ILE E O 1
ATOM 2967 N N . LYS E 1 9 ? 58.637 -5.575 -17.992 1.00 52.62 9 LYS E N 1
ATOM 2968 C CA . LYS E 1 9 ? 59.218 -5.912 -19.288 1.00 51.02 9 LYS E CA 1
ATOM 2969 C C . LYS E 1 9 ? 58.294 -6.825 -20.085 1.00 56.78 9 LYS E C 1
ATOM 2970 O O . LYS E 1 9 ? 57.766 -7.810 -19.560 1.00 50.53 9 LYS E O 1
ATOM 2976 N N . GLY E 1 10 ? 58.107 -6.494 -21.364 1.00 52.18 10 GLY E N 1
ATOM 2977 C CA . GLY E 1 10 ? 57.301 -7.288 -22.263 1.00 48.11 10 GLY E CA 1
ATOM 2978 C C . GLY E 1 10 ? 55.833 -6.921 -22.307 1.00 47.88 10 GLY E C 1
ATOM 2979 O O . GLY E 1 10 ? 55.164 -7.224 -23.300 1.00 46.75 10 GLY E O 1
ATOM 2980 N N . TYR E 1 11 ? 55.311 -6.286 -21.262 1.00 46.28 11 TYR E N 1
ATOM 2981 C CA . TYR E 1 11 ? 53.911 -5.894 -21.257 1.00 51.96 11 TYR E CA 1
ATOM 2982 C C . TYR E 1 11 ? 53.671 -4.773 -22.263 1.00 51.48 11 TYR E C 1
ATOM 2983 O O . TYR E 1 11 ? 54.557 -3.962 -22.547 1.00 48.11 11 TYR E O 1
ATOM 2992 N N . ARG E 1 12 ? 52.458 -4.736 -22.807 1.00 49.67 12 ARG E N 1
ATOM 2993 C CA . ARG E 1 12 ? 52.095 -3.772 -23.834 1.00 51.72 12 ARG E CA 1
ATOM 2994 C C . ARG E 1 12 ? 50.754 -3.135 -23.493 1.00 53.61 12 ARG E C 1
ATOM 2995 O O . ARG E 1 12 ? 50.032 -3.585 -22.598 1.00 48.54 12 ARG E O 1
ATOM 3003 N N . ASP E 1 13 ? 50.430 -2.068 -24.221 1.00 56.24 13 ASP E N 1
ATOM 3004 C CA . ASP E 1 13 ? 49.166 -1.369 -24.027 1.00 61.57 13 ASP E CA 1
ATOM 3005 C C . ASP E 1 13 ? 48.024 -2.193 -24.608 1.00 59.17 13 ASP E C 1
ATOM 3006 O O . ASP E 1 13 ? 48.017 -2.500 -25.804 1.00 57.72 13 ASP E O 1
ATOM 3011 N N . LEU E 1 14 ? 47.056 -2.541 -23.767 1.00 54.54 14 LEU E N 1
ATOM 3012 C CA . LEU E 1 14 ? 45.960 -3.416 -24.155 1.00 57.00 14 LEU E CA 1
ATOM 3013 C C . LEU E 1 14 ? 44.734 -2.600 -24.539 1.00 59.49 14 LEU E C 1
ATOM 3014 O O . LEU E 1 14 ? 44.417 -1.594 -23.897 1.00 64.47 14 LEU E O 1
ATOM 3019 N N . SER E 1 15 ? 44.049 -3.040 -25.592 1.00 56.99 15 SER E N 1
ATOM 3020 C CA . SER E 1 15 ? 42.791 -2.432 -25.990 1.00 54.93 15 SER E CA 1
ATOM 3021 C C . SER E 1 15 ? 41.684 -2.828 -25.016 1.00 54.55 15 SER E C 1
ATOM 3022 O O . SER E 1 15 ? 41.855 -3.689 -24.151 1.00 58.55 15 SER E O 1
ATOM 3025 N N . GLN E 1 16 ? 40.526 -2.185 -25.172 1.00 54.92 16 GLN E N 1
ATOM 3026 C CA . GLN E 1 16 ? 39.396 -2.470 -24.293 1.00 55.72 16 GLN E CA 1
ATOM 3027 C C . GLN E 1 16 ? 38.876 -3.890 -24.498 1.00 55.37 16 GLN E C 1
ATOM 3028 O O . GLN E 1 16 ? 38.472 -4.556 -23.535 1.00 53.43 16 GLN E O 1
ATOM 3034 N N . GLU E 1 17 ? 38.896 -4.376 -25.741 1.00 54.53 17 GLU E N 1
ATOM 3035 C CA . GLU E 1 17 ? 38.373 -5.709 -26.028 1.00 57.27 17 GLU E CA 1
ATOM 3036 C C . GLU E 1 17 ? 39.251 -6.795 -25.415 1.00 52.95 17 GLU E C 1
ATOM 3037 O O . GLU E 1 17 ? 38.741 -7.799 -24.897 1.00 55.49 17 GLU E O 1
ATOM 3043 N N . GLU E 1 18 ? 40.574 -6.614 -25.468 1.00 50.92 18 GLU E N 1
ATOM 3044 C CA . GLU E 1 18 ? 41.475 -7.558 -24.813 1.00 55.93 18 GLU E CA 1
ATOM 3045 C C . GLU E 1 18 ? 41.229 -7.597 -23.309 1.00 54.95 18 GLU E C 1
ATOM 3046 O O . GLU E 1 18 ? 41.218 -8.675 -22.699 1.00 48.74 18 GLU E O 1
ATOM 3052 N N . ILE E 1 19 ? 41.021 -6.427 -22.698 1.00 51.56 19 ILE E N 1
ATOM 3053 C CA . ILE E 1 19 ? 40.713 -6.365 -21.271 1.00 47.30 19 ILE E CA 1
ATOM 3054 C C . ILE E 1 19 ? 39.414 -7.099 -20.974 1.00 53.90 19 ILE E C 1
ATOM 3055 O O . ILE E 1 19 ? 39.309 -7.829 -19.981 1.00 54.03 19 ILE E O 1
ATOM 3060 N N . ASP E 1 20 ? 38.400 -6.912 -21.822 1.00 51.98 20 ASP E N 1
ATOM 3061 C CA . ASP E 1 20 ? 37.117 -7.564 -21.582 1.00 52.02 20 ASP E CA 1
ATOM 3062 C C . ASP E 1 20 ? 37.237 -9.081 -21.692 1.00 48.40 20 ASP E C 1
ATOM 3063 O O . ASP E 1 20 ? 36.643 -9.817 -20.894 1.00 52.47 20 ASP E O 1
ATOM 3068 N N . MET E 1 21 ? 38.022 -9.569 -22.655 1.00 48.44 21 MET E N 1
ATOM 3069 C CA . MET E 1 21 ? 38.223 -11.014 -22.765 1.00 51.93 21 MET E CA 1
ATOM 3070 C C . MET E 1 21 ? 38.984 -11.567 -21.563 1.00 45.75 21 MET E C 1
ATOM 3071 O O . MET E 1 21 ? 38.624 -12.625 -21.020 1.00 49.02 21 MET E O 1
ATOM 3076 N N . MET E 1 22 ? 40.043 -10.872 -21.140 1.00 47.26 22 MET E N 1
ATOM 3077 C CA . MET E 1 22 ? 40.773 -11.299 -19.950 1.00 46.69 22 MET E CA 1
ATOM 3078 C C . MET E 1 22 ? 39.854 -11.356 -18.734 1.00 44.76 22 MET E C 1
ATOM 3079 O O . MET E 1 22 ? 39.866 -12.338 -17.978 1.00 42.06 22 MET E O 1
ATOM 3084 N N . ASN E 1 23 ? 39.030 -10.321 -18.545 1.00 41.79 23 ASN E N 1
ATOM 3085 C CA . ASN E 1 23 ? 38.119 -10.290 -17.405 1.00 48.31 23 ASN E CA 1
ATOM 3086 C C . ASN E 1 23 ? 37.075 -11.391 -17.483 1.00 46.64 23 ASN E C 1
ATOM 3087 O O . ASN E 1 23 ? 36.638 -11.904 -16.447 1.00 48.85 23 ASN E O 1
ATOM 3092 N N . ARG E 1 24 ? 36.657 -11.752 -18.698 1.00 43.44 24 ARG E N 1
ATOM 3093 C CA . ARG E 1 24 ? 35.730 -12.865 -18.868 1.00 43.38 24 ARG E CA 1
ATOM 3094 C C . ARG E 1 24 ? 36.372 -14.178 -18.425 1.00 43.94 24 ARG E C 1
ATOM 3095 O O . ARG E 1 24 ? 35.736 -14.989 -17.732 1.00 46.85 24 ARG E O 1
ATOM 3103 N N . VAL E 1 25 ? 37.644 -14.383 -18.784 1.00 43.56 25 VAL E N 1
ATOM 3104 C CA . VAL E 1 25 ? 38.385 -15.539 -18.268 1.00 45.23 25 VAL E CA 1
ATOM 3105 C C . VAL E 1 25 ? 38.408 -15.517 -16.740 1.00 44.45 25 VAL E C 1
ATOM 3106 O O . VAL E 1 25 ? 38.174 -16.538 -16.077 1.00 42.52 25 VAL E O 1
ATOM 3110 N N . LYS E 1 26 ? 38.681 -14.344 -16.162 1.00 47.27 26 LYS E N 1
ATOM 3111 C CA . LYS E 1 26 ? 38.762 -14.232 -14.704 1.00 43.97 26 LYS E CA 1
ATOM 3112 C C . LYS E 1 26 ? 37.424 -14.550 -14.035 1.00 45.96 26 LYS E C 1
ATOM 3113 O O . LYS E 1 26 ? 37.384 -15.201 -12.982 1.00 42.15 26 LYS E O 1
ATOM 3119 N N . GLU E 1 27 ? 36.316 -14.099 -14.626 1.00 44.04 27 GLU E N 1
ATOM 3120 C CA . GLU E 1 27 ? 35.006 -14.364 -14.033 1.00 49.12 27 GLU E CA 1
ATOM 3121 C C . GLU E 1 27 ? 34.646 -15.845 -14.118 1.00 47.95 27 GLU E C 1
ATOM 3122 O O . GLU E 1 27 ? 34.086 -16.416 -13.166 1.00 51.15 27 GLU E O 1
ATOM 3128 N N . LEU E 1 28 ? 34.952 -16.484 -15.253 1.00 47.92 28 LEU E N 1
ATOM 3129 C CA . LEU E 1 28 ? 34.772 -17.931 -15.337 1.00 48.13 28 LEU E CA 1
ATOM 3130 C C . LEU E 1 28 ? 35.598 -18.641 -14.269 1.00 49.09 28 LEU E C 1
ATOM 3131 O O . LEU E 1 28 ? 35.131 -19.599 -13.631 1.00 49.60 28 LEU E O 1
ATOM 3136 N N . GLY E 1 29 ? 36.824 -18.166 -14.046 1.00 46.71 29 GLY E N 1
ATOM 3137 C CA . GLY E 1 29 ? 37.638 -18.725 -12.981 1.00 50.08 29 GLY E CA 1
ATOM 3138 C C . GLY E 1 29 ? 37.009 -18.550 -11.612 1.00 48.90 29 GLY E C 1
ATOM 3139 O O . GLY E 1 29 ? 37.121 -19.425 -10.754 1.00 43.36 29 GLY E O 1
ATOM 3140 N N . SER E 1 30 ? 36.348 -17.414 -11.386 1.00 45.15 30 SER E N 1
ATOM 3141 C CA . SER E 1 30 ? 35.662 -17.205 -10.112 1.00 44.53 30 SER E CA 1
ATOM 3142 C C . SER E 1 30 ? 34.537 -18.217 -9.920 1.00 49.48 30 SER E C 1
ATOM 3143 O O . SER E 1 30 ? 34.341 -18.751 -8.815 1.00 50.39 30 SER E O 1
ATOM 3146 N N . GLN E 1 31 ? 33.781 -18.487 -10.987 1.00 47.67 31 GLN E N 1
ATOM 3147 C CA . GLN E 1 31 ? 32.770 -19.543 -10.916 1.00 44.80 31 GLN E CA 1
ATOM 3148 C C . GLN E 1 31 ? 33.404 -20.886 -10.557 1.00 46.04 31 GLN E C 1
ATOM 3149 O O . GLN E 1 31 ? 32.873 -21.642 -9.725 1.00 46.77 31 GLN E O 1
ATOM 3155 N N . PHE E 1 32 ? 34.547 -21.195 -11.173 1.00 44.22 32 PHE E N 1
ATOM 3156 C CA . PHE E 1 32 ? 35.243 -22.439 -10.848 1.00 44.98 32 PHE E CA 1
ATOM 3157 C C . PHE E 1 32 ? 35.701 -22.458 -9.392 1.00 48.93 32 PHE E C 1
ATOM 3158 O O . PHE E 1 32 ? 35.704 -23.512 -8.746 1.00 49.02 32 PHE E O 1
ATOM 3166 N N . GLU E 1 33 ? 36.105 -21.301 -8.867 1.00 45.91 33 GLU E N 1
ATOM 3167 C CA . GLU E 1 33 ? 36.493 -21.209 -7.462 1.00 46.77 33 GLU E CA 1
ATOM 3168 C C . GLU E 1 33 ? 35.324 -21.553 -6.550 1.00 49.87 33 GLU E C 1
ATOM 3169 O O . GLU E 1 33 ? 35.486 -22.276 -5.556 1.00 45.76 33 GLU E O 1
ATOM 3175 N N . LYS E 1 34 ? 34.136 -21.039 -6.874 1.00 47.40 34 LYS E N 1
ATOM 3176 C CA . LYS E 1 34 ? 32.948 -21.398 -6.102 1.00 52.24 34 LYS E CA 1
ATOM 3177 C C . LYS E 1 34 ? 32.694 -22.903 -6.149 1.00 51.35 34 LYS E C 1
ATOM 3178 O O . LYS E 1 34 ? 32.398 -23.532 -5.119 1.00 46.62 34 LYS E O 1
ATOM 3184 N N . LEU E 1 35 ? 32.814 -23.500 -7.339 1.00 48.82 35 LEU E N 1
ATOM 3185 C CA . LEU E 1 35 ? 32.606 -24.943 -7.457 1.00 49.67 35 LEU E CA 1
ATOM 3186 C C . LEU E 1 35 ? 33.616 -25.724 -6.616 1.00 47.58 35 LEU E C 1
ATOM 3187 O O . LEU E 1 35 ? 33.259 -26.706 -5.949 1.00 45.07 35 LEU E O 1
ATOM 3192 N N . ILE E 1 36 ? 34.882 -25.305 -6.640 1.00 46.09 36 ILE E N 1
ATOM 3193 C CA . ILE E 1 36 ? 35.914 -26.010 -5.884 1.00 45.55 36 ILE E CA 1
ATOM 3194 C C . ILE E 1 36 ? 35.654 -25.883 -4.389 1.00 47.53 36 ILE E C 1
ATOM 3195 O O . ILE E 1 36 ? 35.880 -26.827 -3.620 1.00 43.98 36 ILE E O 1
ATOM 3200 N N . GLN E 1 37 ? 35.171 -24.717 -3.953 1.00 43.47 37 GLN E N 1
ATOM 3201 C CA . GLN E 1 37 ? 34.798 -24.551 -2.551 1.00 49.36 37 GLN E CA 1
ATOM 3202 C C . GLN E 1 37 ? 33.680 -25.512 -2.164 1.00 50.08 37 GLN E C 1
ATOM 3203 O O . GLN E 1 37 ? 33.715 -26.122 -1.086 1.00 50.08 37 GLN E O 1
ATOM 3209 N N . ASP E 1 38 ? 32.677 -25.661 -3.036 1.00 46.16 38 ASP E N 1
ATOM 3210 C CA . ASP E 1 38 ? 31.602 -26.613 -2.762 1.00 46.03 38 ASP E CA 1
ATOM 3211 C C . ASP E 1 38 ? 32.135 -28.041 -2.662 1.00 44.71 38 ASP E C 1
ATOM 3212 O O . ASP E 1 38 ? 31.733 -28.805 -1.773 1.00 45.71 38 ASP E O 1
ATOM 3217 N N . VAL E 1 39 ? 33.043 -28.418 -3.564 1.00 45.57 39 VAL E N 1
ATOM 3218 C CA . VAL E 1 39 ? 33.610 -29.766 -3.520 1.00 42.47 39 VAL E CA 1
ATOM 3219 C C . VAL E 1 39 ? 34.404 -29.971 -2.233 1.00 46.24 39 VAL E C 1
ATOM 3220 O O . VAL E 1 39 ? 34.344 -31.039 -1.608 1.00 42.80 39 VAL E O 1
ATOM 3224 N N . SER E 1 40 ? 35.158 -28.951 -1.815 1.00 45.59 40 SER E N 1
ATOM 3225 C CA . SER E 1 40 ? 35.923 -29.050 -0.576 1.00 46.88 40 SER E CA 1
ATOM 3226 C C . SER E 1 40 ? 35.003 -29.222 0.626 1.00 48.84 40 SER E C 1
ATOM 3227 O O . SER E 1 40 ? 35.297 -30.007 1.538 1.00 48.53 40 SER E O 1
ATOM 3230 N N . ASP E 1 41 ? 33.887 -28.487 0.649 1.00 47.54 41 ASP E N 1
ATOM 3231 C CA . ASP E 1 41 ? 32.911 -28.657 1.722 1.00 50.12 41 ASP E CA 1
ATOM 3232 C C . ASP E 1 41 ? 32.346 -30.070 1.730 1.00 50.04 41 ASP E C 1
ATOM 3233 O O . ASP E 1 41 ? 32.177 -30.677 2.796 1.00 50.69 41 ASP E O 1
ATOM 3238 N N . HIS E 1 42 ? 32.028 -30.602 0.547 1.00 46.79 42 HIS E N 1
ATOM 3239 C CA . HIS E 1 42 ? 31.540 -31.975 0.466 1.00 50.99 42 HIS E CA 1
ATOM 3240 C C . HIS E 1 42 ? 32.570 -32.953 1.017 1.00 52.20 42 HIS E C 1
ATOM 3241 O O . HIS E 1 42 ? 32.220 -33.896 1.735 1.00 52.23 42 HIS E O 1
ATOM 3248 N N . LEU E 1 43 ? 33.848 -32.733 0.700 1.00 50.31 43 LEU E N 1
ATOM 3249 C CA . LEU E 1 43 ? 34.902 -33.617 1.192 1.00 49.83 43 LEU E CA 1
ATOM 3250 C C . LEU E 1 43 ? 35.035 -33.530 2.706 1.00 51.75 43 LEU E C 1
ATOM 3251 O O . LEU E 1 43 ? 35.241 -34.549 3.377 1.00 48.66 43 LEU E O 1
ATOM 3256 N N . ARG E 1 44 ? 34.925 -32.321 3.260 1.00 49.66 44 ARG E N 1
ATOM 3257 C CA . ARG E 1 44 ? 34.991 -32.160 4.710 1.00 53.31 44 ARG E CA 1
ATOM 3258 C C . ARG E 1 44 ? 33.833 -32.880 5.387 1.00 54.11 44 ARG E C 1
ATOM 3259 O O . ARG E 1 44 ? 34.023 -33.593 6.381 1.00 54.92 44 ARG E O 1
ATOM 3267 N N . GLY E 1 45 ? 32.621 -32.708 4.855 1.00 54.79 45 GLY E N 1
ATOM 3268 C CA . GLY E 1 45 ? 31.472 -33.393 5.424 1.00 50.26 45 GLY E CA 1
ATOM 3269 C C . GLY E 1 45 ? 31.580 -34.902 5.314 1.00 54.48 45 GLY E C 1
ATOM 3270 O O . GLY E 1 45 ? 31.180 -35.632 6.224 1.00 58.53 45 GLY E O 1
ATOM 3271 N N . GLN E 1 46 ? 32.126 -35.388 4.198 1.00 55.11 46 GLN E N 1
ATOM 3272 C CA . GLN E 1 46 ? 32.305 -36.823 4.014 1.00 52.76 46 GLN E CA 1
ATOM 3273 C C . GLN E 1 46 ? 33.330 -37.381 4.993 1.00 56.10 46 GLN E C 1
ATOM 3274 O O . GLN E 1 46 ? 33.123 -38.453 5.573 1.00 57.40 46 GLN E O 1
ATOM 3280 N N . TYR E 1 47 ? 34.443 -36.668 5.185 1.00 56.84 47 TYR E N 1
ATOM 3281 C CA . TYR E 1 47 ? 35.432 -37.074 6.177 1.00 57.19 47 TYR E CA 1
ATOM 3282 C C . TYR E 1 47 ? 34.847 -37.052 7.583 1.00 61.27 47 TYR E C 1
ATOM 3283 O O . TYR E 1 47 ? 35.212 -37.885 8.422 1.00 61.20 47 TYR E O 1
ATOM 3292 N N . ASN E 1 48 ? 33.939 -36.113 7.855 1.00 60.94 48 ASN E N 1
ATOM 3293 C CA . ASN E 1 48 ? 33.297 -36.047 9.164 1.00 61.97 48 ASN E CA 1
ATOM 3294 C C . ASN E 1 48 ? 32.380 -37.241 9.391 1.00 64.16 48 ASN E C 1
ATOM 3295 O O . ASN E 1 48 ? 32.558 -38.006 10.346 1.00 63.03 48 ASN E O 1
ATOM 3300 N N . ALA E 1 49 ? 31.382 -37.411 8.518 1.00 64.96 49 ALA E N 1
ATOM 3301 C CA . ALA E 1 49 ? 30.395 -38.475 8.675 1.00 67.98 49 ALA E CA 1
ATOM 3302 C C . ALA E 1 49 ? 31.010 -39.866 8.630 1.00 67.56 49 ALA E C 1
ATOM 3303 O O . ALA E 1 49 ? 30.325 -40.839 8.961 1.00 75.07 49 ALA E O 1
ATOM 3305 N N . SER E 1 50 ? 32.275 -39.983 8.236 1.00 64.00 50 SER E N 1
ATOM 3306 C CA . SER E 1 50 ? 32.954 -41.264 8.128 1.00 69.13 50 SER E CA 1
ATOM 3307 C C . SER E 1 50 ? 33.934 -41.507 9.265 1.00 66.51 50 SER E C 1
ATOM 3308 O O . SER E 1 50 ? 34.675 -42.495 9.230 1.00 67.59 50 SER E O 1
ATOM 3311 N N . LEU E 1 51 ? 33.968 -40.629 10.262 1.00 66.84 51 LEU E N 1
ATOM 3312 C CA . LEU E 1 51 ? 34.807 -40.870 11.423 1.00 65.77 51 LEU E CA 1
ATOM 3313 C C . LEU E 1 51 ? 34.294 -42.078 12.196 1.00 66.25 51 LEU E C 1
ATOM 3314 O O . LEU E 1 51 ? 33.103 -42.405 12.165 1.00 69.19 51 LEU E O 1
ATOM 3319 N N . HIS E 1 52 ? 35.216 -42.753 12.884 1.00 64.32 52 HIS E N 1
ATOM 3320 C CA . HIS E 1 52 ? 34.934 -43.986 13.615 1.00 69.76 52 HIS E CA 1
ATOM 3321 C C . HIS E 1 52 ? 34.418 -45.094 12.698 1.00 65.97 52 HIS E C 1
ATOM 3322 O O . HIS E 1 52 ? 33.778 -46.044 13.159 1.00 65.59 52 HIS E O 1
ATOM 3329 N N . ASN E 1 53 ? 34.691 -44.976 11.396 1.00 63.59 53 ASN E N 1
ATOM 3330 C CA . ASN E 1 53 ? 34.438 -46.020 10.401 1.00 59.57 53 ASN E CA 1
ATOM 3331 C C . ASN E 1 53 ? 35.767 -46.218 9.677 1.00 62.57 53 ASN E C 1
ATOM 3332 O O . ASN E 1 53 ? 35.961 -45.716 8.567 1.00 59.59 53 ASN E O 1
ATOM 3337 N N . ARG E 1 54 ? 36.682 -46.953 10.318 1.00 59.26 54 ARG E N 1
ATOM 3338 C CA . ARG E 1 54 ? 38.062 -47.018 9.847 1.00 65.70 54 ARG E CA 1
ATOM 3339 C C . ARG E 1 54 ? 38.184 -47.613 8.450 1.00 64.83 54 ARG E C 1
ATOM 3340 O O . ARG E 1 54 ? 39.177 -47.348 7.765 1.00 60.58 54 ARG E O 1
ATOM 3348 N N . ASP E 1 55 ? 37.198 -48.392 8.001 1.00 61.38 55 ASP E N 1
ATOM 3349 C CA . ASP E 1 55 ? 37.226 -48.892 6.629 1.00 65.81 55 ASP E CA 1
ATOM 3350 C C . ASP E 1 55 ? 37.032 -47.756 5.630 1.00 63.16 55 ASP E C 1
ATOM 3351 O O . ASP E 1 55 ? 37.828 -47.589 4.695 1.00 60.91 55 ASP E O 1
ATOM 3356 N N . GLU E 1 56 ? 35.974 -46.963 5.812 1.00 58.85 56 GLU E N 1
ATOM 3357 C CA . GLU E 1 56 ? 35.763 -45.811 4.943 1.00 62.40 56 GLU E CA 1
ATOM 3358 C C . GLU E 1 56 ? 36.864 -44.773 5.121 1.00 59.19 56 GLU E C 1
ATOM 3359 O O . GLU E 1 56 ? 37.237 -44.091 4.158 1.00 56.52 56 GLU E O 1
ATOM 3365 N N . ILE E 1 57 ? 37.400 -44.645 6.336 1.00 60.30 57 ILE E N 1
ATOM 3366 C CA . ILE E 1 57 ? 38.536 -43.754 6.561 1.00 60.94 57 ILE E CA 1
ATOM 3367 C C . ILE E 1 57 ? 39.725 -44.193 5.714 1.00 58.21 57 ILE E C 1
ATOM 3368 O O . ILE E 1 57 ? 40.378 -43.375 5.053 1.00 61.01 57 ILE E O 1
ATOM 3373 N N . THR E 1 58 ? 40.015 -45.498 5.717 1.00 55.64 58 THR E N 1
ATOM 3374 C CA . THR E 1 58 ? 41.108 -46.025 4.906 1.00 58.01 58 THR E CA 1
ATOM 3375 C C . THR E 1 58 ? 40.855 -45.783 3.424 1.00 55.22 58 THR E C 1
ATOM 3376 O O . THR E 1 58 ? 41.770 -45.401 2.682 1.00 55.07 58 THR E O 1
ATOM 3380 N N . ARG E 1 59 ? 39.615 -45.991 2.976 1.00 52.30 59 ARG E N 1
ATOM 3381 C CA . ARG E 1 59 ? 39.296 -45.784 1.566 1.00 57.48 59 ARG E CA 1
ATOM 3382 C C . ARG E 1 59 ? 39.512 -44.330 1.163 1.00 50.63 59 ARG E C 1
ATOM 3383 O O . ARG E 1 59 ? 40.122 -44.042 0.125 1.00 52.62 59 ARG E O 1
ATOM 3391 N N . ILE E 1 60 ? 39.017 -43.397 1.978 1.00 52.14 60 ILE E N 1
ATOM 3392 C CA . ILE E 1 60 ? 39.178 -41.979 1.672 1.00 50.22 60 ILE E CA 1
ATOM 3393 C C . ILE E 1 60 ? 40.653 -41.597 1.672 1.00 46.47 60 ILE E C 1
ATOM 3394 O O . ILE E 1 60 ? 41.116 -40.857 0.796 1.00 53.23 60 ILE E O 1
ATOM 3399 N N . ALA E 1 61 ? 41.418 -42.106 2.642 1.00 50.60 61 ALA E N 1
ATOM 3400 C CA . ALA E 1 61 ? 42.843 -41.792 2.696 1.00 50.77 61 ALA E CA 1
ATOM 3401 C C . ALA E 1 61 ? 43.588 -42.345 1.488 1.00 57.48 61 ALA E C 1
ATOM 3402 O O . ALA E 1 61 ? 44.555 -41.732 1.021 1.00 54.44 61 ALA E O 1
ATOM 3404 N N . ASN E 1 62 ? 43.158 -43.497 0.970 1.00 53.19 62 ASN E N 1
ATOM 3405 C CA . ASN E 1 62 ? 43.794 -44.052 -0.217 1.00 55.40 62 ASN E CA 1
ATOM 3406 C C . ASN E 1 62 ? 43.404 -43.299 -1.483 1.00 56.34 62 ASN E C 1
ATOM 3407 O O . ASN E 1 62 ? 44.221 -43.183 -2.404 1.00 51.08 62 ASN E O 1
ATOM 3412 N N . ALA E 1 63 ? 42.174 -42.782 -1.550 1.00 51.08 63 ALA E N 1
ATOM 3413 C CA . ALA E 1 63 ? 41.748 -42.045 -2.736 1.00 49.41 63 ALA E CA 1
ATOM 3414 C C . ALA E 1 63 ? 42.407 -40.674 -2.848 1.00 48.53 63 ALA E C 1
ATOM 3415 O O . ALA E 1 63 ? 42.486 -40.131 -3.955 1.00 48.41 63 ALA E O 1
ATOM 3417 N N . GLU E 1 64 ? 42.878 -40.109 -1.736 1.00 46.55 64 GLU E N 1
ATOM 3418 C CA . GLU E 1 64 ? 43.504 -38.791 -1.703 1.00 47.50 64 GLU E CA 1
ATOM 3419 C C . GLU E 1 64 ? 42.666 -37.704 -2.385 1.00 46.22 64 GLU E C 1
ATOM 3420 O O . GLU E 1 64 ? 43.168 -36.983 -3.252 1.00 43.71 64 GLU E O 1
ATOM 3426 N N . PRO E 1 65 ? 41.392 -37.544 -2.004 1.00 45.99 65 PRO E N 1
ATOM 3427 C CA . PRO E 1 65 ? 40.543 -36.595 -2.750 1.00 40.91 65 PRO E CA 1
ATOM 3428 C C . PRO E 1 65 ? 40.960 -35.142 -2.594 1.00 44.34 65 PRO E C 1
ATOM 3429 O O . PRO E 1 65 ? 40.831 -34.367 -3.550 1.00 46.33 65 PRO E O 1
ATOM 3433 N N . GLY E 1 66 ? 41.445 -34.738 -1.418 1.00 41.69 66 GLY E N 1
ATOM 3434 C CA . GLY E 1 66 ? 41.866 -33.355 -1.248 1.00 43.69 66 GLY E CA 1
ATOM 3435 C C . GLY E 1 66 ? 43.074 -33.008 -2.098 1.00 41.38 66 GLY E C 1
ATOM 3436 O O . GLY E 1 66 ? 43.162 -31.908 -2.655 1.00 41.39 66 GLY E O 1
ATOM 3437 N N . ARG E 1 67 ? 44.016 -33.945 -2.217 1.00 41.32 67 ARG E N 1
ATOM 3438 C CA . ARG E 1 67 ? 45.182 -33.725 -3.065 1.00 41.99 67 ARG E CA 1
ATOM 3439 C C . ARG E 1 67 ? 44.779 -33.583 -4.530 1.00 39.91 67 ARG E C 1
ATOM 3440 O O . ARG E 1 67 ? 45.302 -32.723 -5.251 1.00 38.21 67 ARG E O 1
ATOM 3448 N N . TRP E 1 68 ? 43.825 -34.401 -4.983 1.00 38.80 68 TRP E N 1
ATOM 3449 C CA . TRP E 1 68 ? 43.353 -34.289 -6.360 1.00 41.07 68 TRP E CA 1
ATOM 3450 C C . TRP E 1 68 ? 42.590 -32.987 -6.579 1.00 40.65 68 TRP E C 1
ATOM 3451 O O . TRP E 1 68 ? 42.680 -32.380 -7.654 1.00 38.65 68 TRP E O 1
ATOM 3462 N N . LEU E 1 69 ? 41.839 -32.538 -5.572 1.00 34.69 69 LEU E N 1
ATOM 3463 C CA . LEU E 1 69 ? 41.161 -31.248 -5.680 1.00 40.92 69 LEU E CA 1
ATOM 3464 C C . LEU E 1 69 ? 42.164 -30.105 -5.806 1.00 39.73 69 LEU E C 1
ATOM 3465 O O . LEU E 1 69 ? 41.968 -29.180 -6.606 1.00 37.65 69 LEU E O 1
ATOM 3470 N N . ALA E 1 70 ? 43.248 -30.154 -5.025 1.00 40.01 70 ALA E N 1
ATOM 3471 C CA . ALA E 1 70 ? 44.285 -29.128 -5.140 1.00 40.49 70 ALA E CA 1
ATOM 3472 C C . ALA E 1 70 ? 44.957 -29.171 -6.510 1.00 38.59 70 ALA E C 1
ATOM 3473 O O . ALA E 1 70 ? 45.240 -28.122 -7.110 1.00 35.24 70 ALA E O 1
ATOM 3475 N N . ILE E 1 71 ? 45.217 -30.379 -7.021 1.00 32.44 71 ILE E N 1
ATOM 3476 C CA . ILE E 1 71 ? 45.785 -30.522 -8.361 1.00 37.62 71 ILE E CA 1
ATOM 3477 C C . ILE E 1 71 ? 44.875 -29.870 -9.397 1.00 38.09 71 ILE E C 1
ATOM 3478 O O . ILE E 1 71 ? 45.329 -29.111 -10.266 1.00 39.39 71 ILE E O 1
ATOM 3483 N N . GLY E 1 72 ? 43.574 -30.162 -9.319 1.00 38.85 72 GLY E N 1
ATOM 3484 C CA . GLY E 1 72 ? 42.636 -29.596 -10.275 1.00 40.67 72 GLY E CA 1
ATOM 3485 C C . GLY E 1 72 ? 42.549 -28.085 -10.189 1.00 41.19 72 GLY E C 1
ATOM 3486 O O . GLY E 1 72 ? 42.469 -27.399 -11.212 1.00 40.41 72 GLY E O 1
ATOM 3487 N N . LYS E 1 73 ? 42.553 -27.546 -8.966 1.00 40.64 73 LYS E N 1
ATOM 3488 C CA . LYS E 1 73 ? 42.548 -26.096 -8.797 1.00 38.98 73 LYS E CA 1
ATOM 3489 C C . LYS E 1 73 ? 43.761 -25.463 -9.470 1.00 37.31 73 LYS E C 1
ATOM 3490 O O . LYS E 1 73 ? 43.636 -24.471 -10.204 1.00 42.36 73 LYS E O 1
ATOM 3496 N N . THR E 1 74 ? 44.951 -26.025 -9.227 1.00 41.96 74 THR E N 1
ATOM 3497 C CA . THR E 1 74 ? 46.154 -25.487 -9.860 1.00 38.19 74 THR E CA 1
ATOM 3498 C C . THR E 1 74 ? 46.053 -25.546 -11.380 1.00 37.19 74 THR E C 1
ATOM 3499 O O . THR E 1 74 ? 46.431 -24.591 -12.073 1.00 39.50 74 THR E O 1
ATOM 3503 N N . ASP E 1 75 ? 45.550 -26.663 -11.917 1.00 37.95 75 ASP E N 1
ATOM 3504 C CA . ASP E 1 75 ? 45.440 -26.790 -13.368 1.00 37.35 75 ASP E CA 1
ATOM 3505 C C . ASP E 1 75 ? 44.479 -25.756 -13.943 1.00 38.38 75 ASP E C 1
ATOM 3506 O O . ASP E 1 75 ? 44.755 -25.154 -14.988 1.00 36.88 75 ASP E O 1
ATOM 3511 N N . ILE E 1 76 ? 43.342 -25.539 -13.277 1.00 35.32 76 ILE E N 1
ATOM 3512 C CA . ILE E 1 76 ? 42.389 -24.534 -13.744 1.00 38.18 76 ILE E CA 1
ATOM 3513 C C . ILE E 1 76 ? 43.034 -23.153 -13.749 1.00 37.75 76 ILE E C 1
ATOM 3514 O O . ILE E 1 76 ? 42.899 -22.389 -14.716 1.00 38.77 76 ILE E O 1
ATOM 3519 N N . GLN E 1 77 ? 43.757 -22.815 -12.675 1.00 40.03 77 GLN E N 1
ATOM 3520 C CA . GLN E 1 77 ? 44.357 -21.486 -12.591 1.00 39.23 77 GLN E CA 1
ATOM 3521 C C . GLN E 1 77 ? 45.430 -21.286 -13.659 1.00 37.51 77 GLN E C 1
ATOM 3522 O O . GLN E 1 77 ? 45.488 -20.226 -14.297 1.00 38.52 77 GLN E O 1
ATOM 3528 N N . THR E 1 78 ? 46.281 -22.294 -13.882 1.00 36.36 78 THR E N 1
ATOM 3529 C CA . THR E 1 78 ? 47.316 -22.150 -14.905 1.00 38.42 78 THR E CA 1
ATOM 3530 C C . THR E 1 78 ? 46.724 -22.145 -16.311 1.00 38.66 78 THR E C 1
ATOM 3531 O O . THR E 1 78 ? 47.265 -21.485 -17.208 1.00 37.67 78 THR E O 1
ATOM 3535 N N . GLY E 1 79 ? 45.611 -22.851 -16.524 1.00 39.94 79 GLY E N 1
ATOM 3536 C CA . GLY E 1 79 ? 44.920 -22.739 -17.798 1.00 37.09 79 GLY E CA 1
ATOM 3537 C C . GLY E 1 79 ? 44.390 -21.340 -18.038 1.00 38.37 79 GLY E C 1
ATOM 3538 O O . GLY E 1 79 ? 44.523 -20.793 -19.140 1.00 37.59 79 GLY E O 1
ATOM 3539 N N . MET E 1 80 ? 43.772 -20.747 -17.012 1.00 34.71 80 MET E N 1
ATOM 3540 C CA . MET E 1 80 ? 43.363 -19.349 -17.098 1.00 39.57 80 MET E CA 1
ATOM 3541 C C . MET E 1 80 ? 44.543 -18.465 -17.470 1.00 39.37 80 MET E C 1
ATOM 3542 O O . MET E 1 80 ? 44.436 -17.593 -18.341 1.00 40.41 80 MET E O 1
ATOM 3547 N N . MET E 1 81 ? 45.681 -18.681 -16.805 1.00 36.04 81 MET E N 1
ATOM 3548 C CA . MET E 1 81 ? 46.860 -17.857 -17.057 1.00 34.47 81 MET E CA 1
ATOM 3549 C C . MET E 1 81 ? 47.332 -17.990 -18.499 1.00 38.76 81 MET E C 1
ATOM 3550 O O . MET E 1 81 ? 47.713 -16.998 -19.132 1.00 38.96 81 MET E O 1
ATOM 3555 N N . ALA E 1 82 ? 47.303 -19.211 -19.040 1.00 36.16 82 ALA E N 1
ATOM 3556 C CA . ALA E 1 82 ? 47.744 -19.415 -20.417 1.00 36.26 82 ALA E CA 1
ATOM 3557 C C . ALA E 1 82 ? 46.786 -18.767 -21.412 1.00 34.57 82 ALA E C 1
ATOM 3558 O O . ALA E 1 82 ? 47.223 -18.176 -22.407 1.00 39.46 82 ALA E O 1
ATOM 3560 N N . ILE E 1 83 ? 45.477 -18.868 -21.166 1.00 36.99 83 ILE E N 1
ATOM 3561 C CA . ILE E 1 83 ? 44.516 -18.208 -22.051 1.00 35.63 83 ILE E CA 1
ATOM 3562 C C . ILE E 1 83 ? 44.716 -16.696 -22.016 1.00 42.49 83 ILE E C 1
ATOM 3563 O O . ILE E 1 83 ? 44.702 -16.023 -23.059 1.00 39.60 83 ILE E O 1
ATOM 3568 N N . ILE E 1 84 ? 44.909 -16.140 -20.819 1.00 38.97 84 ILE E N 1
ATOM 3569 C CA . ILE E 1 84 ? 45.133 -14.703 -20.700 1.00 41.46 84 ILE E CA 1
ATOM 3570 C C . ILE E 1 84 ? 46.413 -14.305 -21.423 1.00 39.72 84 ILE E C 1
ATOM 3571 O O . ILE E 1 84 ? 46.483 -13.242 -22.051 1.00 41.11 84 ILE E O 1
ATOM 3576 N N . ARG E 1 85 ? 47.439 -15.158 -21.366 1.00 39.18 85 ARG E N 1
ATOM 3577 C CA . ARG E 1 85 ? 48.666 -14.879 -22.107 1.00 40.29 85 ARG E CA 1
ATOM 3578 C C . ARG E 1 85 ? 48.413 -14.889 -23.610 1.00 38.92 85 ARG E C 1
ATOM 3579 O O . ARG E 1 85 ? 48.993 -14.087 -24.353 1.00 36.43 85 ARG E O 1
ATOM 3587 N N . ALA E 1 86 ? 47.559 -15.803 -24.077 1.00 34.46 86 ALA E N 1
ATOM 3588 C CA . ALA E 1 86 ? 47.193 -15.813 -25.491 1.00 37.06 86 ALA E CA 1
ATOM 3589 C C . ALA E 1 86 ? 46.508 -14.512 -25.890 1.00 41.45 86 ALA E C 1
ATOM 3590 O O . ALA E 1 86 ? 46.728 -13.996 -26.992 1.00 40.65 86 ALA E O 1
ATOM 3592 N N . ILE E 1 87 ? 45.675 -13.966 -25.003 1.00 36.62 87 ILE E N 1
ATOM 3593 C CA . ILE E 1 87 ? 44.995 -12.705 -25.307 1.00 43.17 87 ILE E CA 1
ATOM 3594 C C . ILE E 1 87 ? 45.979 -11.536 -25.295 1.00 45.01 87 ILE E C 1
ATOM 3595 O O . ILE E 1 87 ? 46.082 -10.778 -26.266 1.00 41.47 87 ILE E O 1
ATOM 3600 N N . ALA E 1 88 ? 46.717 -11.371 -24.195 1.00 42.70 88 ALA E N 1
ATOM 3601 C CA . ALA E 1 88 ? 47.488 -10.151 -23.980 1.00 44.52 88 ALA E CA 1
ATOM 3602 C C . ALA E 1 88 ? 48.793 -10.130 -24.768 1.00 44.21 88 ALA E C 1
ATOM 3603 O O . ALA E 1 88 ? 49.261 -9.048 -25.143 1.00 44.15 88 ALA E O 1
ATOM 3605 N N . GLN E 1 89 ? 49.399 -11.295 -25.006 1.00 43.00 89 GLN E N 1
ATOM 3606 C CA . GLN E 1 89 ? 50.546 -11.445 -25.897 1.00 43.25 89 GLN E CA 1
ATOM 3607 C C . GLN E 1 89 ? 51.729 -10.576 -25.482 1.00 47.66 89 GLN E C 1
ATOM 3608 O O . GLN E 1 89 ? 51.953 -9.511 -26.070 1.00 44.99 89 GLN E O 1
ATOM 3614 N N . PRO E 1 90 ? 52.517 -10.998 -24.498 1.00 48.14 90 PRO E N 1
ATOM 3615 C CA . PRO E 1 90 ? 53.694 -10.218 -24.108 1.00 47.32 90 PRO E CA 1
ATOM 3616 C C . PRO E 1 90 ? 54.822 -10.338 -25.120 1.00 51.13 90 PRO E C 1
ATOM 3617 O O . PRO E 1 90 ? 54.967 -11.347 -25.816 1.00 52.39 90 PRO E O 1
ATOM 3621 N N . ASP E 1 91 ? 55.628 -9.280 -25.192 1.00 52.86 91 ASP E N 1
ATOM 3622 C CA . ASP E 1 91 ? 56.821 -9.268 -26.032 1.00 54.42 91 ASP E CA 1
ATOM 3623 C C . ASP E 1 91 ? 58.001 -9.985 -25.392 1.00 59.13 91 ASP E C 1
ATOM 3624 O O . ASP E 1 91 ? 59.085 -10.022 -25.986 1.00 58.09 91 ASP E O 1
ATOM 3629 N N . SER E 1 92 ? 57.815 -10.553 -24.209 1.00 58.16 92 SER E N 1
ATOM 3630 C CA . SER E 1 92 ? 58.873 -11.220 -23.471 1.00 57.75 92 SER E CA 1
ATOM 3631 C C . SER E 1 92 ? 58.761 -12.733 -23.631 1.00 53.15 92 SER E C 1
ATOM 3632 O O . SER E 1 92 ? 57.716 -13.268 -24.008 1.00 49.76 92 SER E O 1
ATOM 3635 N N . PHE E 1 93 ? 59.861 -13.419 -23.340 1.00 54.20 93 PHE E N 1
ATOM 3636 C CA . PHE E 1 93 ? 59.890 -14.877 -23.387 1.00 51.38 93 PHE E CA 1
ATOM 3637 C C . PHE E 1 93 ? 59.021 -15.479 -22.282 1.00 51.71 93 PHE E C 1
ATOM 3638 O O . PHE E 1 93 ? 58.958 -14.948 -21.172 1.00 51.67 93 PHE E O 1
ATOM 3646 N N . GLN F 1 4 ? 44.583 1.405 -16.340 1.00 98.76 4 GLN F N 1
ATOM 3647 C CA . GLN F 1 4 ? 44.513 0.169 -17.162 1.00 96.60 4 GLN F CA 1
ATOM 3648 C C . GLN F 1 4 ? 44.599 -1.053 -16.246 1.00 94.32 4 GLN F C 1
ATOM 3649 O O . GLN F 1 4 ? 43.752 -1.948 -16.402 1.00 89.78 4 GLN F O 1
ATOM 3655 N N . HIS F 1 5 ? 45.520 -1.039 -15.279 1.00 93.30 5 HIS F N 1
ATOM 3656 C CA . HIS F 1 5 ? 45.695 -2.216 -14.386 1.00 89.47 5 HIS F CA 1
ATOM 3657 C C . HIS F 1 5 ? 44.404 -2.480 -13.597 1.00 84.72 5 HIS F C 1
ATOM 3658 O O . HIS F 1 5 ? 44.059 -3.645 -13.495 1.00 77.00 5 HIS F O 1
ATOM 3665 N N . LYS F 1 6 ? 43.691 -1.424 -13.153 1.00 92.42 6 LYS F N 1
ATOM 3666 C CA . LYS F 1 6 ? 42.427 -1.484 -12.351 1.00 89.90 6 LYS F CA 1
ATOM 3667 C C . LYS F 1 6 ? 41.308 -2.137 -13.163 1.00 85.04 6 LYS F C 1
ATOM 3668 O O . LYS F 1 6 ? 40.419 -2.745 -12.560 1.00 84.06 6 LYS F O 1
ATOM 3670 N N . LYS F 1 7 ? 41.346 -1.965 -14.480 1.00 76.98 7 LYS F N 1
ATOM 3671 C CA . LYS F 1 7 ? 40.390 -2.603 -15.407 1.00 72.63 7 LYS F CA 1
ATOM 3672 C C . LYS F 1 7 ? 40.524 -4.129 -15.307 1.00 65.11 7 LYS F C 1
ATOM 3673 O O . LYS F 1 7 ? 39.530 -4.787 -15.507 1.00 66.11 7 LYS F O 1
ATOM 3679 N N . ILE F 1 8 ? 41.722 -4.676 -15.101 1.00 64.19 8 ILE F N 1
ATOM 3680 C CA . ILE F 1 8 ? 41.870 -6.157 -14.998 1.00 56.03 8 ILE F CA 1
ATOM 3681 C C . ILE F 1 8 ? 41.470 -6.636 -13.603 1.00 54.20 8 ILE F C 1
ATOM 3682 O O . ILE F 1 8 ? 42.056 -6.191 -12.642 1.00 56.29 8 ILE F O 1
ATOM 3687 N N . LYS F 1 9 ? 40.565 -7.600 -13.528 1.00 53.40 9 LYS F N 1
ATOM 3688 C CA . LYS F 1 9 ? 40.078 -8.118 -12.228 1.00 50.31 9 LYS F CA 1
ATOM 3689 C C . LYS F 1 9 ? 41.212 -8.793 -11.462 1.00 53.50 9 LYS F C 1
ATOM 3690 O O . LYS F 1 9 ? 41.903 -9.600 -12.039 1.00 50.15 9 LYS F O 1
ATOM 3696 N N . GLY F 1 10 ? 41.347 -8.471 -10.185 1.00 50.51 10 GLY F N 1
ATOM 3697 C CA . GLY F 1 10 ? 42.347 -9.076 -9.338 1.00 53.01 10 GLY F CA 1
ATOM 3698 C C . GLY F 1 10 ? 43.675 -8.350 -9.295 1.00 51.49 10 GLY F C 1
ATOM 3699 O O . GLY F 1 10 ? 44.444 -8.554 -8.347 1.00 52.22 10 GLY F O 1
ATOM 3700 N N . TYR F 1 11 ? 43.971 -7.519 -10.288 1.00 42.06 11 TYR F N 1
ATOM 3701 C CA . TYR F 1 11 ? 45.243 -6.812 -10.307 1.00 48.96 11 TYR F CA 1
ATOM 3702 C C . TYR F 1 11 ? 45.250 -5.697 -9.266 1.00 54.22 11 TYR F C 1
ATOM 3703 O O . TYR F 1 11 ? 44.207 -5.147 -8.901 1.00 49.11 11 TYR F O 1
ATOM 3712 N N . ARG F 1 12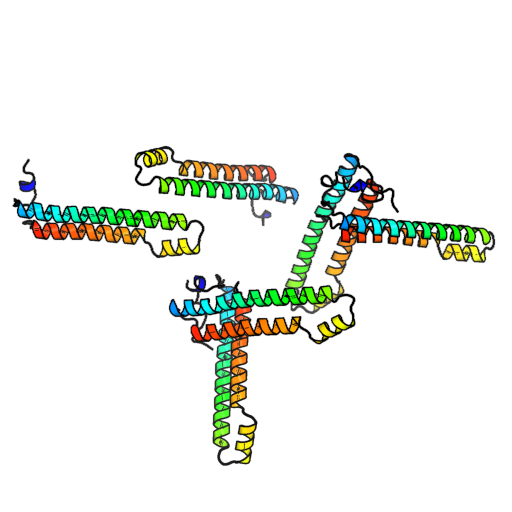 ? 46.445 -5.362 -8.785 1.00 52.71 12 ARG F N 1
ATOM 3713 C CA . ARG F 1 12 ? 46.579 -4.371 -7.729 1.00 57.43 12 ARG F CA 1
ATOM 3714 C C . ARG F 1 12 ? 47.780 -3.478 -7.994 1.00 58.35 12 ARG F C 1
ATOM 3715 O O . ARG F 1 12 ? 48.669 -3.812 -8.784 1.00 56.48 12 ARG F O 1
ATOM 3723 N N . ASP F 1 13 ? 47.782 -2.319 -7.327 1.00 58.87 13 ASP F N 1
ATOM 3724 C CA . ASP F 1 13 ? 48.908 -1.392 -7.393 1.00 60.23 13 ASP F CA 1
ATOM 3725 C C . ASP F 1 13 ? 50.178 -2.076 -6.910 1.00 56.27 13 ASP F C 1
ATOM 3726 O O . ASP F 1 13 ? 50.272 -2.468 -5.739 1.00 52.11 13 ASP F O 1
ATOM 3731 N N . LEU F 1 14 ? 51.158 -2.207 -7.793 1.00 55.04 14 LEU F N 1
ATOM 3732 C CA . LEU F 1 14 ? 52.398 -2.890 -7.457 1.00 56.01 14 LEU F CA 1
ATOM 3733 C C . LEU F 1 14 ? 53.487 -1.891 -7.079 1.00 59.54 14 LEU F C 1
ATOM 3734 O O . LEU F 1 14 ? 53.563 -0.787 -7.624 1.00 55.19 14 LEU F O 1
ATOM 3739 N N . SER F 1 15 ? 54.326 -2.294 -6.129 1.00 57.51 15 SER F N 1
ATOM 3740 C CA . SER F 1 15 ? 55.424 -1.473 -5.651 1.00 59.42 15 SER F CA 1
ATOM 3741 C C . SER F 1 15 ? 56.665 -1.693 -6.507 1.00 58.07 15 SER F C 1
ATOM 3742 O O . SER F 1 15 ? 56.838 -2.749 -7.124 1.00 54.28 15 SER F O 1
ATOM 3745 N N . GLN F 1 16 ? 57.533 -0.677 -6.534 1.00 56.28 16 GLN F N 1
ATOM 3746 C CA . GLN F 1 16 ? 58.746 -0.752 -7.342 1.00 58.68 16 GLN F CA 1
ATOM 3747 C C . GLN F 1 16 ? 59.600 -1.958 -6.970 1.00 57.40 16 GLN F C 1
ATOM 3748 O O . GLN F 1 16 ? 60.266 -2.533 -7.837 1.00 59.39 16 GLN F O 1
ATOM 3754 N N . GLU F 1 17 ? 59.590 -2.356 -5.696 1.00 54.07 17 GLU F N 1
ATOM 3755 C CA . GLU F 1 17 ? 60.288 -3.570 -5.283 1.00 56.87 17 GLU F CA 1
ATOM 3756 C C . GLU F 1 17 ? 59.743 -4.792 -6.018 1.00 57.40 17 GLU F C 1
ATOM 3757 O O . GLU F 1 17 ? 60.501 -5.577 -6.609 1.00 57.18 17 GLU F O 1
ATOM 3763 N N . GLU F 1 18 ? 58.420 -4.968 -5.982 1.00 54.63 18 GLU F N 1
ATOM 3764 C CA . GLU F 1 18 ? 57.796 -6.109 -6.641 1.00 53.41 18 GLU F CA 1
ATOM 3765 C C . GLU F 1 18 ? 58.045 -6.076 -8.142 1.00 49.35 18 GLU F C 1
ATOM 3766 O O . GLU F 1 18 ? 58.228 -7.121 -8.779 1.00 51.33 18 GLU F O 1
ATOM 3772 N N . ILE F 1 19 ? 58.095 -4.878 -8.717 1.00 54.15 19 ILE F N 1
ATOM 3773 C CA . ILE F 1 19 ? 58.302 -4.747 -10.152 1.00 50.50 19 ILE F CA 1
ATOM 3774 C C . ILE F 1 19 ? 59.723 -5.117 -10.529 1.00 51.31 19 ILE F C 1
ATOM 3775 O O . ILE F 1 19 ? 59.955 -5.789 -11.540 1.00 51.91 19 ILE F O 1
ATOM 3780 N N . ASP F 1 20 ? 60.697 -4.688 -9.729 1.00 51.18 20 ASP F N 1
ATOM 3781 C CA . ASP F 1 20 ? 62.073 -5.087 -9.985 1.00 56.64 20 ASP F CA 1
ATOM 3782 C C . ASP F 1 20 ? 62.237 -6.595 -9.847 1.00 51.38 20 ASP F C 1
ATOM 3783 O O . ASP F 1 20 ? 62.969 -7.219 -10.624 1.00 51.06 20 ASP F O 1
ATOM 3788 N N . MET F 1 21 ? 61.545 -7.206 -8.881 1.00 51.33 21 MET F N 1
ATOM 3789 C CA . MET F 1 21 ? 61.608 -8.662 -8.749 1.00 51.45 21 MET F CA 1
ATOM 3790 C C . MET F 1 21 ? 61.032 -9.356 -9.986 1.00 48.49 21 MET F C 1
ATOM 3791 O O . MET F 1 21 ? 61.635 -10.293 -10.535 1.00 46.65 21 MET F O 1
ATOM 3796 N N . MET F 1 22 ? 59.859 -8.904 -10.439 1.00 46.77 22 MET F N 1
ATOM 3797 C CA . MET F 1 22 ? 59.256 -9.490 -11.632 1.00 43.09 22 MET F CA 1
ATOM 3798 C C . MET F 1 22 ? 60.157 -9.320 -12.851 1.00 46.64 22 MET F C 1
ATOM 3799 O O . MET F 1 22 ? 60.291 -10.239 -13.669 1.00 46.07 22 MET F O 1
ATOM 3804 N N . ASN F 1 23 ? 60.791 -8.153 -12.987 1.00 48.52 23 ASN F N 1
ATOM 3805 C CA . ASN F 1 23 ? 61.670 -7.924 -14.130 1.00 46.21 23 ASN F CA 1
ATOM 3806 C C . ASN F 1 23 ? 62.931 -8.776 -14.049 1.00 51.74 23 ASN F C 1
ATOM 3807 O O . ASN F 1 23 ? 63.466 -9.191 -15.085 1.00 50.95 23 ASN F O 1
ATOM 3812 N N . ARG F 1 24 ? 63.420 -9.043 -12.837 1.00 51.51 24 ARG F N 1
ATOM 3813 C CA . ARG F 1 24 ? 64.497 -10.014 -12.668 1.00 46.50 24 ARG F CA 1
ATOM 3814 C C . ARG F 1 24 ? 64.079 -11.375 -13.212 1.00 48.17 24 ARG F C 1
ATOM 3815 O O . ARG F 1 24 ? 64.841 -12.042 -13.931 1.00 48.57 24 ARG F O 1
ATOM 3823 N N . VAL F 1 25 ? 62.863 -11.805 -12.864 1.00 48.14 25 VAL F N 1
ATOM 3824 C CA . VAL F 1 25 ? 62.337 -13.064 -13.398 1.00 47.26 25 VAL F CA 1
ATOM 3825 C C . VAL F 1 25 ? 62.333 -13.035 -14.925 1.00 46.64 25 VAL F C 1
ATOM 3826 O O . VAL F 1 25 ? 62.776 -13.983 -15.589 1.00 44.63 25 VAL F O 1
ATOM 3830 N N . LYS F 1 26 ? 61.842 -11.934 -15.500 1.00 45.31 26 LYS F N 1
ATOM 3831 C CA . LYS F 1 26 ? 61.738 -11.837 -16.957 1.00 46.82 26 LYS F CA 1
ATOM 3832 C C . LYS F 1 26 ? 63.110 -11.901 -17.627 1.00 48.56 26 LYS F C 1
ATOM 3833 O O . LYS F 1 26 ? 63.274 -12.547 -18.671 1.00 48.53 26 LYS F O 1
ATOM 3839 N N . GLU F 1 27 ? 64.113 -11.236 -17.046 1.00 45.59 27 GLU F N 1
ATOM 3840 C CA . GLU F 1 27 ? 65.435 -11.224 -17.668 1.00 50.52 27 GLU F CA 1
ATOM 3841 C C . GLU F 1 27 ? 66.107 -12.590 -17.569 1.00 50.16 27 GLU F C 1
ATOM 3842 O O . GLU F 1 27 ? 66.775 -13.036 -18.517 1.00 58.31 27 GLU F O 1
ATOM 3848 N N . LEU F 1 28 ? 65.949 -13.274 -16.431 1.00 49.09 28 LEU F N 1
ATOM 3849 C CA . LEU F 1 28 ? 66.439 -14.647 -16.351 1.00 45.71 28 LEU F CA 1
ATOM 3850 C C . LEU F 1 28 ? 65.764 -15.518 -17.404 1.00 47.96 28 LEU F C 1
ATOM 3851 O O . LEU F 1 28 ? 66.405 -16.383 -18.024 1.00 52.48 28 LEU F O 1
ATOM 3856 N N . GLY F 1 29 ? 64.472 -15.282 -17.641 1.00 47.18 29 GLY F N 1
ATOM 3857 C CA . GLY F 1 29 ? 63.792 -15.983 -18.715 1.00 49.68 29 GLY F CA 1
ATOM 3858 C C . GLY F 1 29 ? 64.392 -15.695 -20.078 1.00 49.46 29 GLY F C 1
ATOM 3859 O O . GLY F 1 29 ? 64.495 -16.586 -20.919 1.00 49.82 29 GLY F O 1
ATOM 3860 N N . SER F 1 30 ? 64.780 -14.441 -20.320 1.00 50.10 30 SER F N 1
ATOM 3861 C CA . SER F 1 30 ? 65.419 -14.103 -21.592 1.00 49.96 30 SER F CA 1
ATOM 3862 C C . SER F 1 30 ? 66.730 -14.864 -21.771 1.00 49.24 30 SER F C 1
ATOM 3863 O O . SER F 1 30 ? 67.038 -15.355 -22.870 1.00 49.79 30 SER F O 1
ATOM 3866 N N . GLN F 1 31 ? 67.518 -14.968 -20.697 1.00 49.22 31 GLN F N 1
ATOM 3867 C CA . GLN F 1 31 ? 68.733 -15.780 -20.758 1.00 48.73 31 GLN F CA 1
ATOM 3868 C C . GLN F 1 31 ? 68.409 -17.231 -21.110 1.00 46.71 31 GLN F C 1
ATOM 3869 O O . GLN F 1 31 ? 69.089 -17.850 -21.944 1.00 47.73 31 GLN F O 1
ATOM 3875 N N . PHE F 1 32 ? 67.364 -17.787 -20.489 1.00 46.69 32 PHE F N 1
ATOM 3876 C CA . PHE F 1 32 ? 66.964 -19.156 -20.816 1.00 45.87 32 PHE F CA 1
ATOM 3877 C C . PHE F 1 32 ? 66.492 -19.275 -22.261 1.00 50.11 32 PHE F C 1
ATOM 3878 O O . PHE F 1 32 ? 66.703 -20.312 -22.902 1.00 45.14 32 PHE F O 1
ATOM 3886 N N . GLU F 1 33 ? 65.856 -18.230 -22.788 1.00 41.37 33 GLU F N 1
ATOM 3887 C CA . GLU F 1 33 ? 65.435 -18.239 -24.185 1.00 46.95 33 GLU F CA 1
ATOM 3888 C C . GLU F 1 33 ? 66.640 -18.321 -25.113 1.00 45.35 33 GLU F C 1
ATOM 3889 O O . GLU F 1 33 ? 66.634 -19.078 -26.093 1.00 39.90 33 GLU F O 1
ATOM 3895 N N . LYS F 1 34 ? 67.690 -17.555 -24.808 1.00 44.65 34 LYS F N 1
ATOM 3896 C CA . LYS F 1 34 ? 68.920 -17.659 -25.592 1.00 44.36 34 LYS F CA 1
ATOM 3897 C C . LYS F 1 34 ? 69.507 -19.067 -25.510 1.00 49.37 34 LYS F C 1
ATOM 3898 O O . LYS F 1 34 ? 69.947 -19.633 -26.526 1.00 42.99 34 LYS F O 1
ATOM 3904 N N . LEU F 1 35 ? 69.523 -19.646 -24.305 1.00 46.02 35 LEU F N 1
ATOM 3905 C CA . LEU F 1 35 ? 70.008 -21.017 -24.139 1.00 46.03 35 LEU F CA 1
ATOM 3906 C C . LEU F 1 35 ? 69.238 -21.984 -25.033 1.00 42.40 35 LEU F C 1
ATOM 3907 O O . LEU F 1 35 ? 69.832 -22.814 -25.738 1.00 39.44 35 LEU F O 1
ATOM 3912 N N . ILE F 1 36 ? 67.907 -21.906 -24.989 1.00 41.97 36 ILE F N 1
ATOM 3913 C CA . ILE F 1 36 ? 67.067 -22.809 -25.771 1.00 43.89 36 ILE F CA 1
ATOM 3914 C C . ILE F 1 36 ? 67.327 -22.616 -27.259 1.00 43.65 36 ILE F C 1
ATOM 3915 O O . ILE F 1 36 ? 67.359 -23.583 -28.033 1.00 41.87 36 ILE F O 1
ATOM 3920 N N . GLN F 1 37 ? 67.518 -21.363 -27.680 1.00 44.08 37 GLN F N 1
ATOM 3921 C CA . GLN F 1 37 ? 67.863 -21.081 -29.069 1.00 43.28 37 GLN F CA 1
ATOM 3922 C C . GLN F 1 37 ? 69.139 -21.808 -29.479 1.00 44.31 37 GLN F C 1
ATOM 3923 O O . GLN F 1 37 ? 69.194 -22.437 -30.546 1.00 40.94 37 GLN F O 1
ATOM 3929 N N . ASP F 1 38 ? 70.168 -21.753 -28.629 1.00 44.12 38 ASP F N 1
ATOM 3930 C CA . ASP F 1 38 ? 71.429 -22.418 -28.955 1.00 46.34 38 ASP F CA 1
ATOM 3931 C C . ASP F 1 38 ? 71.279 -23.938 -28.983 1.00 47.72 38 ASP F C 1
ATOM 3932 O O . ASP F 1 38 ? 71.903 -24.617 -29.811 1.00 42.55 38 ASP F O 1
ATOM 3937 N N . VAL F 1 39 ? 70.467 -24.496 -28.083 1.00 42.07 39 VAL F N 1
ATOM 3938 C CA . VAL F 1 39 ? 70.255 -25.943 -28.100 1.00 46.30 39 VAL F CA 1
ATOM 3939 C C . VAL F 1 39 ? 69.505 -26.359 -29.363 1.00 45.50 39 VAL F C 1
ATOM 3940 O O . VAL F 1 39 ? 69.788 -27.410 -29.957 1.00 40.67 39 VAL F O 1
ATOM 3944 N N . SER F 1 40 ? 68.544 -25.543 -29.802 1.00 45.42 40 SER F N 1
ATOM 3945 C CA . SER F 1 40 ? 67.856 -25.828 -31.058 1.00 43.02 40 SER F CA 1
ATOM 3946 C C . SER F 1 40 ? 68.822 -25.767 -32.237 1.00 45.20 40 SER F C 1
ATOM 3947 O O . SER F 1 40 ? 68.755 -26.599 -33.151 1.00 42.89 40 SER F O 1
ATOM 3950 N N . ASP F 1 41 ? 69.724 -24.781 -32.232 1.00 46.76 41 ASP F N 1
ATOM 3951 C CA . ASP F 1 41 ? 70.766 -24.714 -33.256 1.00 48.28 41 ASP F CA 1
ATOM 3952 C C . ASP F 1 41 ? 71.587 -25.995 -33.278 1.00 49.05 41 ASP F C 1
ATOM 3953 O O . ASP F 1 41 ? 71.881 -26.547 -34.348 1.00 44.20 41 ASP F O 1
ATOM 3958 N N . HIS F 1 42 ? 71.986 -26.469 -32.096 1.00 45.81 42 HIS F N 1
ATOM 3959 C CA . HIS F 1 42 ? 72.783 -27.689 -32.022 1.00 49.38 42 HIS F CA 1
ATOM 3960 C C . HIS F 1 42 ? 72.010 -28.886 -32.553 1.00 47.02 42 HIS F C 1
ATOM 3961 O O . HIS F 1 42 ? 72.576 -29.744 -33.236 1.00 46.59 42 HIS F O 1
ATOM 3968 N N . LEU F 1 43 ? 70.720 -28.974 -32.226 1.00 44.55 43 LEU F N 1
ATOM 3969 C CA . LEU F 1 43 ? 69.910 -30.082 -32.722 1.00 41.86 43 LEU F CA 1
ATOM 3970 C C . LEU F 1 43 ? 69.818 -30.047 -34.242 1.00 47.87 43 LEU F C 1
ATOM 3971 O O . LEU F 1 43 ? 69.894 -31.090 -34.906 1.00 44.63 43 LEU F O 1
ATOM 3976 N N . ARG F 1 44 ? 69.656 -28.849 -34.806 1.00 44.53 44 ARG F N 1
ATOM 3977 C CA . ARG F 1 44 ? 69.621 -28.705 -36.257 1.00 52.38 44 ARG F CA 1
ATOM 3978 C C . ARG F 1 44 ? 70.932 -29.167 -36.878 1.00 52.14 44 ARG F C 1
ATOM 3979 O O . ARG F 1 44 ? 70.940 -29.944 -37.839 1.00 49.43 44 ARG F O 1
ATOM 3987 N N . GLY F 1 45 ? 72.055 -28.698 -36.332 1.00 53.45 45 GLY F N 1
ATOM 3988 C CA . GLY F 1 45 ? 73.349 -29.101 -36.860 1.00 56.08 45 GLY F CA 1
ATOM 3989 C C . GLY F 1 45 ? 73.601 -30.590 -36.724 1.00 58.78 45 GLY F C 1
ATOM 3990 O O . GLY F 1 45 ? 74.215 -31.208 -37.598 1.00 55.25 45 GLY F O 1
ATOM 3991 N N . GLN F 1 46 ? 73.124 -31.190 -35.632 1.00 55.61 46 GLN F N 1
ATOM 3992 C CA . GLN F 1 46 ? 73.334 -32.617 -35.415 1.00 53.16 46 GLN F CA 1
ATOM 3993 C C . GLN F 1 46 ? 72.513 -33.448 -36.391 1.00 54.77 46 GLN F C 1
ATOM 3994 O O . GLN F 1 46 ? 73.016 -34.425 -36.958 1.00 53.78 46 GLN F O 1
ATOM 4000 N N . TYR F 1 47 ? 71.247 -33.079 -36.600 1.00 55.22 47 TYR F N 1
ATOM 4001 C CA . TYR F 1 47 ? 70.458 -33.758 -37.621 1.00 54.84 47 TYR F CA 1
ATOM 4002 C C . TYR F 1 47 ? 71.048 -33.535 -39.007 1.00 61.38 47 TYR F C 1
ATOM 4003 O O . TYR F 1 47 ? 70.958 -34.415 -39.872 1.00 60.27 47 TYR F O 1
ATOM 4012 N N . ASN F 1 48 ? 71.663 -32.372 -39.231 1.00 62.71 48 ASN F N 1
ATOM 4013 C CA . ASN F 1 48 ? 72.286 -32.081 -40.517 1.00 61.89 48 ASN F CA 1
ATOM 4014 C C . ASN F 1 48 ? 73.477 -32.998 -40.768 1.00 63.37 48 ASN F C 1
ATOM 4015 O O . ASN F 1 48 ? 73.559 -33.654 -41.814 1.00 62.37 48 ASN F O 1
ATOM 4020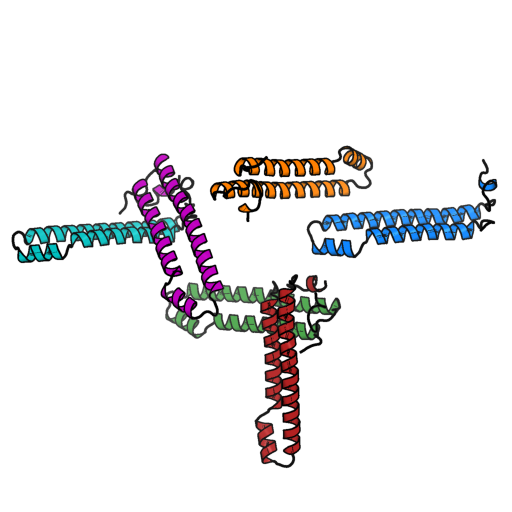 N N . ALA F 1 49 ? 74.403 -33.069 -39.808 1.00 57.82 49 ALA F N 1
ATOM 4021 C CA . ALA F 1 49 ? 75.634 -33.829 -39.994 1.00 57.39 49 ALA F CA 1
ATOM 4022 C C . ALA F 1 49 ? 75.394 -35.331 -40.082 1.00 67.77 49 ALA F C 1
ATOM 4023 O O . ALA F 1 49 ? 76.246 -36.050 -40.615 1.00 72.28 49 ALA F O 1
ATOM 4025 N N . SER F 1 50 ? 74.264 -35.821 -39.575 1.00 62.79 50 SER F N 1
ATOM 4026 C CA . SER F 1 50 ? 73.951 -37.242 -39.600 1.00 61.70 50 SER F CA 1
ATOM 4027 C C . SER F 1 50 ? 73.049 -37.617 -40.767 1.00 64.19 50 SER F C 1
ATOM 4028 O O . SER F 1 50 ? 72.448 -38.695 -40.754 1.00 65.75 50 SER F O 1
ATOM 4031 N N . LEU F 1 51 ? 72.947 -36.752 -41.773 1.00 68.97 51 LEU F N 1
ATOM 4032 C CA . LEU F 1 51 ? 72.082 -37.022 -42.912 1.00 68.14 51 LEU F CA 1
ATOM 4033 C C . LEU F 1 51 ? 72.510 -38.295 -43.635 1.00 65.34 51 LEU F C 1
ATOM 4034 O O . LEU F 1 51 ? 73.692 -38.496 -43.929 1.00 67.81 51 LEU F O 1
ATOM 4039 N N . HIS F 1 52 ? 71.539 -39.162 -43.907 1.00 61.07 52 HIS F N 1
ATOM 4040 C CA . HIS F 1 52 ? 71.689 -40.411 -44.648 1.00 64.78 52 HIS F CA 1
ATOM 4041 C C . HIS F 1 52 ? 72.509 -41.455 -43.898 1.00 67.06 52 HIS F C 1
ATOM 4042 O O . HIS F 1 52 ? 72.767 -42.532 -44.455 1.00 66.64 52 HIS F O 1
ATOM 4049 N N . ASN F 1 53 ? 72.920 -41.181 -42.657 1.00 64.14 53 ASN F N 1
ATOM 4050 C CA . ASN F 1 53 ? 73.395 -42.199 -41.720 1.00 59.33 53 ASN F CA 1
ATOM 4051 C C . ASN F 1 53 ? 72.153 -42.722 -41.021 1.00 58.04 53 ASN F C 1
ATOM 4052 O O . ASN F 1 53 ? 71.737 -42.212 -39.980 1.00 62.52 53 ASN F O 1
ATOM 4057 N N . ARG F 1 54 ? 71.547 -43.749 -41.621 1.00 54.76 54 ARG F N 1
ATOM 4058 C CA . ARG F 1 54 ? 70.220 -44.182 -41.208 1.00 57.31 54 ARG F CA 1
ATOM 4059 C C . ARG F 1 54 ? 70.175 -44.571 -39.736 1.00 60.91 54 ARG F C 1
ATOM 4060 O O . ARG F 1 54 ? 69.163 -44.335 -39.066 1.00 58.98 54 ARG F O 1
ATOM 4068 N N . ASP F 1 55 ? 71.258 -45.145 -39.208 1.00 58.18 55 ASP F N 1
ATOM 4069 C CA . ASP F 1 55 ? 71.266 -45.551 -37.806 1.00 59.16 55 ASP F CA 1
ATOM 4070 C C . ASP F 1 55 ? 71.148 -44.343 -36.884 1.00 53.66 55 ASP F C 1
ATOM 4071 O O . ASP F 1 55 ? 70.295 -44.308 -35.987 1.00 53.55 55 ASP F O 1
ATOM 4076 N N . GLU F 1 56 ? 71.993 -43.334 -37.098 1.00 54.50 56 GLU F N 1
ATOM 4077 C CA . GLU F 1 56 ? 71.949 -42.152 -36.248 1.00 56.54 56 GLU F CA 1
ATOM 4078 C C . GLU F 1 56 ? 70.664 -41.359 -36.450 1.00 57.84 56 GLU F C 1
ATOM 4079 O O . GLU F 1 56 ? 70.134 -40.790 -35.489 1.00 55.77 56 GLU F O 1
ATOM 4085 N N . ILE F 1 57 ? 70.139 -41.319 -37.677 1.00 56.58 57 ILE F N 1
ATOM 4086 C CA . ILE F 1 57 ? 68.878 -40.624 -37.916 1.00 56.64 57 ILE F CA 1
ATOM 4087 C C . ILE F 1 57 ? 67.737 -41.323 -37.187 1.00 55.80 57 ILE F C 1
ATOM 4088 O O . ILE F 1 57 ? 66.863 -40.670 -36.604 1.00 54.96 57 ILE F O 1
ATOM 4093 N N . THR F 1 58 ? 67.729 -42.658 -37.197 1.00 54.61 58 THR F N 1
ATOM 4094 C CA . THR F 1 58 ? 66.713 -43.389 -36.446 1.00 52.73 58 THR F CA 1
ATOM 4095 C C . THR F 1 58 ? 66.859 -43.144 -34.949 1.00 51.42 58 THR F C 1
ATOM 4096 O O . THR F 1 58 ? 65.860 -42.973 -34.240 1.00 52.06 58 THR F O 1
ATOM 4100 N N . ARG F 1 59 ? 68.097 -43.112 -34.452 1.00 51.69 59 ARG F N 1
ATOM 4101 C CA . ARG F 1 59 ? 68.320 -42.816 -33.039 1.00 54.06 59 ARG F CA 1
ATOM 4102 C C . ARG F 1 59 ? 67.767 -41.441 -32.674 1.00 53.15 59 ARG F C 1
ATOM 4103 O O . ARG F 1 59 ? 67.063 -41.285 -31.666 1.00 49.74 59 ARG F O 1
ATOM 4111 N N . ILE F 1 60 ? 68.069 -40.432 -33.495 1.00 50.48 60 ILE F N 1
ATOM 4112 C CA . ILE F 1 60 ? 67.595 -39.075 -33.232 1.00 50.73 60 ILE F CA 1
ATOM 4113 C C . ILE F 1 60 ? 66.072 -39.027 -33.268 1.00 48.25 60 ILE F C 1
ATOM 4114 O O . ILE F 1 60 ? 65.429 -38.427 -32.397 1.00 48.29 60 ILE F O 1
ATOM 4119 N N . ALA F 1 61 ? 65.470 -39.662 -34.277 1.00 44.47 61 ALA F N 1
ATOM 4120 C CA . ALA F 1 61 ? 64.017 -39.645 -34.402 1.00 47.45 61 ALA F CA 1
ATOM 4121 C C . ALA F 1 61 ? 63.351 -40.328 -33.213 1.00 54.77 61 ALA F C 1
ATOM 4122 O O . ALA F 1 61 ? 62.299 -39.881 -32.738 1.00 47.59 61 ALA F O 1
ATOM 4124 N N . ASN F 1 62 ? 63.955 -41.408 -32.710 1.00 46.36 62 ASN F N 1
ATOM 4125 C CA . ASN F 1 62 ? 63.405 -42.082 -31.540 1.00 48.93 62 ASN F CA 1
ATOM 4126 C C . ASN F 1 62 ? 63.567 -41.240 -30.282 1.00 48.24 62 ASN F C 1
ATOM 4127 O O . ASN F 1 62 ? 62.709 -41.288 -29.392 1.00 48.99 62 ASN F O 1
ATOM 4132 N N . ALA F 1 63 ? 64.651 -40.461 -30.191 1.00 44.01 63 ALA F N 1
ATOM 4133 C CA . ALA F 1 63 ? 64.861 -39.631 -29.007 1.00 45.03 63 ALA F CA 1
ATOM 4134 C C . ALA F 1 63 ? 63.895 -38.457 -28.950 1.00 47.64 63 ALA F C 1
ATOM 4135 O O . ALA F 1 63 ? 63.539 -38.002 -27.858 1.00 47.87 63 ALA F O 1
ATOM 4137 N N . GLU F 1 64 ? 63.461 -37.951 -30.101 1.00 42.39 64 GLU F N 1
ATOM 4138 C CA . GLU F 1 64 ? 62.556 -36.807 -30.190 1.00 44.69 64 GLU F CA 1
ATOM 4139 C C . GLU F 1 64 ? 63.099 -35.567 -29.467 1.00 41.84 64 GLU F C 1
ATOM 4140 O O . GLU F 1 64 ? 62.416 -34.993 -28.609 1.00 41.92 64 GLU F O 1
ATOM 4146 N N . PRO F 1 65 ? 64.331 -35.133 -29.778 1.00 48.26 65 PRO F N 1
ATOM 4147 C CA . PRO F 1 65 ? 64.922 -34.021 -29.007 1.00 42.12 65 PRO F CA 1
ATOM 4148 C C . PRO F 1 65 ? 64.175 -32.699 -29.146 1.00 43.91 65 PRO F C 1
ATOM 4149 O O . PRO F 1 65 ? 64.127 -31.929 -28.179 1.00 42.71 65 PRO F O 1
ATOM 4153 N N . GLY F 1 66 ? 63.599 -32.400 -30.310 1.00 42.26 66 GLY F N 1
ATOM 4154 C CA . GLY F 1 66 ? 62.851 -31.161 -30.454 1.00 43.68 66 GLY F CA 1
ATOM 4155 C C . GLY F 1 66 ? 61.569 -31.161 -29.643 1.00 39.56 66 GLY F C 1
ATOM 4156 O O . GLY F 1 66 ? 61.171 -30.130 -29.089 1.00 39.98 66 GLY F O 1
ATOM 4157 N N . ARG F 1 67 ? 60.903 -32.316 -29.573 1.00 38.88 67 ARG F N 1
ATOM 4158 C CA . ARG F 1 67 ? 59.775 -32.495 -28.663 1.00 41.66 67 ARG F CA 1
ATOM 4159 C C . ARG F 1 67 ? 60.156 -32.110 -27.236 1.00 40.37 67 ARG F C 1
ATOM 4160 O O . ARG F 1 67 ? 59.468 -31.315 -26.582 1.00 39.41 67 ARG F O 1
ATOM 4168 N N . TRP F 1 68 ? 61.272 -32.656 -26.746 1.00 41.28 68 TRP F N 1
ATOM 4169 C CA . TRP F 1 68 ? 61.691 -32.395 -25.374 1.00 37.30 68 TRP F CA 1
ATOM 4170 C C . TRP F 1 68 ? 62.141 -30.954 -25.181 1.00 37.56 68 TRP F C 1
ATOM 4171 O O . TRP F 1 68 ? 61.913 -30.373 -24.115 1.00 36.18 68 TRP F O 1
ATOM 4182 N N . LEU F 1 69 ? 62.771 -30.357 -26.192 1.00 34.63 69 LEU F N 1
ATOM 4183 C CA . LEU F 1 69 ? 63.150 -28.954 -26.090 1.00 36.72 69 LEU F CA 1
ATOM 4184 C C . LEU F 1 69 ? 61.920 -28.059 -25.983 1.00 34.97 69 LEU F C 1
ATOM 4185 O O . LEU F 1 69 ? 61.904 -27.105 -25.195 1.00 41.16 69 LEU F O 1
ATOM 4190 N N . ALA F 1 70 ? 60.871 -28.361 -26.756 1.00 38.70 70 ALA F N 1
ATOM 4191 C CA . ALA F 1 70 ? 59.638 -27.582 -26.654 1.00 39.75 70 ALA F CA 1
ATOM 4192 C C . ALA F 1 70 ? 58.969 -27.775 -25.296 1.00 37.35 70 ALA F C 1
ATOM 4193 O O . ALA F 1 70 ? 58.453 -26.812 -24.704 1.00 41.05 70 ALA F O 1
ATOM 4195 N N . ILE F 1 71 ? 58.959 -29.013 -24.791 1.00 34.41 71 ILE F N 1
ATOM 4196 C CA . ILE F 1 71 ? 58.431 -29.268 -23.451 1.00 37.78 71 ILE F CA 1
ATOM 4197 C C . ILE F 1 71 ? 59.177 -28.426 -22.422 1.00 35.77 71 ILE F C 1
ATOM 4198 O O . ILE F 1 71 ? 58.571 -27.782 -21.553 1.00 36.71 71 ILE F O 1
ATOM 4203 N N . GLY F 1 72 ? 60.510 -28.418 -22.514 1.00 39.10 72 GLY F N 1
ATOM 4204 C CA . GLY F 1 72 ? 61.305 -27.637 -21.581 1.00 39.12 72 GLY F CA 1
ATOM 4205 C C . GLY F 1 72 ? 61.021 -26.151 -21.669 1.00 34.53 72 GLY F C 1
ATOM 4206 O O . GLY F 1 72 ? 60.928 -25.469 -20.645 1.00 38.69 72 GLY F O 1
ATOM 4207 N N . LYS F 1 73 ? 60.891 -25.627 -22.890 1.00 35.05 73 LYS F N 1
ATOM 4208 C CA . LYS F 1 73 ? 60.579 -24.208 -23.057 1.00 39.01 73 LYS F CA 1
ATOM 4209 C C . LYS F 1 73 ? 59.260 -23.857 -22.383 1.00 38.12 73 LYS F C 1
ATOM 4210 O O . LYS F 1 73 ? 59.163 -22.859 -21.652 1.00 37.18 73 LYS F O 1
ATOM 4216 N N . THR F 1 74 ? 58.225 -24.669 -22.629 1.00 39.12 74 THR F N 1
ATOM 4217 C CA . THR F 1 74 ? 56.927 -24.412 -22.012 1.00 35.57 74 THR F CA 1
ATOM 4218 C C . THR F 1 74 ? 57.022 -24.447 -20.491 1.00 36.93 74 THR F C 1
ATOM 4219 O O . THR F 1 74 ? 56.428 -23.605 -19.802 1.00 42.28 74 THR F O 1
ATOM 4223 N N . ASP F 1 75 ? 57.770 -25.414 -19.948 1.00 36.70 75 ASP F N 1
ATOM 4224 C CA . ASP F 1 75 ? 57.907 -25.504 -18.495 1.00 38.05 75 ASP F CA 1
ATOM 4225 C C . ASP F 1 75 ? 58.619 -24.282 -17.923 1.00 38.42 75 ASP F C 1
ATOM 4226 O O . ASP F 1 75 ? 58.214 -23.750 -16.881 1.00 34.67 75 ASP F O 1
ATOM 4231 N N . ILE F 1 76 ? 59.684 -23.824 -18.585 1.00 37.92 76 ILE F N 1
ATOM 4232 C CA . ILE F 1 76 ? 60.389 -22.631 -18.118 1.00 37.10 76 ILE F CA 1
ATOM 4233 C C . ILE F 1 76 ? 59.454 -21.428 -18.111 1.00 38.59 76 ILE F C 1
ATOM 4234 O O . ILE F 1 76 ? 59.415 -20.654 -17.142 1.00 36.50 76 ILE F O 1
ATOM 4239 N N . GLN F 1 77 ? 58.680 -21.255 -19.186 1.00 37.81 77 GLN F N 1
ATOM 4240 C CA . GLN F 1 77 ? 57.804 -20.089 -19.265 1.00 37.36 77 GLN F CA 1
ATOM 4241 C C . GLN F 1 77 ? 56.711 -20.131 -18.200 1.00 38.81 77 GLN F C 1
ATOM 4242 O O . GLN F 1 77 ? 56.449 -19.120 -17.529 1.00 40.13 77 GLN F O 1
ATOM 4248 N N . THR F 1 78 ? 56.077 -21.292 -18.007 1.00 35.64 78 THR F N 1
ATOM 4249 C CA . THR F 1 78 ? 55.041 -21.373 -16.983 1.00 35.21 78 THR F CA 1
ATOM 4250 C C . THR F 1 78 ? 55.622 -21.223 -15.581 1.00 37.92 78 THR F C 1
ATOM 4251 O O . THR F 1 78 ? 54.956 -20.673 -14.695 1.00 36.09 78 THR F O 1
ATOM 4255 N N . GLY F 1 79 ? 56.860 -21.675 -15.360 1.00 35.59 79 GLY F N 1
ATOM 4256 C CA . GLY F 1 79 ? 57.489 -21.463 -14.066 1.00 38.50 79 GLY F CA 1
ATOM 4257 C C . GLY F 1 79 ? 57.775 -20.000 -13.791 1.00 39.75 79 GLY F C 1
ATOM 4258 O O . GLY F 1 79 ? 57.567 -19.515 -12.672 1.00 40.49 79 GLY F O 1
ATOM 4259 N N . MET F 1 80 ? 58.268 -19.280 -14.802 1.00 39.83 80 MET F N 1
ATOM 4260 C CA . MET F 1 80 ? 58.404 -17.833 -14.669 1.00 39.03 80 MET F CA 1
ATOM 4261 C C . MET F 1 80 ? 57.070 -17.196 -14.312 1.00 38.74 80 MET F C 1
ATOM 4262 O O . MET F 1 80 ? 57.000 -16.329 -13.431 1.00 40.03 80 MET F O 1
ATOM 4267 N N . MET F 1 81 ? 56.000 -17.614 -14.996 1.00 35.26 81 MET F N 1
ATOM 4268 C CA . MET F 1 81 ? 54.683 -17.040 -14.733 1.00 34.24 81 MET F CA 1
ATOM 4269 C C . MET F 1 81 ? 54.242 -17.303 -13.298 1.00 40.21 81 MET F C 1
ATOM 4270 O O . MET F 1 81 ? 53.688 -16.414 -12.637 1.00 37.91 81 MET F O 1
ATOM 4275 N N . ALA F 1 82 ? 54.496 -18.512 -12.789 1.00 33.55 82 ALA F N 1
ATOM 4276 C CA . ALA F 1 82 ? 54.112 -18.816 -11.412 1.00 40.48 82 ALA F CA 1
ATOM 4277 C C . ALA F 1 82 ? 54.930 -18.005 -10.411 1.00 37.53 82 ALA F C 1
ATOM 4278 O O . ALA F 1 82 ? 54.394 -17.540 -9.399 1.00 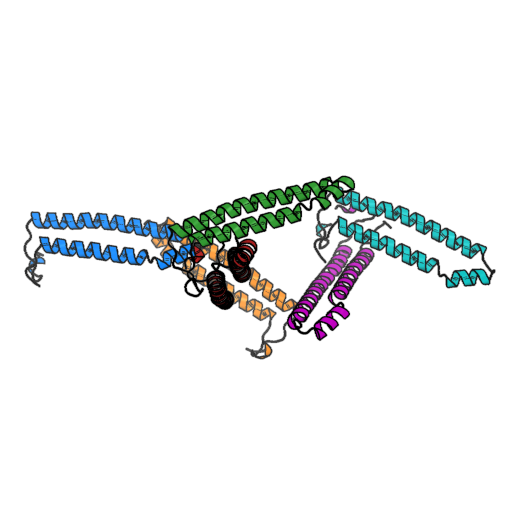43.70 82 ALA F O 1
ATOM 4280 N N . ILE F 1 83 ? 56.229 -17.826 -10.670 1.00 36.79 83 ILE F N 1
ATOM 4281 C CA . ILE F 1 83 ? 57.049 -17.005 -9.778 1.00 36.26 83 ILE F CA 1
ATOM 4282 C C . ILE F 1 83 ? 56.547 -15.566 -9.767 1.00 40.30 83 ILE F C 1
ATOM 4283 O O . ILE F 1 83 ? 56.435 -14.932 -8.707 1.00 40.89 83 ILE F O 1
ATOM 4288 N N . ILE F 1 84 ? 56.227 -15.031 -10.945 1.00 41.44 84 ILE F N 1
ATOM 4289 C CA . ILE F 1 84 ? 55.730 -13.662 -11.025 1.00 37.97 84 ILE F CA 1
ATOM 4290 C C . ILE F 1 84 ? 54.389 -13.535 -10.314 1.00 43.03 84 ILE F C 1
ATOM 4291 O O . ILE F 1 84 ? 54.101 -12.510 -9.685 1.00 44.86 84 ILE F O 1
ATOM 4296 N N . ARG F 1 85 ? 53.554 -14.574 -10.382 1.00 38.96 85 ARG F N 1
ATOM 4297 C CA . ARG F 1 85 ? 52.301 -14.543 -9.634 1.00 42.01 85 ARG F CA 1
ATOM 4298 C C . ARG F 1 85 ? 52.559 -14.561 -8.132 1.00 43.63 85 ARG F C 1
ATOM 4299 O O . ARG F 1 85 ? 51.884 -13.861 -7.370 1.00 39.37 85 ARG F O 1
ATOM 4307 N N . ALA F 1 86 ? 53.535 -15.358 -7.691 1.00 39.35 86 ALA F N 1
ATOM 4308 C CA . ALA F 1 86 ? 53.907 -15.361 -6.280 1.00 42.42 86 ALA F CA 1
ATOM 4309 C C . ALA F 1 86 ? 54.362 -13.976 -5.837 1.00 45.96 86 ALA F C 1
ATOM 4310 O O . ALA F 1 86 ? 54.110 -13.562 -4.699 1.00 47.32 86 ALA F O 1
ATOM 4312 N N . ILE F 1 87 ? 55.029 -13.244 -6.730 1.00 43.81 87 ILE F N 1
ATOM 4313 C CA . ILE F 1 87 ? 55.485 -11.894 -6.396 1.00 43.25 87 ILE F CA 1
ATOM 4314 C C . ILE F 1 87 ? 54.310 -10.920 -6.342 1.00 48.96 87 ILE F C 1
ATOM 4315 O O . ILE F 1 87 ? 54.133 -10.187 -5.361 1.00 46.93 87 ILE F O 1
ATOM 4320 N N . ALA F 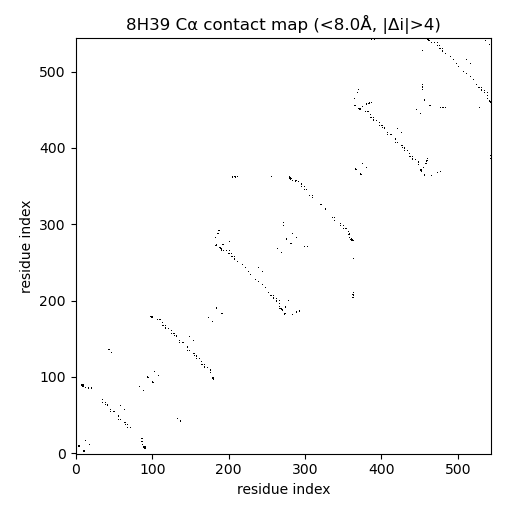1 88 ? 53.486 -10.903 -7.391 1.00 43.67 88 ALA F N 1
ATOM 4321 C CA . ALA F 1 88 ? 52.474 -9.868 -7.580 1.00 43.68 88 ALA F CA 1
ATOM 4322 C C . ALA F 1 88 ? 51.180 -10.129 -6.823 1.00 45.83 88 ALA F C 1
ATOM 4323 O O . ALA F 1 88 ? 50.506 -9.169 -6.429 1.00 48.85 88 ALA F O 1
ATOM 4325 N N . GLN F 1 89 ? 50.802 -11.393 -6.642 1.00 42.79 89 GLN F N 1
ATOM 4326 C CA . GLN F 1 89 ? 49.679 -11.793 -5.796 1.00 47.66 89 GLN F CA 1
ATOM 4327 C C . GLN F 1 89 ? 48.367 -11.137 -6.220 1.00 50.21 89 GLN F C 1
ATOM 4328 O O . GLN F 1 89 ? 47.937 -10.149 -5.608 1.00 45.71 89 GLN F O 1
ATOM 4334 N N . PRO F 1 90 ? 47.701 -11.659 -7.245 1.00 46.57 90 PRO F N 1
ATOM 4335 C CA . PRO F 1 90 ? 46.432 -11.068 -7.679 1.00 44.06 90 PRO F CA 1
ATOM 4336 C C . PRO F 1 90 ? 45.341 -11.263 -6.637 1.00 48.47 90 PRO F C 1
ATOM 4337 O O . PRO F 1 90 ? 45.421 -12.124 -5.759 1.00 47.10 90 PRO F O 1
ATOM 4341 N N . ASP F 1 91 ? 44.303 -10.439 -6.758 1.00 53.04 91 ASP F N 1
ATOM 4342 C CA . ASP F 1 91 ? 43.206 -10.383 -5.802 1.00 52.84 91 ASP F CA 1
ATOM 4343 C C . ASP F 1 91 ? 42.080 -11.362 -6.115 1.00 52.96 91 ASP F C 1
ATOM 4344 O O . ASP F 1 91 ? 41.025 -11.291 -5.478 1.00 58.11 91 ASP F O 1
ATOM 4349 N N . SER F 1 92 ? 42.263 -12.269 -7.075 1.00 50.01 92 SER F N 1
ATOM 4350 C CA . SER F 1 92 ? 41.194 -13.177 -7.464 1.00 51.71 92 SER F CA 1
ATOM 4351 C C . SER F 1 92 ? 41.780 -14.536 -7.834 1.00 46.54 92 SER F C 1
ATOM 4352 O O . SER F 1 92 ? 42.998 -14.743 -7.810 1.00 47.48 92 SER F O 1
ATOM 4355 N N . PHE F 1 93 ? 40.888 -15.464 -8.174 1.00 47.93 93 PHE F N 1
ATOM 4356 C CA . PHE F 1 93 ? 41.240 -16.844 -8.514 1.00 49.32 93 PHE F CA 1
ATOM 4357 C C . PHE F 1 93 ? 42.256 -16.938 -9.653 1.00 48.72 93 PHE F C 1
ATOM 4358 O O . PHE F 1 93 ? 42.079 -16.330 -10.709 1.00 51.62 93 PHE F O 1
#

Foldseek 3Di:
DPCQVVDAQFDDDDPVLVVVLVVLVVVLVVVVVVLVVVVVVLVVQCVVCPPVVVVNVVCVVVVVVVVSVVVNVVSVVVSVVVNCVSRVGRDD/DQVVPAFFDDDDVVLVVVLVVLVVVLVVVVVVLVVVVVVLVVQCVVCPPVVVSNVVCVVVVVVVVSVVVNVVSVVVSVVVSCVSRPGRDD/DLVPDAQFDDDDPVLVVVLVVLVVVLVVVVVVLVVVVVVLVVQCVVCPPVVVVVVVSVVVVVVVVSVVVNVVSVVVSVVVSCVSRPGRDD/DCQVVDAQFDDDDPVLVVVLVVLVVVLVVVVVVLVVVVVVLVVQCVVCPPVVVSNVVCVVVVVVVVSVVVNVVSVVVSVVVSCVSRPGPDD/DCQVVPAQFDDDDPVLVVVLVVLVVVLVVVVVVLVVVVVVLVVQCVVCPPVVVVVVVCVVVVVVVVSVVVNVVSVVVSVVVNCVSRPGPDD/DQVVDAQADDDDPVLVVVLVVLVVVLVVVVVVLVVVVVVLVVQCVVCPPVVVVNVVCVVVVVVVVSVVVNVVSVVVSVVVSCVSRVGHDD